Protein AF-A0AA95JTA1-F1 (afdb_monomer)

Nearest PDB structures (foldseek):
  6yy1-assembly1_B  TM=2.076E-01  e=3.450E+00  Arabidopsis thaliana

Secondary structure (DSSP, 8-state):
--HHHHHHHHHHTT----HHHHHHTS-TTPPPPS-GGGSPPHHHHHHHHHHHHHEE--HHHHHHHHT----SSS--SPPBTTS---SSSSPPB-GGG--HHHHHHHHHHHHHHHHHHH-PPPPPPPPPPPSS---EEEEE-HHHHHHHHHHHHHTT--SB-TT-EEEEE---HHHHHHHHHHHHHHHT----HHHHHHHHHHTT---GGG-HHHHHHHHHHHH-GGGEEEES-GGGHHHHTT----PPPPPPPBHHHHHHHHHHHHHHHHHS-TTHHHHIIIIIIHHHHTTS--PBB---GGGHHHHHHHHHHHHHHHHTSSSEEES-GGGGG--TTTT-PPPTT-PPPB---HHHHHHHHHHHHHHHSTT-EES--

Structure (mmCIF, N/CA/C/O backbone):
data_AF-A0AA95JTA1-F1
#
_entry.id   AF-A0AA95JTA1-F1
#
loop_
_atom_site.group_PDB
_atom_site.id
_atom_site.type_symbol
_atom_site.label_atom_id
_atom_site.label_alt_id
_atom_site.label_comp_id
_atom_site.label_asym_id
_atom_site.label_entity_id
_atom_site.label_seq_id
_atom_site.pdbx_PDB_ins_code
_atom_site.Cartn_x
_atom_site.Cartn_y
_atom_site.Cartn_z
_atom_site.occupancy
_atom_site.B_iso_or_equiv
_atom_site.auth_seq_id
_atom_site.auth_comp_id
_atom_site.auth_asym_id
_atom_site.auth_atom_id
_atom_site.pdbx_PDB_model_num
ATOM 1 N N . MET A 1 1 ? 25.929 2.087 -37.524 1.00 63.84 1 MET A N 1
ATOM 2 C CA . MET A 1 1 ? 24.967 2.180 -36.405 1.00 63.84 1 MET A CA 1
ATOM 3 C C . MET A 1 1 ? 25.630 1.547 -35.196 1.00 63.84 1 MET A C 1
ATOM 5 O O . MET A 1 1 ? 26.139 0.445 -35.366 1.00 63.84 1 MET A O 1
ATOM 9 N N . SER A 1 2 ? 25.713 2.235 -34.053 1.00 81.19 2 SER A N 1
ATOM 10 C CA . SER A 1 2 ? 26.319 1.667 -32.837 1.00 81.19 2 SER A CA 1
ATOM 11 C C . SER A 1 2 ? 25.498 0.480 -32.310 1.00 81.19 2 SER A C 1
ATOM 13 O O . SER A 1 2 ? 24.310 0.353 -32.630 1.00 81.19 2 SER A O 1
ATOM 15 N N . ARG A 1 3 ? 26.113 -0.398 -31.500 1.00 87.19 3 ARG A N 1
ATOM 16 C CA . ARG A 1 3 ? 25.426 -1.554 -30.889 1.00 87.19 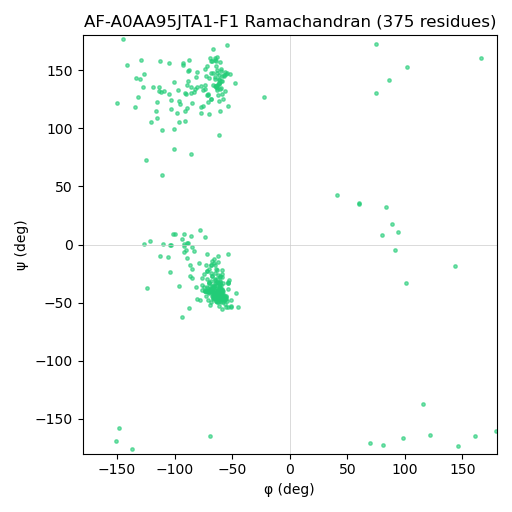3 ARG A CA 1
ATOM 17 C C . ARG A 1 3 ? 24.280 -1.107 -29.983 1.00 87.19 3 ARG A C 1
ATOM 19 O O . ARG A 1 3 ? 23.184 -1.654 -30.074 1.00 87.19 3 ARG A O 1
ATOM 26 N N . SER A 1 4 ? 24.518 -0.075 -29.181 1.00 87.88 4 SER A N 1
ATOM 27 C CA . SER A 1 4 ? 23.521 0.592 -28.340 1.00 87.88 4 SER A CA 1
ATOM 28 C C . SER A 1 4 ? 22.285 1.062 -29.120 1.00 87.88 4 SER A C 1
ATOM 30 O O . SER A 1 4 ? 21.171 0.651 -28.798 1.00 87.88 4 SER A O 1
ATOM 32 N N . VAL A 1 5 ? 22.456 1.840 -30.196 1.00 89.19 5 VAL A N 1
ATOM 33 C CA . VAL A 1 5 ? 21.336 2.333 -31.028 1.00 89.19 5 VAL A CA 1
ATOM 34 C C . VAL A 1 5 ? 20.577 1.178 -31.684 1.00 89.19 5 VAL A C 1
ATOM 36 O O . VAL A 1 5 ? 19.346 1.180 -31.741 1.00 89.19 5 VAL A O 1
ATOM 39 N N . ALA A 1 6 ? 21.299 0.157 -32.142 1.00 91.00 6 ALA A N 1
ATOM 40 C CA . ALA A 1 6 ? 20.690 -1.030 -32.721 1.00 91.00 6 ALA A CA 1
ATOM 41 C C . ALA A 1 6 ? 19.852 -1.823 -31.712 1.00 91.00 6 ALA A C 1
ATOM 43 O O . ALA A 1 6 ? 18.778 -2.315 -32.056 1.00 91.00 6 ALA A O 1
ATOM 44 N N . TRP A 1 7 ? 20.320 -1.933 -30.468 1.00 94.06 7 TRP A N 1
ATOM 45 C CA . TRP A 1 7 ? 19.574 -2.610 -29.417 1.00 94.06 7 TRP A CA 1
ATOM 46 C C . TRP A 1 7 ? 18.332 -1.816 -29.014 1.00 94.06 7 TRP A C 1
ATOM 48 O O . TRP A 1 7 ? 17.262 -2.401 -28.888 1.00 94.06 7 TRP A O 1
ATOM 58 N N . VAL A 1 8 ? 18.418 -0.484 -28.931 1.00 94.88 8 VAL A N 1
ATOM 59 C CA . VAL A 1 8 ? 17.238 0.378 -28.735 1.00 94.88 8 VAL A CA 1
ATOM 60 C C . VAL A 1 8 ? 16.198 0.128 -29.830 1.00 94.88 8 VAL A C 1
ATOM 62 O O . VAL A 1 8 ? 15.026 -0.079 -29.523 1.00 94.88 8 VAL A O 1
ATOM 65 N N . ALA A 1 9 ? 16.609 0.086 -31.102 1.00 94.44 9 ALA A N 1
ATOM 66 C CA . ALA A 1 9 ? 15.708 -0.222 -32.213 1.00 94.44 9 ALA A CA 1
ATOM 67 C C . ALA A 1 9 ? 15.110 -1.640 -32.110 1.00 94.44 9 ALA A C 1
ATOM 69 O O . ALA A 1 9 ? 13.916 -1.817 -32.354 1.00 94.44 9 ALA A O 1
ATOM 70 N N . HIS A 1 10 ? 15.907 -2.632 -31.697 1.00 95.56 10 HIS A N 1
ATOM 71 C CA . HIS A 1 10 ? 15.442 -3.997 -31.434 1.00 95.56 10 HIS A CA 1
ATOM 72 C C . HIS A 1 10 ? 14.391 -4.044 -30.318 1.00 95.56 10 HIS A C 1
ATOM 74 O O . HIS A 1 10 ? 13.363 -4.695 -30.470 1.00 95.56 10 HIS A O 1
ATOM 80 N N . LEU A 1 11 ? 14.604 -3.338 -29.208 1.00 97.44 11 LEU A N 1
ATOM 81 C CA . LEU A 1 11 ? 13.635 -3.289 -28.112 1.00 97.44 11 LEU A CA 1
ATOM 82 C C . LEU A 1 11 ? 12.361 -2.534 -28.516 1.00 97.44 11 LEU A C 1
ATOM 84 O O . LEU A 1 11 ? 11.262 -2.972 -28.181 1.00 97.44 11 LEU A O 1
ATOM 88 N N . ARG A 1 12 ? 12.485 -1.445 -29.288 1.00 97.06 12 ARG A N 1
ATOM 89 C CA . ARG A 1 12 ? 11.342 -0.695 -29.840 1.00 97.06 12 ARG A CA 1
ATOM 90 C C . ARG A 1 12 ? 10.461 -1.546 -30.755 1.00 97.06 12 ARG A C 1
ATOM 92 O O . ARG A 1 12 ? 9.258 -1.317 -30.805 1.00 97.06 12 ARG A O 1
ATOM 99 N N . SER A 1 13 ? 11.032 -2.527 -31.454 1.00 95.25 13 SER A N 1
ATOM 100 C CA . SER A 1 13 ? 10.279 -3.465 -32.296 1.00 95.25 13 SER A CA 1
ATOM 101 C C . SER A 1 13 ? 9.718 -4.678 -31.539 1.00 95.25 13 SER A C 1
ATOM 103 O O . SER A 1 13 ? 9.160 -5.577 -32.166 1.00 95.25 13 SER A O 1
ATOM 105 N N . GLY A 1 14 ? 9.825 -4.703 -30.204 1.00 96.62 14 GLY A N 1
ATOM 106 C CA . GLY A 1 14 ? 9.324 -5.792 -29.357 1.00 96.62 14 GLY A C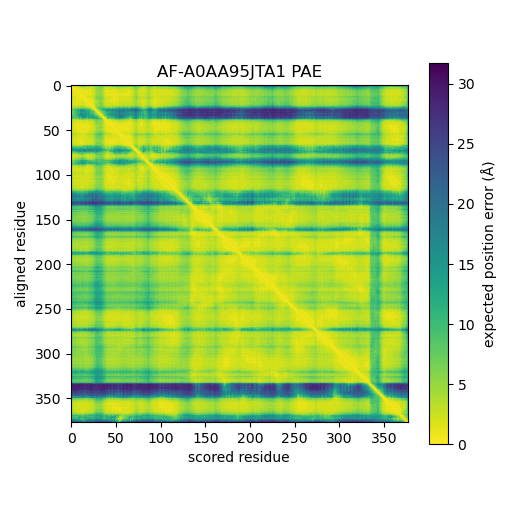A 1
ATOM 107 C C . GLY A 1 14 ? 10.364 -6.866 -29.030 1.00 96.62 14 GLY A C 1
ATOM 108 O O . GLY A 1 14 ? 10.020 -7.925 -28.514 1.00 96.62 14 GLY A O 1
ATOM 109 N N . GLY A 1 15 ? 11.640 -6.623 -29.327 1.00 97.00 15 GLY A N 1
ATOM 110 C CA . GLY A 1 15 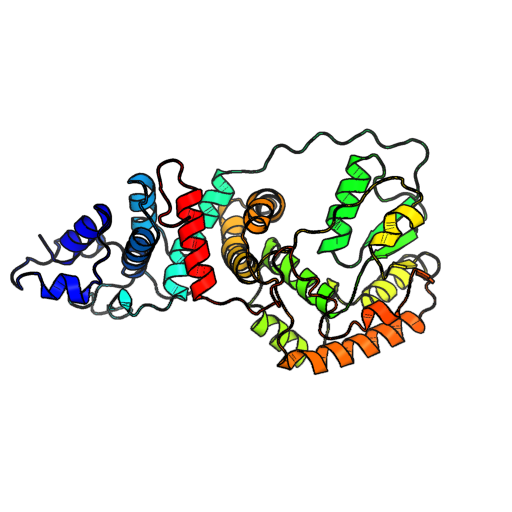? 12.730 -7.534 -29.004 1.00 97.00 15 GLY A CA 1
ATOM 111 C C . GLY A 1 15 ? 12.896 -7.774 -27.502 1.00 97.00 15 GLY A C 1
ATOM 112 O O . GLY A 1 15 ? 12.691 -6.879 -26.679 1.00 97.00 15 GLY A O 1
ATOM 113 N N . THR A 1 16 ? 13.304 -8.990 -27.138 1.00 97.31 16 THR A N 1
ATOM 114 C CA . THR A 1 16 ? 13.481 -9.428 -25.740 1.00 97.31 16 THR A CA 1
ATOM 115 C C . THR A 1 16 ? 14.906 -9.897 -25.434 1.00 97.31 16 THR A C 1
ATOM 117 O O . THR A 1 16 ? 15.179 -10.351 -24.317 1.00 97.31 16 THR A O 1
ATOM 120 N N . THR A 1 17 ? 15.816 -9.803 -26.410 1.00 97.19 17 THR A N 1
ATOM 121 C CA . THR A 1 17 ? 17.181 -10.339 -26.320 1.00 97.19 17 THR A CA 1
ATOM 122 C C . THR A 1 17 ? 18.002 -9.553 -25.290 1.00 97.19 17 THR A C 1
ATOM 124 O O . THR A 1 17 ? 18.101 -8.328 -25.416 1.00 97.19 17 THR A O 1
ATOM 127 N N . PRO A 1 18 ? 18.604 -10.215 -24.279 1.00 97.06 18 PRO A N 1
ATOM 128 C CA . PRO A 1 18 ? 19.504 -9.562 -23.328 1.00 97.06 18 PRO A CA 1
ATOM 129 C C . PRO A 1 18 ? 20.716 -8.922 -24.015 1.00 97.06 18 PRO A C 1
ATOM 131 O O . PRO A 1 18 ? 21.209 -9.447 -25.015 1.00 97.06 18 PRO A O 1
ATOM 134 N N . TRP A 1 19 ? 21.234 -7.832 -23.443 1.00 95.19 19 TRP A N 1
ATOM 135 C CA . TRP A 1 19 ? 22.307 -7.017 -24.027 1.00 95.19 19 TRP A CA 1
ATOM 136 C C . TRP A 1 19 ? 23.534 -7.829 -24.465 1.00 95.19 19 TRP A C 1
ATOM 138 O O . TRP A 1 19 ? 23.918 -7.772 -25.630 1.00 95.19 19 TRP A O 1
ATOM 148 N N . ARG A 1 20 ? 24.121 -8.652 -23.582 1.00 94.00 20 ARG A N 1
ATOM 149 C CA . ARG A 1 20 ? 25.300 -9.469 -23.938 1.00 94.00 20 ARG A CA 1
ATOM 150 C C . ARG A 1 20 ? 25.033 -10.426 -25.099 1.00 94.00 20 ARG A C 1
ATOM 152 O O . ARG A 1 20 ? 25.874 -10.564 -25.984 1.00 94.00 20 ARG A O 1
ATOM 159 N N . ALA A 1 21 ? 23.870 -11.078 -25.095 1.00 94.25 21 ALA A N 1
ATOM 160 C CA . ALA A 1 21 ? 23.484 -12.006 -26.153 1.00 94.25 21 ALA A CA 1
ATOM 161 C C . ALA A 1 21 ? 23.268 -11.275 -27.486 1.00 94.25 21 ALA A C 1
ATOM 163 O O . ALA A 1 21 ? 23.649 -11.793 -28.532 1.00 94.25 21 ALA A O 1
ATOM 164 N N . PHE A 1 22 ? 22.717 -10.061 -27.441 1.00 93.56 22 PHE A N 1
ATOM 165 C CA . PHE A 1 22 ? 22.559 -9.197 -28.607 1.00 93.56 22 PHE A CA 1
ATOM 166 C C . PHE A 1 22 ? 23.917 -8.747 -29.169 1.00 93.56 22 PHE A C 1
ATOM 168 O O . PHE A 1 22 ? 24.163 -8.862 -30.368 1.00 93.56 22 PHE A O 1
ATOM 175 N N . CYS A 1 23 ? 24.840 -8.310 -28.307 1.00 90.00 23 CYS A N 1
ATOM 176 C CA . CYS A 1 23 ? 26.188 -7.901 -28.709 1.00 90.00 23 CYS A CA 1
ATOM 177 C C . CYS A 1 23 ? 26.994 -9.035 -29.346 1.00 90.00 23 CYS A C 1
ATOM 179 O O . CYS A 1 23 ? 27.702 -8.794 -30.320 1.00 90.00 23 CYS A O 1
ATOM 181 N N . ALA A 1 24 ? 26.858 -10.267 -28.847 1.00 89.19 24 ALA A N 1
ATOM 182 C CA . ALA A 1 24 ? 27.536 -11.438 -29.406 1.00 89.19 24 ALA A CA 1
ATOM 183 C C . ALA A 1 24 ? 27.113 -11.758 -30.854 1.00 89.19 24 ALA A C 1
ATOM 185 O O . ALA A 1 24 ? 27.857 -12.412 -31.580 1.00 89.19 24 ALA A O 1
ATOM 186 N N . GLN A 1 25 ? 25.937 -11.292 -31.283 1.00 87.06 25 GLN A N 1
ATOM 187 C CA . GLN A 1 25 ? 25.410 -11.486 -32.638 1.00 87.06 25 GLN A CA 1
ATOM 188 C C . GLN A 1 25 ? 25.818 -10.358 -33.602 1.00 87.06 25 GLN A C 1
ATOM 190 O O . GLN A 1 25 ? 25.509 -10.423 -34.790 1.00 87.06 25 GLN A O 1
ATOM 195 N N . MET A 1 26 ? 26.500 -9.318 -33.107 1.00 80.12 26 MET A N 1
ATOM 196 C CA . MET A 1 26 ? 26.805 -8.097 -33.852 1.00 80.12 26 MET A CA 1
ATOM 197 C C . MET A 1 26 ? 28.312 -7.939 -34.110 1.00 80.12 26 MET A C 1
ATOM 199 O O . MET A 1 26 ? 29.105 -8.025 -33.165 1.00 80.12 26 MET A O 1
ATOM 203 N N . PRO A 1 27 ? 28.728 -7.635 -35.358 1.00 69.00 27 PRO A N 1
ATOM 204 C CA . PRO A 1 27 ? 30.133 -7.415 -35.686 1.00 69.00 27 PRO A CA 1
ATOM 205 C C . PRO A 1 27 ? 30.759 -6.300 -34.834 1.00 69.00 27 PRO A C 1
ATOM 207 O O . PRO A 1 27 ? 30.114 -5.297 -34.528 1.00 69.00 27 PRO A O 1
ATOM 210 N N . ASP A 1 28 ? 32.037 -6.457 -34.485 1.00 64.12 28 ASP A N 1
ATOM 211 C CA . ASP A 1 28 ? 32.806 -5.544 -33.615 1.00 64.12 28 ASP A CA 1
ATOM 212 C C . ASP A 1 28 ? 33.203 -4.212 -34.273 1.00 64.12 28 ASP A C 1
ATOM 214 O O . ASP A 1 28 ? 33.929 -3.409 -33.701 1.00 64.12 28 ASP A O 1
ATOM 218 N N . THR A 1 29 ? 32.713 -3.958 -35.485 1.00 59.12 29 THR A N 1
ATOM 219 C CA . THR A 1 29 ? 33.096 -2.822 -36.336 1.00 59.12 29 THR A CA 1
ATOM 220 C C . THR A 1 29 ? 32.082 -1.677 -36.330 1.00 59.12 29 THR A C 1
ATOM 222 O O . THR A 1 29 ? 32.186 -0.747 -37.132 1.00 59.12 29 THR A O 1
ATOM 225 N N . ALA A 1 30 ? 31.083 -1.720 -35.446 1.00 61.25 30 ALA A N 1
ATOM 226 C CA . ALA A 1 30 ? 30.093 -0.659 -35.334 1.00 61.25 30 ALA A CA 1
ATOM 227 C C . ALA A 1 30 ? 30.737 0.632 -34.782 1.00 61.25 30 ALA A C 1
ATOM 229 O O . ALA A 1 30 ? 31.326 0.595 -33.702 1.00 61.25 30 ALA A O 1
ATOM 230 N N . PRO A 1 31 ? 30.620 1.782 -35.476 1.00 62.47 31 PRO A N 1
ATOM 231 C CA . PRO A 1 31 ? 31.136 3.045 -34.961 1.00 62.47 31 PRO A CA 1
ATOM 232 C C . PRO A 1 31 ? 30.432 3.409 -33.649 1.00 62.47 31 PRO A C 1
ATOM 234 O O . PRO A 1 31 ? 29.225 3.182 -33.506 1.00 62.47 31 PRO A O 1
ATOM 237 N N . ALA A 1 32 ? 31.191 3.976 -32.710 1.00 61.91 32 ALA A N 1
ATOM 238 C CA . ALA A 1 32 ? 30.661 4.499 -31.456 1.00 61.91 32 ALA A CA 1
ATOM 239 C C . ALA A 1 32 ? 29.565 5.555 -31.722 1.00 61.91 32 ALA A C 1
ATOM 241 O O . ALA A 1 32 ? 29.623 6.249 -32.745 1.00 61.91 32 ALA A O 1
ATOM 242 N N . PRO A 1 33 ? 28.556 5.677 -30.841 1.00 58.66 33 PRO A N 1
ATOM 243 C CA . PRO A 1 33 ? 27.551 6.729 -30.957 1.00 58.66 33 PRO A CA 1
ATOM 244 C C . PRO A 1 33 ? 28.223 8.109 -30.889 1.00 58.66 33 PRO A C 1
ATOM 246 O O . PRO A 1 33 ? 29.171 8.300 -30.127 1.00 58.66 33 PRO A O 1
ATOM 249 N N . ALA A 1 34 ? 27.739 9.054 -31.702 1.00 57.09 34 ALA A N 1
ATOM 250 C CA . ALA A 1 34 ? 28.288 10.411 -31.765 1.00 57.09 34 ALA A CA 1
ATOM 251 C C . ALA A 1 34 ? 28.108 11.171 -30.439 1.00 57.09 34 ALA A C 1
ATOM 253 O O . ALA A 1 34 ? 29.004 11.913 -30.054 1.00 57.09 34 ALA A O 1
ATOM 254 N N . ASP A 1 35 ? 27.015 10.899 -29.716 1.00 59.69 35 ASP A N 1
ATOM 255 C CA . ASP A 1 35 ? 26.765 11.390 -28.363 1.00 59.69 35 ASP A CA 1
ATOM 256 C C . ASP A 1 35 ? 26.254 10.256 -27.467 1.00 59.69 35 ASP A C 1
ATOM 258 O O . ASP A 1 35 ? 25.190 9.679 -27.688 1.00 59.69 35 ASP A O 1
ATOM 262 N N . ALA A 1 36 ? 27.010 9.937 -26.414 1.00 59.66 36 ALA A N 1
ATOM 263 C CA . ALA A 1 36 ? 26.588 8.971 -25.396 1.00 59.66 36 ALA A CA 1
ATOM 264 C C . ALA A 1 36 ? 25.397 9.477 -24.554 1.00 59.66 36 ALA A C 1
ATOM 266 O O . ALA A 1 36 ? 24.768 8.688 -23.855 1.00 59.66 36 ALA A O 1
ATOM 267 N N . ALA A 1 37 ? 25.095 10.780 -24.624 1.00 61.06 37 ALA A N 1
ATOM 268 C CA . ALA A 1 37 ? 23.994 11.426 -23.912 1.00 61.06 37 ALA A CA 1
ATOM 269 C C . ALA A 1 37 ? 22.601 11.083 -24.479 1.00 61.06 37 ALA A C 1
ATOM 271 O O . ALA A 1 37 ? 21.615 11.237 -23.766 1.00 61.06 37 ALA A O 1
ATOM 272 N N . ASP A 1 38 ? 22.520 10.574 -25.714 1.00 74.19 38 ASP A N 1
ATOM 273 C CA . ASP A 1 38 ? 21.249 10.269 -26.391 1.00 74.19 38 ASP A CA 1
ATOM 274 C C . ASP A 1 38 ? 20.760 8.824 -26.175 1.00 74.19 38 ASP A C 1
ATOM 276 O O . ASP A 1 38 ? 19.703 8.432 -26.678 1.00 74.19 38 ASP A O 1
ATOM 280 N N . ILE A 1 39 ? 21.519 7.996 -25.447 1.00 84.00 39 ILE A N 1
ATOM 281 C CA . ILE A 1 39 ? 21.163 6.594 -25.200 1.00 84.00 39 ILE A CA 1
ATOM 282 C C . ILE A 1 39 ? 20.456 6.479 -23.844 1.00 84.00 39 ILE A C 1
ATOM 284 O O . ILE A 1 39 ? 21.051 6.837 -22.827 1.00 84.00 39 ILE A O 1
ATOM 288 N N . PRO A 1 40 ? 19.227 5.927 -23.796 1.00 90.50 40 PRO A N 1
ATOM 289 C CA . PRO A 1 40 ? 18.541 5.660 -22.536 1.00 90.50 40 PRO A CA 1
ATOM 290 C C . PRO A 1 40 ? 19.378 4.783 -21.599 1.00 90.50 40 PRO A C 1
ATOM 292 O O . PRO A 1 40 ? 20.096 3.885 -22.047 1.00 90.50 40 PRO A O 1
ATOM 295 N N . GLY A 1 41 ? 19.256 5.008 -20.292 1.00 91.81 41 GLY A N 1
ATOM 296 C CA . GLY A 1 41 ? 19.995 4.245 -19.290 1.00 91.81 41 GLY A CA 1
ATOM 297 C C . GLY A 1 41 ? 19.693 2.741 -19.321 1.00 91.81 41 GLY A C 1
ATOM 298 O O . GLY A 1 41 ? 18.635 2.280 -19.765 1.00 91.81 41 GLY A O 1
ATOM 299 N N . ALA A 1 42 ? 20.630 1.945 -18.797 1.00 94.62 42 ALA A N 1
ATOM 300 C CA . ALA A 1 42 ? 20.502 0.491 -18.697 1.00 94.62 42 ALA A CA 1
ATOM 301 C C . ALA A 1 42 ? 19.207 0.063 -17.982 1.00 94.62 42 ALA A C 1
ATOM 303 O O . ALA A 1 42 ? 18.616 -0.959 -18.332 1.00 94.62 42 ALA A O 1
ATOM 304 N N . GLN A 1 43 ? 18.745 0.854 -17.008 1.00 95.44 43 GLN A N 1
ATOM 305 C CA . GLN A 1 43 ? 17.500 0.608 -16.285 1.00 95.44 43 GLN A CA 1
ATOM 306 C C . GLN A 1 43 ? 16.271 0.688 -17.199 1.00 95.44 43 GLN A C 1
ATOM 308 O O . GLN A 1 43 ? 15.437 -0.216 -17.168 1.00 95.44 43 GLN A O 1
ATOM 313 N N . GLN A 1 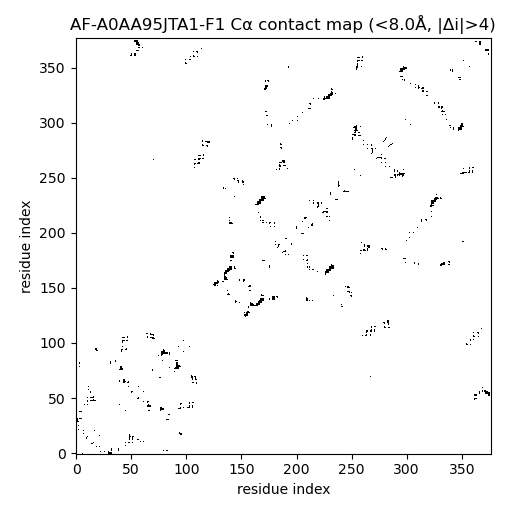44 ? 16.156 1.742 -18.011 1.00 96.25 44 GLN A N 1
ATOM 314 C CA . GLN A 1 44 ? 15.047 1.950 -18.944 1.00 96.25 44 GLN A CA 1
ATOM 315 C C . GLN A 1 44 ? 15.027 0.851 -20.012 1.00 96.25 44 GLN A C 1
ATOM 317 O O . GLN A 1 44 ? 13.970 0.301 -20.328 1.00 96.25 44 GLN A O 1
ATOM 322 N N . LEU A 1 45 ? 16.202 0.480 -20.528 1.00 97.00 45 LEU A N 1
ATOM 323 C CA . LEU A 1 45 ? 16.336 -0.548 -21.560 1.00 97.00 45 LEU A CA 1
ATOM 324 C C . LEU A 1 45 ? 15.970 -1.943 -21.040 1.00 97.00 45 LEU A C 1
ATOM 326 O O . LEU A 1 45 ? 15.204 -2.655 -21.688 1.00 97.00 45 LEU A O 1
ATOM 330 N N . GLU A 1 46 ? 16.437 -2.326 -19.849 1.00 97.88 46 GLU A N 1
ATOM 331 C CA . GLU A 1 46 ? 16.034 -3.598 -19.237 1.00 97.88 46 GLU A CA 1
ATOM 332 C C . GLU A 1 46 ? 14.551 -3.601 -18.841 1.00 97.88 46 GLU A C 1
ATOM 334 O O . GLU A 1 46 ? 13.869 -4.611 -19.027 1.00 97.88 46 GLU A O 1
ATOM 339 N N . ALA A 1 47 ? 14.020 -2.478 -18.343 1.00 97.38 47 ALA A N 1
ATOM 340 C CA . ALA A 1 47 ? 12.598 -2.344 -18.043 1.00 97.38 47 ALA A CA 1
ATOM 341 C C . ALA A 1 47 ? 11.741 -2.569 -19.299 1.00 97.38 47 ALA A C 1
ATOM 343 O O . ALA A 1 47 ? 10.788 -3.348 -19.250 1.00 97.38 47 ALA A O 1
ATOM 344 N N . LEU A 1 48 ? 12.115 -1.964 -20.433 1.00 98.06 48 LEU A N 1
ATOM 345 C CA . LEU A 1 48 ? 11.451 -2.180 -21.719 1.00 98.06 48 LEU A CA 1
ATOM 346 C C . LEU A 1 48 ? 11.589 -3.632 -22.197 1.00 98.06 48 LEU A C 1
ATOM 348 O O . LEU A 1 48 ? 10.607 -4.234 -22.626 1.00 98.06 48 LEU A O 1
ATOM 352 N N . ARG A 1 49 ? 12.780 -4.229 -22.079 1.00 98.25 49 ARG A N 1
ATOM 353 C CA . ARG A 1 49 ? 13.003 -5.632 -22.453 1.00 98.25 49 ARG A CA 1
ATOM 354 C C . ARG A 1 49 ? 12.092 -6.575 -21.662 1.00 98.25 49 ARG A C 1
ATOM 356 O O . ARG A 1 49 ? 11.493 -7.468 -22.255 1.00 98.25 49 ARG A O 1
ATOM 363 N N . ARG A 1 50 ? 11.951 -6.376 -20.345 1.00 98.00 50 ARG A N 1
ATOM 364 C CA . ARG A 1 50 ? 11.029 -7.166 -19.508 1.00 98.00 50 ARG A CA 1
ATOM 365 C C . ARG A 1 50 ? 9.564 -6.859 -19.803 1.00 98.00 50 ARG A C 1
ATOM 367 O O . ARG A 1 50 ? 8.742 -7.767 -19.759 1.00 98.00 50 ARG A O 1
ATOM 374 N N . LEU A 1 51 ? 9.229 -5.620 -20.156 1.00 97.44 51 LEU A N 1
ATOM 375 C CA . LEU A 1 51 ? 7.882 -5.257 -20.599 1.00 97.44 51 LEU A CA 1
ATOM 376 C C . LEU A 1 51 ? 7.486 -6.026 -21.869 1.00 97.44 51 LEU A C 1
ATOM 378 O O . LEU A 1 51 ? 6.410 -6.618 -21.897 1.00 97.44 51 LEU A O 1
ATOM 382 N N . ASN A 1 52 ? 8.394 -6.114 -22.847 1.00 97.81 52 ASN A N 1
ATOM 383 C CA . ASN A 1 52 ? 8.222 -6.904 -24.072 1.00 97.81 52 ASN A CA 1
ATOM 384 C C . ASN A 1 52 ? 8.071 -8.415 -23.804 1.00 97.81 52 ASN A C 1
ATOM 386 O O . ASN A 1 52 ? 7.469 -9.126 -24.600 1.00 97.81 52 ASN A O 1
ATOM 390 N N . GLN A 1 53 ? 8.614 -8.929 -22.693 1.00 96.75 53 GLN A N 1
ATOM 391 C CA . GLN A 1 53 ? 8.424 -10.331 -22.292 1.00 96.75 53 GLN A CA 1
ATOM 392 C C . GLN A 1 53 ? 7.040 -10.597 -21.691 1.00 96.75 53 GLN A C 1
ATOM 394 O O . GLN A 1 53 ? 6.558 -11.724 -21.748 1.00 96.75 53 GLN A O 1
ATOM 399 N N . VAL A 1 54 ? 6.425 -9.587 -21.069 1.00 96.00 54 VAL A N 1
ATOM 400 C CA . VAL A 1 54 ? 5.098 -9.700 -20.442 1.00 96.00 54 VAL A CA 1
ATOM 401 C C . VAL A 1 54 ? 3.979 -9.432 -21.455 1.00 96.00 54 VAL A C 1
ATOM 403 O O . VAL A 1 54 ? 2.863 -9.933 -21.302 1.00 96.00 54 VAL A O 1
ATOM 406 N N . GLY A 1 55 ? 4.248 -8.640 -22.490 1.00 94.75 55 GLY A N 1
ATOM 407 C CA . GLY A 1 55 ? 3.273 -8.343 -23.527 1.00 94.75 55 GLY A CA 1
ATOM 408 C C . GLY A 1 55 ? 3.803 -7.400 -24.598 1.00 94.75 55 GLY A C 1
ATOM 409 O O . GLY A 1 55 ? 5.005 -7.230 -24.768 1.00 94.75 55 GLY A O 1
ATOM 410 N N . ARG A 1 56 ? 2.885 -6.770 -25.332 1.00 94.19 56 ARG A N 1
ATOM 411 C CA . ARG A 1 56 ? 3.201 -5.863 -26.442 1.00 94.19 56 ARG A CA 1
ATOM 412 C C . ARG A 1 56 ? 2.846 -4.430 -26.051 1.00 94.19 56 ARG A C 1
ATOM 414 O O . ARG A 1 56 ? 1.661 -4.086 -26.129 1.00 94.19 56 ARG A O 1
ATOM 421 N N . PRO A 1 57 ? 3.822 -3.617 -25.608 1.00 96.12 57 PRO A N 1
ATOM 422 C CA . PRO A 1 57 ? 3.578 -2.213 -25.309 1.00 96.12 57 PRO A CA 1
ATOM 423 C C . PRO A 1 57 ? 3.287 -1.421 -26.590 1.00 96.12 57 PRO A C 1
ATOM 425 O O . PRO A 1 57 ? 3.836 -1.712 -27.655 1.00 96.12 57 PRO A O 1
ATOM 428 N N . SER A 1 58 ? 2.438 -0.398 -26.495 1.00 96.00 58 SER A N 1
ATOM 429 C CA . SER A 1 58 ? 2.235 0.546 -27.597 1.00 96.00 58 SER A CA 1
ATOM 430 C C . SER A 1 58 ? 3.484 1.405 -27.835 1.00 96.00 58 SER A C 1
ATOM 432 O O . SER A 1 58 ? 4.273 1.607 -26.908 1.00 96.00 58 SER A O 1
ATOM 434 N N . PRO A 1 59 ? 3.657 1.989 -29.037 1.00 95.81 59 PRO A N 1
ATOM 435 C CA . PRO A 1 59 ? 4.771 2.899 -29.309 1.00 95.81 59 PRO A CA 1
ATOM 436 C C . PRO A 1 59 ? 4.865 4.053 -28.301 1.00 95.81 59 PRO A C 1
ATOM 438 O O . PRO A 1 59 ? 5.953 4.391 -27.846 1.00 95.81 59 PRO A O 1
ATOM 441 N N . THR A 1 60 ? 3.721 4.598 -27.873 1.00 95.19 60 THR A N 1
ATOM 442 C CA . THR A 1 60 ? 3.667 5.661 -26.862 1.00 95.19 60 THR A CA 1
ATOM 443 C C . THR A 1 60 ? 4.185 5.189 -25.506 1.00 95.19 60 THR A C 1
ATOM 445 O O . THR A 1 60 ? 4.935 5.915 -24.857 1.00 95.19 60 THR A O 1
ATOM 448 N N . LEU A 1 61 ? 3.828 3.978 -25.064 1.00 96.00 61 LEU A N 1
ATOM 449 C CA . LEU A 1 61 ? 4.359 3.425 -23.817 1.00 96.00 61 LEU A CA 1
ATOM 450 C C . LEU A 1 61 ? 5.863 3.135 -23.924 1.00 96.00 61 LEU A C 1
ATOM 452 O O . LEU A 1 61 ? 6.597 3.417 -22.981 1.00 96.00 61 LEU A O 1
ATOM 456 N N . VAL A 1 62 ? 6.334 2.639 -25.072 1.00 97.12 62 VAL A N 1
ATOM 457 C CA . VAL A 1 62 ? 7.768 2.437 -25.338 1.00 97.12 62 VAL A CA 1
ATOM 458 C C . VAL A 1 62 ? 8.541 3.749 -25.194 1.00 97.12 62 VAL A C 1
ATOM 460 O O . VAL A 1 62 ? 9.529 3.794 -24.464 1.00 97.12 62 VAL A O 1
ATOM 463 N N . ASP A 1 63 ? 8.074 4.825 -25.832 1.00 95.19 63 ASP A N 1
ATOM 464 C CA . ASP A 1 63 ? 8.713 6.141 -25.739 1.00 95.19 63 ASP A CA 1
ATOM 465 C C . ASP A 1 63 ? 8.730 6.669 -24.305 1.00 95.19 63 ASP A C 1
ATOM 467 O O . ASP A 1 63 ? 9.757 7.163 -23.843 1.00 95.19 63 ASP A O 1
ATOM 471 N N . ARG A 1 64 ? 7.629 6.494 -23.564 1.00 95.25 64 ARG A N 1
ATOM 472 C CA . ARG A 1 64 ? 7.559 6.866 -22.146 1.00 95.25 64 ARG A CA 1
ATOM 473 C C . ARG A 1 64 ? 8.549 6.093 -21.281 1.00 95.25 64 ARG A C 1
ATOM 475 O O . ARG A 1 64 ? 9.139 6.681 -20.386 1.00 95.25 64 ARG A O 1
ATOM 482 N N . VAL A 1 65 ? 8.736 4.794 -21.523 1.00 96.12 65 VAL A N 1
ATOM 483 C CA . VAL A 1 65 ? 9.711 3.986 -20.770 1.00 96.12 65 VAL A CA 1
ATOM 484 C C . VAL A 1 65 ? 11.136 4.444 -21.060 1.00 96.12 65 VAL A C 1
ATOM 486 O O . VAL A 1 65 ? 11.924 4.589 -20.130 1.00 96.12 65 VAL A O 1
ATOM 489 N N . LEU A 1 66 ? 11.461 4.701 -22.328 1.00 94.69 66 LEU A N 1
ATOM 490 C CA . LEU A 1 66 ? 12.801 5.126 -22.736 1.00 94.69 66 LEU A CA 1
ATOM 491 C C . LEU A 1 66 ? 13.144 6.551 -22.284 1.00 94.69 66 LEU A C 1
ATOM 493 O O . LEU A 1 66 ? 14.299 6.810 -21.968 1.00 94.69 66 LEU A O 1
ATOM 497 N N . ALA A 1 67 ? 12.156 7.446 -22.231 1.00 91.75 67 ALA A N 1
ATOM 498 C CA . ALA A 1 67 ? 12.307 8.813 -21.729 1.00 91.75 67 ALA A CA 1
ATOM 499 C C . ALA A 1 67 ? 12.073 8.937 -20.210 1.00 91.75 67 ALA A C 1
ATOM 501 O O . ALA A 1 67 ? 12.085 10.043 -19.678 1.00 91.75 67 ALA A O 1
ATOM 502 N N . GLY A 1 68 ? 11.792 7.829 -19.519 1.00 87.56 68 GLY A N 1
ATOM 503 C CA . GLY A 1 68 ? 11.401 7.841 -18.115 1.00 87.56 68 GLY A CA 1
ATOM 504 C C . GLY A 1 68 ? 12.556 8.207 -17.185 1.00 87.56 68 GLY A C 1
ATOM 505 O O . GLY A 1 68 ? 13.615 7.573 -17.212 1.00 87.56 68 GLY A O 1
ATOM 506 N N . ASP A 1 69 ? 12.311 9.174 -16.302 1.00 83.50 69 ASP A N 1
ATOM 507 C CA . ASP A 1 69 ? 13.270 9.585 -15.280 1.00 83.50 69 ASP A CA 1
ATOM 508 C C . ASP A 1 69 ? 13.408 8.545 -14.158 1.00 83.50 69 ASP A C 1
ATOM 510 O O . ASP A 1 69 ? 12.443 7.923 -13.693 1.00 83.50 69 ASP A O 1
ATOM 514 N N . LEU A 1 70 ? 14.626 8.413 -13.632 1.00 82.19 70 LEU A N 1
ATOM 515 C CA . LEU A 1 70 ? 14.880 7.630 -12.429 1.00 82.19 70 LEU A CA 1
ATOM 516 C C . LEU A 1 70 ? 14.446 8.390 -11.177 1.00 82.19 70 LEU A C 1
ATOM 518 O O . LEU A 1 70 ? 15.075 9.352 -10.739 1.00 82.19 70 LEU A O 1
ATOM 522 N N . VAL A 1 71 ? 13.415 7.882 -10.514 1.00 80.69 71 VAL A N 1
ATOM 523 C CA . VAL A 1 71 ? 12.910 8.470 -9.270 1.00 80.69 71 VAL A CA 1
ATOM 524 C C . VAL A 1 71 ? 13.631 7.944 -8.019 1.00 80.69 71 VAL A C 1
ATOM 526 O O . VAL A 1 71 ? 14.082 6.795 -7.942 1.00 80.69 71 VAL A O 1
ATOM 529 N N . GLY A 1 72 ? 13.703 8.790 -6.986 1.00 72.25 72 GLY A N 1
ATOM 530 C CA . GLY A 1 72 ? 14.215 8.437 -5.656 1.00 72.25 72 GLY A CA 1
ATOM 531 C C . GLY A 1 72 ? 15.744 8.449 -5.512 1.00 72.25 72 GLY A C 1
ATOM 532 O O . GLY A 1 72 ? 16.474 8.895 -6.391 1.00 72.25 72 GLY A O 1
ATOM 533 N N . ARG A 1 73 ? 16.239 7.978 -4.356 1.00 60.81 73 ARG A N 1
ATOM 534 C CA . ARG A 1 73 ? 17.684 7.846 -4.084 1.00 60.81 73 ARG A CA 1
ATOM 535 C C . ARG A 1 73 ? 18.222 6.564 -4.719 1.00 60.81 73 ARG A C 1
ATOM 537 O O . ARG A 1 73 ? 17.622 5.509 -4.539 1.00 60.81 73 ARG A O 1
ATOM 544 N N . GLY A 1 74 ? 19.375 6.648 -5.372 1.00 66.06 74 GLY A N 1
ATOM 545 C CA . GLY A 1 74 ? 20.046 5.512 -5.999 1.00 66.06 74 GLY A CA 1
ATOM 546 C C . GLY A 1 74 ? 21.057 5.985 -7.035 1.00 66.06 74 GLY A C 1
ATOM 547 O O . GLY A 1 74 ? 21.421 7.162 -7.052 1.00 66.06 74 GLY A O 1
ATOM 548 N N . ARG A 1 75 ? 21.506 5.070 -7.893 1.00 74.94 75 ARG A N 1
ATOM 549 C CA . ARG A 1 75 ? 22.354 5.421 -9.039 1.00 74.94 75 ARG A CA 1
ATOM 550 C C . ARG A 1 75 ? 21.549 6.269 -10.035 1.00 74.94 75 ARG A C 1
ATOM 552 O O . ARG A 1 75 ? 20.330 6.097 -10.129 1.00 74.94 75 ARG A O 1
ATOM 559 N N . GLY A 1 76 ? 22.216 7.194 -10.725 1.00 80.31 76 GLY A N 1
ATOM 560 C CA . GLY A 1 76 ? 21.649 7.853 -11.906 1.00 80.31 76 GLY A CA 1
ATOM 561 C C . GLY A 1 76 ? 21.540 6.873 -13.076 1.00 80.31 76 GLY A C 1
ATOM 562 O O . GLY A 1 76 ? 21.655 5.659 -12.875 1.00 80.31 76 GLY A O 1
ATOM 563 N N . ASP A 1 77 ? 21.340 7.387 -14.286 1.00 83.50 77 ASP A N 1
ATOM 564 C CA . ASP A 1 77 ? 21.327 6.540 -15.478 1.00 83.50 77 ASP A CA 1
ATOM 565 C C . ASP A 1 77 ? 22.656 5.794 -15.612 1.00 83.50 77 ASP A C 1
ATOM 567 O O . ASP A 1 77 ? 23.742 6.367 -15.473 1.00 83.50 77 ASP A O 1
ATOM 571 N N . LEU A 1 78 ? 22.563 4.478 -15.802 1.00 87.81 78 LEU A N 1
ATOM 572 C CA . LEU A 1 78 ? 23.724 3.605 -15.904 1.00 87.81 78 LEU A CA 1
ATOM 573 C C . LEU A 1 78 ? 24.068 3.360 -17.367 1.00 87.81 78 LEU A C 1
ATOM 575 O O . LEU A 1 78 ? 23.201 3.016 -18.167 1.00 87.81 78 LEU A O 1
ATOM 579 N N . GLY A 1 79 ? 25.352 3.495 -17.698 1.00 88.44 79 GLY A N 1
ATOM 580 C CA . GLY A 1 79 ? 25.861 3.162 -19.026 1.00 88.44 79 GLY A CA 1
ATOM 581 C C . GLY A 1 79 ? 25.836 1.656 -19.301 1.00 88.44 79 GLY A C 1
ATOM 582 O O . GLY A 1 79 ? 25.803 0.836 -18.380 1.00 88.44 79 GLY A O 1
ATOM 583 N N . LEU A 1 80 ? 25.899 1.292 -20.581 1.00 90.06 80 LEU A N 1
ATOM 584 C CA . LEU A 1 80 ? 25.927 -0.099 -21.034 1.00 90.06 80 LEU A CA 1
ATOM 585 C C . LEU A 1 80 ? 27.349 -0.661 -21.041 1.00 90.06 80 LEU A C 1
ATOM 587 O O . LEU A 1 80 ? 28.287 -0.021 -21.518 1.00 90.06 80 LEU A O 1
ATOM 591 N N . LEU A 1 81 ? 27.512 -1.884 -20.533 1.00 89.69 81 LEU A N 1
ATOM 592 C CA . LEU A 1 81 ? 28.789 -2.595 -20.569 1.00 89.69 81 LEU A CA 1
ATOM 593 C C . LEU A 1 81 ? 29.284 -2.748 -22.016 1.00 89.69 81 LEU A C 1
ATOM 595 O O . LEU A 1 81 ? 28.582 -3.311 -22.853 1.00 89.69 81 LEU A O 1
ATOM 599 N N . GLY A 1 82 ? 30.509 -2.297 -22.291 1.00 83.44 82 GLY A N 1
ATOM 600 C CA . GLY A 1 82 ? 31.125 -2.362 -23.622 1.00 83.44 82 GLY A CA 1
ATOM 601 C C . GLY A 1 82 ? 30.901 -1.124 -24.497 1.00 83.44 82 GLY A C 1
ATOM 602 O O . GLY A 1 82 ? 31.500 -1.043 -25.565 1.00 83.44 82 GLY A O 1
ATOM 603 N N . GLU A 1 83 ? 30.105 -0.149 -24.050 1.00 82.88 83 GLU A N 1
ATOM 604 C CA . GLU A 1 83 ? 30.000 1.164 -24.696 1.00 82.88 83 GLU A CA 1
ATOM 605 C C . GLU A 1 83 ? 30.988 2.171 -24.065 1.00 82.88 83 GLU A C 1
ATOM 607 O O . GLU A 1 83 ? 31.394 2.004 -22.906 1.00 82.88 83 GLU A O 1
ATOM 612 N N . PRO A 1 84 ? 31.393 3.228 -24.797 1.00 74.56 84 PRO A N 1
ATOM 613 C CA . PRO A 1 84 ? 32.226 4.292 -24.244 1.00 74.56 84 PRO A CA 1
ATOM 614 C C . PRO A 1 84 ? 31.581 4.931 -23.005 1.00 74.56 84 PRO A C 1
ATOM 616 O O . PRO A 1 84 ? 30.410 5.303 -23.021 1.00 74.56 84 PRO A O 1
ATOM 619 N N . HIS A 1 85 ? 32.353 5.092 -21.929 1.00 71.62 85 HIS A N 1
ATOM 620 C CA . HIS A 1 85 ? 31.889 5.682 -20.673 1.00 71.62 85 HIS A CA 1
ATOM 621 C C . HIS A 1 85 ? 32.844 6.784 -20.207 1.00 71.62 85 HIS A C 1
ATOM 623 O O . HIS A 1 85 ? 34.066 6.674 -20.341 1.00 71.62 85 HIS A O 1
ATOM 629 N N . VAL A 1 86 ? 32.284 7.852 -19.639 1.00 69.38 86 VAL A N 1
ATOM 630 C CA . VAL A 1 86 ? 33.061 8.914 -18.991 1.00 69.38 86 VAL A CA 1
ATOM 631 C C . VAL A 1 86 ? 33.844 8.341 -17.808 1.00 69.38 86 VAL A C 1
ATOM 633 O O . VAL A 1 86 ? 33.332 7.536 -17.046 1.00 69.38 86 VAL A O 1
ATOM 636 N N . ARG A 1 87 ? 35.101 8.754 -17.607 1.00 66.75 87 ARG A N 1
ATOM 637 C CA . ARG A 1 87 ? 35.952 8.201 -16.526 1.00 66.75 87 ARG A CA 1
ATOM 638 C C . ARG A 1 87 ? 35.412 8.444 -15.107 1.00 66.75 87 ARG A C 1
ATOM 640 O O . ARG A 1 87 ? 35.899 7.825 -14.166 1.00 66.75 87 ARG A O 1
ATOM 647 N N . PHE A 1 88 ? 34.445 9.346 -14.950 1.00 69.75 88 PHE A N 1
ATOM 648 C CA . PHE A 1 88 ? 33.837 9.708 -13.674 1.00 69.75 88 PHE A CA 1
ATOM 649 C C . PHE A 1 88 ? 32.363 9.307 -13.661 1.00 69.75 88 PHE A C 1
ATOM 651 O O . PHE A 1 88 ? 31.595 9.769 -14.499 1.00 69.75 88 PHE A O 1
ATOM 658 N N . GLY A 1 89 ? 31.958 8.487 -12.690 1.00 76.62 89 GLY A N 1
ATOM 659 C CA . GLY A 1 89 ? 30.574 8.034 -12.561 1.00 76.62 89 GLY A CA 1
ATOM 660 C C . GLY A 1 89 ? 30.459 6.612 -12.027 1.00 76.62 89 GLY A C 1
ATOM 661 O O . GLY A 1 89 ? 31.443 6.002 -11.609 1.00 76.62 89 GLY A O 1
ATOM 662 N N . THR A 1 90 ? 29.231 6.091 -12.017 1.00 84.00 90 THR A N 1
ATOM 663 C CA . THR A 1 90 ? 29.001 4.668 -11.730 1.00 84.00 90 THR A CA 1
ATOM 664 C C . THR A 1 90 ? 29.402 3.861 -12.964 1.00 84.00 90 THR A C 1
ATOM 666 O O . THR A 1 90 ? 28.980 4.241 -14.056 1.00 84.00 90 THR A O 1
ATOM 669 N N . PRO A 1 91 ? 30.179 2.770 -12.819 1.00 85.81 91 PRO A N 1
ATOM 670 C CA . PRO A 1 91 ? 30.640 2.002 -13.966 1.00 85.81 91 PRO A CA 1
ATOM 671 C C . PRO A 1 91 ? 29.466 1.453 -14.788 1.00 85.81 91 PRO A C 1
ATOM 673 O O . PRO A 1 91 ? 28.404 1.167 -14.221 1.00 85.81 91 PRO A O 1
ATOM 676 N N . PRO A 1 92 ? 29.661 1.275 -16.105 1.00 89.62 92 PRO A N 1
ATOM 677 C CA . PRO A 1 92 ? 28.666 0.666 -16.967 1.00 89.62 92 PRO A CA 1
ATOM 678 C C . PRO A 1 92 ? 28.390 -0.782 -16.554 1.00 89.62 92 PRO A C 1
ATOM 680 O O . PRO A 1 92 ? 29.256 -1.476 -16.014 1.00 89.62 92 PRO A O 1
ATOM 683 N N . VAL A 1 93 ? 27.165 -1.230 -16.804 1.00 93.19 93 VAL A N 1
ATOM 684 C CA . VAL A 1 93 ? 26.625 -2.500 -16.302 1.00 93.19 93 VAL A CA 1
ATOM 685 C C . VAL A 1 93 ? 26.020 -3.322 -17.429 1.00 93.19 93 VAL A C 1
ATOM 687 O O . VAL A 1 93 ? 25.655 -2.787 -18.476 1.00 93.19 93 VAL A O 1
ATOM 690 N N . ASP A 1 94 ? 25.895 -4.629 -17.211 1.00 94.56 94 ASP A N 1
ATOM 691 C CA . ASP A 1 94 ? 24.981 -5.442 -18.006 1.00 94.56 94 ASP A CA 1
ATOM 692 C C . ASP A 1 94 ? 23.544 -5.206 -17.503 1.00 94.56 94 ASP A C 1
ATOM 694 O O . ASP A 1 94 ? 23.263 -5.499 -16.336 1.00 94.56 94 ASP A O 1
ATOM 698 N N . PRO A 1 95 ? 22.626 -4.690 -18.342 1.00 95.62 95 PRO A N 1
ATOM 699 C CA . PRO A 1 95 ? 21.235 -4.471 -17.958 1.00 95.62 95 PRO A CA 1
ATOM 700 C C . PRO A 1 95 ? 20.546 -5.719 -17.384 1.00 95.62 95 PRO A C 1
ATOM 702 O O . PRO A 1 95 ? 19.736 -5.598 -16.469 1.00 95.62 95 PRO A O 1
ATOM 705 N N . ALA A 1 96 ? 20.898 -6.921 -17.855 1.00 95.31 96 ALA A N 1
ATOM 706 C CA . ALA A 1 96 ? 20.278 -8.166 -17.390 1.00 95.31 96 ALA A CA 1
ATOM 707 C C . ALA A 1 96 ? 20.656 -8.538 -15.942 1.00 95.31 96 ALA A C 1
ATOM 709 O O . ALA A 1 96 ? 19.934 -9.287 -15.284 1.00 95.31 96 ALA A O 1
ATOM 710 N N . GLU A 1 97 ? 21.772 -8.005 -15.439 1.00 95.00 97 GLU A N 1
ATOM 711 C CA . GLU A 1 97 ? 22.269 -8.221 -14.075 1.00 95.00 97 GLU A CA 1
ATOM 712 C C . GLU A 1 97 ? 21.754 -7.156 -13.090 1.00 95.00 97 GLU A C 1
ATOM 714 O O . GLU A 1 97 ? 22.089 -7.181 -11.901 1.00 95.00 97 GLU A O 1
ATOM 719 N N . LEU A 1 98 ? 20.942 -6.200 -13.560 1.00 94.56 98 LEU A N 1
ATOM 720 C CA . LEU A 1 98 ? 20.401 -5.155 -12.704 1.00 94.56 98 LEU A CA 1
ATOM 721 C C . LEU A 1 98 ? 19.485 -5.741 -11.620 1.00 94.56 98 LEU A C 1
ATOM 723 O O . LEU A 1 98 ? 18.593 -6.542 -11.917 1.00 94.56 98 LEU A O 1
ATOM 727 N N . PRO A 1 99 ? 19.628 -5.288 -10.361 1.00 94.19 99 PRO A N 1
ATOM 728 C CA . PRO A 1 99 ? 18.666 -5.608 -9.322 1.00 94.19 99 PRO A CA 1
ATOM 729 C C . PRO A 1 99 ? 17.264 -5.131 -9.706 1.00 94.19 99 PRO A C 1
ATOM 731 O O . PRO A 1 99 ? 17.083 -4.011 -10.188 1.00 94.19 99 PRO A O 1
ATOM 734 N N . THR A 1 100 ? 16.251 -5.935 -9.385 1.00 95.25 100 THR A N 1
ATOM 735 C CA . THR A 1 100 ? 14.834 -5.611 -9.611 1.00 95.25 100 THR A CA 1
ATOM 736 C C . THR A 1 100 ? 14.427 -4.251 -9.023 1.00 95.25 100 THR A C 1
ATOM 738 O O . THR A 1 100 ? 13.576 -3.551 -9.576 1.00 95.25 100 THR A O 1
ATOM 741 N N . THR A 1 101 ? 15.071 -3.818 -7.937 1.00 92.88 101 THR A N 1
ATOM 742 C CA . THR A 1 101 ? 14.852 -2.499 -7.331 1.00 92.88 101 THR A CA 1
ATOM 743 C C . THR A 1 101 ? 15.167 -1.330 -8.258 1.00 92.88 101 THR A C 1
ATOM 745 O O . THR A 1 101 ? 14.473 -0.320 -8.170 1.00 92.88 101 THR A O 1
ATOM 748 N N . GLU A 1 102 ? 16.160 -1.450 -9.143 1.00 93.75 102 GLU A N 1
ATOM 749 C CA . GLU A 1 102 ? 16.515 -0.397 -10.101 1.00 93.75 102 GLU A CA 1
ATOM 750 C C . GLU A 1 102 ? 15.448 -0.270 -11.194 1.00 93.75 102 GLU A C 1
ATOM 752 O O . GLU A 1 102 ? 15.031 0.839 -11.521 1.00 93.75 102 GLU A O 1
ATOM 757 N N . LEU A 1 103 ? 14.908 -1.394 -11.675 1.00 95.44 103 LEU A N 1
ATOM 758 C CA . LEU A 1 103 ? 13.811 -1.389 -12.650 1.00 95.44 103 LEU A CA 1
ATOM 759 C C . LEU A 1 103 ? 12.531 -0.817 -12.038 1.00 95.44 103 LEU A C 1
ATOM 761 O O . LEU A 1 103 ? 11.849 0.007 -12.645 1.00 95.44 103 LEU A O 1
ATOM 765 N N . LEU A 1 104 ? 12.235 -1.187 -10.788 1.00 95.81 104 LEU A N 1
ATOM 766 C CA . LEU A 1 104 ? 11.086 -0.657 -10.059 1.00 95.81 104 LEU A CA 1
ATOM 767 C C . LEU A 1 104 ? 11.130 0.867 -9.901 1.00 95.81 104 LEU A C 1
ATOM 769 O O . LEU A 1 104 ? 10.066 1.466 -9.767 1.00 95.81 104 LEU A O 1
ATOM 773 N N . ARG A 1 105 ? 12.300 1.519 -9.933 1.00 94.06 105 ARG A N 1
ATOM 774 C CA . ARG A 1 105 ? 12.379 2.991 -9.905 1.00 94.06 105 ARG A CA 1
ATOM 775 C C . ARG A 1 105 ? 11.798 3.595 -11.182 1.00 94.06 105 ARG A C 1
ATOM 777 O O . ARG A 1 105 ? 10.952 4.475 -11.077 1.00 94.06 105 ARG A O 1
ATOM 784 N N . VAL A 1 106 ? 12.154 3.067 -12.352 1.00 95.25 106 VAL A N 1
ATOM 785 C CA . VAL A 1 106 ? 11.586 3.523 -13.634 1.00 95.25 106 VAL A CA 1
ATOM 786 C C . VAL A 1 106 ? 10.071 3.292 -13.642 1.00 95.25 106 VAL A C 1
ATOM 788 O O . VAL A 1 106 ? 9.285 4.219 -13.832 1.00 95.25 106 VAL A O 1
ATOM 791 N N . LEU A 1 107 ? 9.636 2.062 -13.345 1.00 96.94 107 LEU A N 1
ATOM 792 C CA . LEU A 1 107 ? 8.220 1.696 -13.464 1.00 96.94 107 LEU A CA 1
ATOM 793 C C . LEU A 1 107 ? 7.322 2.417 -12.451 1.00 96.94 107 LEU A C 1
ATOM 795 O O . LEU A 1 107 ? 6.184 2.757 -12.769 1.00 96.94 107 LEU A O 1
ATOM 799 N N . THR A 1 108 ? 7.800 2.654 -11.226 1.00 96.06 108 THR A N 1
ATOM 800 C CA . THR A 1 108 ? 6.985 3.339 -10.207 1.00 96.06 108 THR A CA 1
ATOM 801 C C . THR A 1 108 ? 6.817 4.825 -10.506 1.00 96.06 108 THR A C 1
ATOM 803 O O . THR A 1 108 ? 5.761 5.364 -10.179 1.00 96.06 108 THR A O 1
ATOM 806 N N . GLY A 1 109 ? 7.791 5.459 -11.175 1.00 95.56 109 GLY A N 1
ATOM 807 C CA . GLY A 1 109 ? 7.651 6.801 -11.747 1.00 95.56 109 GLY A CA 1
ATOM 808 C C . GLY A 1 109 ? 6.509 6.871 -12.758 1.00 95.56 109 GLY A C 1
ATOM 809 O O . GLY A 1 109 ? 5.548 7.611 -12.551 1.00 95.56 109 GLY A O 1
ATOM 810 N N . LEU A 1 110 ? 6.546 6.009 -13.776 1.00 96.06 110 LEU A N 1
ATOM 811 C CA . LEU A 1 110 ? 5.521 5.958 -14.826 1.00 96.06 110 LEU A CA 1
ATOM 812 C C . LEU A 1 110 ? 4.122 5.641 -14.279 1.00 96.06 110 LEU A C 1
ATOM 814 O O . LEU A 1 110 ? 3.137 6.269 -14.668 1.00 96.06 110 LEU A O 1
ATOM 818 N N . LEU A 1 111 ? 4.023 4.696 -13.338 1.00 96.38 111 LEU A N 1
ATOM 819 C CA . LEU A 1 111 ? 2.754 4.363 -12.685 1.00 96.38 111 LEU A CA 1
ATOM 820 C C . LEU A 1 111 ? 2.224 5.515 -11.828 1.00 96.38 111 LEU A C 1
ATOM 822 O O . LEU A 1 111 ? 1.013 5.719 -11.759 1.00 96.38 111 LEU A O 1
ATOM 826 N N . ALA A 1 112 ? 3.100 6.272 -11.168 1.00 95.19 112 ALA A N 1
ATOM 827 C CA . ALA A 1 112 ? 2.686 7.443 -10.407 1.00 95.19 112 ALA A CA 1
ATOM 828 C C . ALA A 1 112 ? 2.129 8.538 -11.323 1.00 95.19 112 ALA A C 1
ATOM 830 O O . ALA A 1 112 ? 1.085 9.107 -11.006 1.00 95.19 112 ALA A O 1
ATOM 831 N N . GLU A 1 113 ? 2.756 8.788 -12.474 1.00 94.31 113 GLU A N 1
ATOM 832 C CA . GLU A 1 113 ? 2.199 9.682 -13.495 1.00 94.31 113 GLU A CA 1
ATOM 833 C C . GLU A 1 113 ? 0.827 9.209 -13.977 1.00 94.31 113 GLU A C 1
ATOM 835 O O . GLU A 1 113 ? -0.087 10.021 -14.093 1.00 94.31 113 GLU A O 1
ATOM 840 N N . ASP A 1 114 ? 0.656 7.907 -14.229 1.00 94.56 114 ASP A N 1
ATOM 841 C CA . ASP A 1 114 ? -0.625 7.346 -14.670 1.00 94.56 114 ASP A CA 1
ATOM 842 C C . ASP A 1 114 ? -1.722 7.545 -13.617 1.00 94.56 114 ASP A C 1
ATOM 844 O O . ASP A 1 114 ? -2.852 7.903 -13.957 1.00 94.56 114 ASP A O 1
ATOM 848 N N . VAL A 1 115 ? -1.397 7.363 -12.332 1.00 94.31 115 VAL A N 1
ATOM 849 C CA . VAL A 1 115 ? -2.326 7.628 -11.221 1.00 94.31 115 VAL A CA 1
ATOM 850 C C . VAL A 1 115 ? -2.749 9.097 -11.207 1.00 94.31 115 VAL A C 1
ATOM 852 O O . VAL A 1 115 ? -3.936 9.386 -11.062 1.00 94.31 115 VAL A O 1
ATOM 855 N N . VAL A 1 116 ? -1.808 10.026 -11.392 1.00 93.81 116 VAL A N 1
ATOM 856 C CA . VAL A 1 116 ? -2.106 11.467 -11.441 1.00 93.81 116 VAL A CA 1
ATOM 857 C C . VAL A 1 116 ? -2.935 11.821 -12.673 1.00 93.81 116 VAL A C 1
ATOM 859 O O . VAL A 1 116 ? -3.929 12.533 -12.552 1.00 93.81 116 VAL A O 1
ATOM 862 N N . ARG A 1 117 ? -2.573 11.283 -13.842 1.00 92.25 117 ARG A N 1
ATOM 863 C CA . ARG A 1 117 ? -3.248 11.532 -15.122 1.00 92.25 117 ARG A CA 1
ATOM 864 C C . ARG A 1 117 ? -4.681 11.010 -15.135 1.00 92.25 117 ARG A C 1
ATOM 866 O O . ARG A 1 117 ? -5.555 11.661 -15.694 1.00 92.25 117 ARG A O 1
ATOM 873 N N . THR A 1 118 ? -4.922 9.859 -14.509 1.00 89.94 118 THR A N 1
ATOM 874 C CA . THR A 1 118 ? -6.270 9.284 -14.371 1.00 89.94 118 THR A CA 1
ATOM 875 C C . THR A 1 118 ? -7.181 10.195 -13.542 1.00 89.94 118 THR A C 1
ATOM 877 O O . THR A 1 118 ? -8.382 10.270 -13.796 1.00 89.94 118 THR A O 1
ATOM 880 N N . GLY A 1 119 ? -6.613 10.914 -12.569 1.00 86.12 119 GLY A N 1
ATOM 881 C CA . GLY A 1 119 ? -7.358 11.807 -11.692 1.00 86.12 119 GLY A CA 1
ATOM 882 C C . GLY A 1 119 ? -8.283 11.070 -10.719 1.00 86.12 119 GLY A C 1
ATOM 883 O O . GLY A 1 119 ? -8.224 9.851 -10.541 1.00 86.12 119 GLY A O 1
ATOM 884 N N . LEU A 1 120 ? -9.131 11.838 -10.035 1.00 84.19 120 LEU A N 1
ATOM 885 C CA . LEU A 1 120 ? -10.090 11.300 -9.073 1.00 84.19 120 LEU A CA 1
ATOM 886 C C . LEU A 1 120 ? -11.408 10.927 -9.755 1.00 84.19 120 LEU A C 1
ATOM 888 O O . LEU A 1 120 ? -11.912 11.706 -10.568 1.00 84.19 120 LEU A O 1
ATOM 892 N N . PRO A 1 121 ? -12.039 9.802 -9.370 1.00 77.88 121 PRO A N 1
ATOM 893 C CA . PRO A 1 121 ? -13.417 9.557 -9.761 1.00 77.88 121 PRO A CA 1
ATOM 894 C C . PRO A 1 121 ? -14.331 10.633 -9.158 1.00 77.88 121 PRO A C 1
ATOM 896 O O . PRO A 1 121 ? -14.103 11.118 -8.044 1.00 77.88 121 PRO A O 1
ATOM 899 N N . GLN A 1 122 ? -15.404 10.982 -9.872 1.00 74.00 122 GLN A N 1
ATOM 900 C CA . GLN A 1 122 ? -16.409 11.903 -9.347 1.00 74.00 122 GLN A CA 1
ATOM 901 C C . GLN A 1 122 ? -17.047 11.315 -8.084 1.00 74.00 122 GLN A C 1
ATOM 903 O O . GLN A 1 122 ? -17.581 10.203 -8.091 1.00 74.00 122 GLN A O 1
ATOM 908 N N . ARG A 1 123 ? -16.989 12.064 -6.977 1.00 70.00 123 ARG A N 1
ATOM 909 C CA . ARG A 1 123 ? -17.623 11.649 -5.723 1.00 70.00 123 ARG A CA 1
ATOM 910 C C . ARG A 1 123 ? -19.144 11.774 -5.862 1.00 70.00 123 ARG A C 1
ATOM 912 O O . ARG A 1 123 ? -19.621 12.853 -6.213 1.00 70.00 123 ARG A O 1
ATOM 919 N N . PRO A 1 124 ? -19.921 10.724 -5.546 1.00 69.31 124 PRO A N 1
ATOM 920 C CA . PRO A 1 124 ? -21.369 10.848 -5.503 1.00 69.31 124 PRO A CA 1
ATOM 921 C C . PRO A 1 124 ? -21.776 11.871 -4.437 1.00 69.31 124 PRO A C 1
ATOM 923 O O . PRO A 1 124 ? -21.181 11.933 -3.357 1.00 69.31 124 PRO A O 1
ATOM 926 N N . ALA A 1 125 ? -22.804 12.668 -4.733 1.00 73.25 125 ALA A N 1
ATOM 927 C CA . ALA A 1 125 ? -23.324 13.654 -3.794 1.00 73.25 125 ALA A CA 1
ATOM 928 C C . ALA A 1 125 ? -23.810 12.978 -2.498 1.00 73.25 125 ALA A C 1
ATOM 930 O O . ALA A 1 125 ? -24.510 11.962 -2.524 1.00 73.25 125 ALA A O 1
ATOM 931 N N . GLY A 1 126 ? -23.436 13.549 -1.352 1.00 73.25 126 GLY A N 1
ATOM 932 C CA . GLY A 1 126 ? -23.902 13.086 -0.046 1.00 73.25 126 GLY A CA 1
ATOM 933 C C . GLY A 1 126 ? -25.375 13.423 0.193 1.00 73.25 126 GLY A C 1
ATOM 934 O O . GLY A 1 126 ? -25.904 14.400 -0.340 1.00 73.25 126 GLY A O 1
ATOM 935 N N . ARG A 1 127 ? -26.052 12.632 1.032 1.00 80.00 127 ARG A N 1
ATOM 936 C CA . ARG A 1 127 ? -27.415 12.951 1.479 1.00 80.00 127 ARG A CA 1
ATOM 937 C C . ARG A 1 127 ? -27.401 14.092 2.497 1.00 80.00 127 ARG A C 1
ATOM 939 O O . ARG A 1 127 ? -26.459 14.242 3.275 1.00 80.00 127 ARG A O 1
ATOM 946 N N . ARG A 1 128 ? -28.489 14.872 2.543 1.00 78.75 128 ARG A N 1
ATOM 947 C CA . ARG A 1 128 ? -28.683 15.876 3.599 1.00 78.75 128 ARG A CA 1
ATOM 948 C C . ARG A 1 128 ? -28.746 15.187 4.969 1.00 78.75 128 ARG A C 1
ATOM 950 O O . ARG A 1 128 ? -29.374 14.132 5.093 1.00 78.75 128 ARG A O 1
ATOM 957 N N . PRO A 1 129 ? -28.120 15.764 6.003 1.00 75.62 129 PRO A N 1
ATOM 958 C CA . PRO A 1 129 ? -28.037 15.100 7.293 1.00 75.62 129 PRO A CA 1
ATOM 959 C C . PRO A 1 129 ? -29.386 15.108 8.031 1.00 75.62 129 PRO A C 1
ATOM 961 O O . PRO A 1 129 ? -30.093 16.117 8.050 1.00 75.62 129 PRO A O 1
ATOM 964 N N . ARG A 1 130 ? -29.745 13.974 8.648 1.00 73.56 130 ARG A N 1
ATOM 965 C CA . ARG A 1 130 ? -31.073 13.732 9.255 1.00 73.56 130 ARG A CA 1
ATOM 966 C C . ARG A 1 130 ? -31.328 14.613 10.489 1.00 73.56 130 ARG A C 1
ATOM 968 O O . ARG A 1 130 ? -30.383 15.076 11.115 1.00 73.56 130 ARG A O 1
ATOM 975 N N . ILE A 1 131 ? -32.590 14.849 10.862 1.00 66.50 131 ILE A N 1
ATOM 976 C CA . ILE A 1 131 ? -32.954 15.752 11.981 1.00 66.50 131 ILE A CA 1
ATOM 977 C C . ILE A 1 131 ? -32.700 15.101 13.355 1.00 66.50 131 ILE A C 1
ATOM 979 O O . ILE A 1 131 ? -32.189 15.750 14.264 1.00 66.50 131 ILE A O 1
ATOM 983 N N . ARG A 1 132 ? -32.990 13.802 13.507 1.00 66.56 132 ARG A N 1
ATOM 984 C CA . ARG A 1 132 ? -32.685 13.022 14.720 1.00 66.56 132 ARG A CA 1
ATOM 985 C C . ARG A 1 132 ? -31.365 12.279 14.513 1.00 66.56 132 ARG A C 1
ATOM 987 O O . ARG A 1 132 ? -31.319 11.334 13.731 1.00 66.56 132 ARG A O 1
ATOM 994 N N . ARG A 1 133 ? -30.287 12.748 15.152 1.00 68.88 133 ARG A N 1
ATOM 995 C CA . ARG A 1 133 ? -28.925 12.216 14.965 1.00 68.88 133 ARG A CA 1
ATOM 996 C C . ARG A 1 133 ? -28.409 11.550 16.231 1.00 68.88 133 ARG A C 1
ATOM 998 O O . ARG A 1 133 ? -28.486 12.136 17.310 1.00 68.88 133 ARG A O 1
ATOM 1005 N N . VAL A 1 134 ? -27.805 10.379 16.066 1.00 73.38 134 VAL A N 1
ATOM 1006 C CA . VAL A 1 134 ? -26.950 9.771 17.087 1.00 73.38 134 VAL A CA 1
ATOM 1007 C C . VAL A 1 134 ? -25.663 10.587 17.167 1.00 73.38 134 VAL A C 1
ATOM 1009 O O . VAL A 1 134 ? -25.050 10.889 16.144 1.00 73.38 134 VAL A O 1
ATOM 1012 N N . ARG A 1 135 ? -25.288 11.007 18.376 1.00 87.31 135 ARG A N 1
ATOM 1013 C CA . ARG A 1 135 ? -24.101 11.837 18.611 1.00 87.31 135 ARG A CA 1
ATOM 1014 C C . ARG A 1 135 ? -22.914 10.930 18.884 1.00 87.31 135 ARG A C 1
ATOM 1016 O O . ARG A 1 135 ? -22.819 10.346 19.961 1.00 87.31 135 ARG A O 1
ATOM 1023 N N . TYR A 1 136 ? -22.020 10.810 17.914 1.00 93.06 136 TYR A N 1
ATOM 1024 C CA . TYR A 1 136 ? -20.886 9.898 18.007 1.00 93.06 136 TYR A CA 1
ATOM 1025 C C . TYR A 1 136 ? -19.622 10.510 17.406 1.00 93.06 136 TYR A C 1
ATOM 1027 O O . TYR A 1 136 ? -19.677 11.369 16.528 1.00 93.06 136 TYR A O 1
ATOM 1035 N N . GLN A 1 137 ? -18.476 10.040 17.874 1.00 94.44 137 GLN A N 1
ATOM 1036 C CA . GLN A 1 137 ? -17.182 10.172 17.221 1.00 94.44 137 GLN A CA 1
ATOM 1037 C C . GLN A 1 137 ? -16.675 8.765 16.924 1.00 94.44 137 GLN A C 1
ATOM 1039 O O . GLN A 1 137 ? -16.776 7.887 17.777 1.00 94.44 137 GLN A O 1
ATOM 1044 N N . LEU A 1 138 ? -16.150 8.545 15.719 1.00 94.31 138 LEU A N 1
ATOM 1045 C CA . LEU A 1 138 ? -15.590 7.256 15.309 1.00 94.31 138 LEU A CA 1
ATOM 1046 C C . LEU A 1 138 ? -14.093 7.416 15.038 1.00 94.31 138 LEU A C 1
ATOM 1048 O O . LEU A 1 138 ? -13.688 8.148 14.126 1.00 94.31 138 LEU A O 1
ATOM 1052 N N . SER A 1 139 ? -13.293 6.746 15.859 1.00 94.19 139 SER A N 1
ATOM 1053 C CA . SER A 1 139 ? -11.829 6.747 15.852 1.00 94.19 139 SER A CA 1
ATOM 1054 C C . SER A 1 139 ? -11.326 5.306 16.041 1.00 94.19 139 SER A C 1
ATOM 1056 O O . SER A 1 139 ? -12.126 4.374 16.062 1.00 94.19 139 SER A O 1
ATOM 1058 N N . GLY A 1 140 ? -10.013 5.105 16.154 1.00 93.12 140 GLY A N 1
ATOM 1059 C CA . GLY A 1 140 ? -9.394 3.786 16.293 1.00 93.12 140 GLY A CA 1
ATOM 1060 C C . GLY A 1 140 ? -8.520 3.474 15.087 1.00 93.12 140 GLY A C 1
ATOM 1061 O O . GLY A 1 140 ? -7.792 4.350 14.608 1.00 93.12 140 GLY A O 1
ATOM 1062 N N . ASP A 1 141 ? -8.607 2.246 14.587 1.00 93.50 141 ASP A N 1
ATOM 1063 C CA . ASP A 1 141 ? -7.924 1.844 13.366 1.00 93.50 141 ASP A CA 1
ATOM 1064 C C . ASP A 1 141 ? -8.415 2.697 12.179 1.00 93.50 141 ASP A C 1
ATOM 1066 O O . ASP A 1 141 ? -9.591 2.629 11.805 1.00 93.50 141 ASP A O 1
ATOM 1070 N N . PRO A 1 142 ? -7.552 3.521 11.560 1.00 89.44 142 PRO A N 1
ATOM 1071 C CA . PRO A 1 142 ? -7.970 4.402 10.480 1.00 89.44 142 PRO A CA 1
ATOM 1072 C C . PRO A 1 142 ? -8.360 3.654 9.204 1.00 89.44 142 PRO A C 1
ATOM 1074 O O . PRO A 1 142 ? -9.121 4.214 8.416 1.00 89.44 142 PRO A O 1
ATOM 1077 N N . TRP A 1 143 ? -7.862 2.434 8.976 1.00 91.69 143 TRP A N 1
ATOM 1078 C CA . TRP A 1 143 ? -8.253 1.641 7.811 1.00 91.69 143 TRP A CA 1
ATOM 1079 C C . TRP A 1 143 ? -9.713 1.194 7.917 1.00 91.69 143 TRP A C 1
ATOM 1081 O O . TRP A 1 143 ? -10.407 1.168 6.907 1.00 91.69 143 TRP A O 1
ATOM 1091 N N . LEU A 1 144 ? -10.208 0.963 9.139 1.00 91.50 144 LEU A N 1
ATOM 1092 C CA . LEU A 1 144 ? -11.605 0.622 9.426 1.00 91.50 144 LEU A CA 1
ATOM 1093 C C . LEU A 1 144 ? -12.480 1.874 9.612 1.00 91.50 144 LEU A C 1
ATOM 1095 O O . LEU A 1 144 ? -13.489 2.057 8.932 1.00 91.50 144 LEU A O 1
ATOM 1099 N N . ALA A 1 145 ? -12.089 2.771 10.518 1.00 93.62 145 ALA A N 1
ATOM 1100 C CA . ALA A 1 145 ? -12.936 3.870 10.974 1.00 93.62 145 ALA A CA 1
ATOM 1101 C C . ALA A 1 145 ? -13.165 4.956 9.907 1.00 93.62 145 ALA A C 1
ATOM 1103 O O . ALA A 1 145 ? -14.229 5.578 9.889 1.00 93.62 145 ALA A O 1
ATOM 1104 N N . VAL A 1 146 ? -12.194 5.218 9.018 1.00 91.88 146 VAL A N 1
ATOM 1105 C CA . VAL A 1 146 ? -12.329 6.277 8.000 1.00 91.88 146 VAL A CA 1
ATOM 1106 C C . VAL A 1 146 ? -13.383 5.917 6.942 1.00 91.88 146 VAL A C 1
ATOM 1108 O O . VAL A 1 146 ? -14.296 6.729 6.762 1.00 91.88 146 VAL A O 1
ATOM 1111 N N . PRO A 1 147 ? -13.343 4.734 6.287 1.00 91.81 147 PRO A N 1
ATOM 1112 C CA . PRO A 1 147 ? -14.400 4.322 5.360 1.00 91.81 147 PRO A CA 1
ATOM 1113 C C . PRO A 1 147 ? -15.778 4.236 6.020 1.00 91.81 147 PRO A C 1
ATOM 1115 O O . PRO A 1 147 ? -16.755 4.718 5.451 1.00 91.81 147 PRO A O 1
ATOM 1118 N N . MET A 1 148 ? -15.858 3.704 7.246 1.00 94.00 148 MET A N 1
ATOM 1119 C CA . MET A 1 148 ? -17.113 3.638 8.004 1.00 94.00 148 MET A CA 1
ATOM 1120 C C . MET A 1 148 ? -17.715 5.027 8.229 1.00 94.00 148 MET A C 1
ATOM 1122 O O . MET A 1 148 ? -18.897 5.248 7.974 1.00 94.00 148 MET A O 1
ATOM 1126 N N . ARG A 1 149 ? -16.896 5.993 8.655 1.00 93.56 149 ARG A N 1
ATOM 1127 C CA . ARG A 1 149 ? -17.328 7.377 8.881 1.00 93.56 149 ARG A CA 1
ATOM 1128 C C . ARG A 1 149 ? -17.756 8.069 7.588 1.00 93.56 149 ARG A C 1
ATOM 1130 O O . ARG A 1 149 ? -18.736 8.811 7.603 1.00 93.56 149 ARG A O 1
ATOM 1137 N N . ALA A 1 150 ? -17.038 7.837 6.488 1.00 90.69 150 ALA A N 1
ATOM 1138 C CA . ALA A 1 150 ? -17.404 8.369 5.179 1.00 90.69 150 ALA A CA 1
ATOM 1139 C C . ALA A 1 150 ? -18.760 7.816 4.711 1.00 90.69 150 ALA A C 1
ATOM 1141 O O . ALA A 1 150 ? -19.608 8.584 4.258 1.00 90.69 150 ALA A O 1
ATOM 1142 N N . GLU A 1 151 ? -18.999 6.517 4.896 1.00 92.19 151 GLU A N 1
ATOM 1143 C CA . GLU A 1 151 ? -20.263 5.876 4.538 1.00 92.19 151 GLU A CA 1
ATOM 1144 C C . GLU A 1 151 ? -21.426 6.370 5.412 1.00 92.19 151 GLU A C 1
ATOM 1146 O O . GLU A 1 151 ? -22.462 6.786 4.892 1.00 92.19 151 GLU A O 1
ATOM 1151 N N . LEU A 1 152 ? -21.241 6.428 6.734 1.00 92.00 152 LEU A N 1
ATOM 1152 C CA . LEU A 1 152 ? -22.234 6.988 7.656 1.00 92.00 152 LEU A CA 1
ATOM 1153 C C . LEU A 1 152 ? -22.605 8.425 7.268 1.00 92.00 152 LEU A C 1
ATOM 1155 O O . LEU 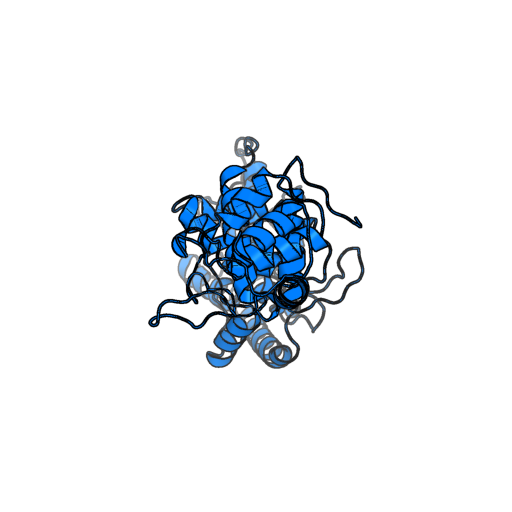A 1 152 ? -23.788 8.758 7.154 1.00 92.00 152 LEU A O 1
ATOM 1159 N N . ALA A 1 153 ? -21.607 9.271 6.996 1.00 90.88 153 ALA A N 1
ATOM 1160 C CA . ALA A 1 153 ? -21.827 10.647 6.563 1.00 90.88 153 ALA A CA 1
ATOM 1161 C C . ALA A 1 153 ? -22.584 10.719 5.227 1.00 90.88 153 ALA A C 1
ATOM 1163 O O . ALA A 1 153 ? -23.539 11.491 5.112 1.00 90.88 153 ALA A O 1
ATOM 1164 N N . ARG A 1 154 ? -22.225 9.875 4.249 1.00 89.50 154 ARG A N 1
ATOM 1165 C CA . ARG A 1 154 ? -22.895 9.786 2.940 1.00 89.50 154 ARG A CA 1
ATOM 1166 C C . ARG A 1 154 ? -24.385 9.466 3.068 1.00 89.50 154 ARG A C 1
ATOM 1168 O O . ARG A 1 154 ? -25.185 9.984 2.287 1.00 89.50 154 ARG A O 1
ATOM 1175 N N . HIS A 1 155 ? -24.768 8.682 4.077 1.00 89.88 155 HIS A N 1
ATOM 1176 C CA . HIS A 1 155 ? -26.162 8.324 4.377 1.00 89.88 155 HIS A CA 1
ATOM 1177 C C . HIS A 1 155 ? -26.873 9.259 5.365 1.00 89.88 155 HIS A C 1
ATOM 1179 O O . HIS A 1 155 ? -28.014 8.999 5.753 1.00 89.88 155 HIS A O 1
ATOM 1185 N N . GLY A 1 156 ? -26.254 10.387 5.720 1.00 89.19 156 GLY A N 1
ATOM 1186 C CA . GLY A 1 156 ? -26.867 11.421 6.554 1.00 89.19 156 GLY A CA 1
ATOM 1187 C C . GLY A 1 156 ? -26.667 11.234 8.060 1.00 89.19 156 GLY A C 1
ATOM 1188 O O . GLY A 1 156 ? -27.373 11.884 8.838 1.00 89.19 156 GLY A O 1
ATOM 1189 N N . TYR A 1 157 ? -25.694 10.409 8.461 1.00 89.56 157 TYR A N 1
ATOM 1190 C CA . TYR A 1 157 ? -25.238 10.200 9.840 1.00 89.56 157 TYR A CA 1
ATOM 1191 C C . TYR A 1 157 ? -23.817 10.761 10.058 1.00 89.56 157 TYR A C 1
ATOM 1193 O O . TYR A 1 157 ? -22.902 10.001 10.380 1.00 89.56 157 TYR A O 1
ATOM 1201 N N . PRO A 1 158 ? -23.564 12.070 9.860 1.00 89.06 158 PRO A N 1
ATOM 1202 C CA . PRO A 1 158 ? -22.230 12.622 10.071 1.00 89.06 158 PRO A CA 1
ATOM 1203 C C . PRO A 1 158 ? -21.819 12.528 11.555 1.00 89.06 158 PRO A C 1
ATOM 1205 O O . PRO A 1 158 ? -22.673 12.707 12.429 1.00 89.06 158 PRO A O 1
ATOM 1208 N N . PRO A 1 159 ? -20.531 12.283 11.855 1.00 89.38 159 PRO A N 1
ATOM 1209 C CA . PRO A 1 159 ? -20.012 12.286 13.223 1.00 89.38 159 PRO A CA 1
ATOM 1210 C C . PRO A 1 159 ? -20.121 13.684 13.855 1.00 89.38 159 PRO A C 1
ATOM 1212 O O . PRO A 1 159 ? -20.076 14.702 13.161 1.00 89.38 159 PRO A O 1
ATOM 1215 N N . GLY A 1 160 ? -20.207 13.742 15.183 1.00 85.81 160 GLY A N 1
ATOM 1216 C CA . GLY A 1 160 ? -20.199 14.975 15.968 1.00 85.81 160 GLY A CA 1
ATOM 1217 C C . GLY A 1 160 ? -21.430 15.196 16.845 1.00 85.81 160 GLY A C 1
ATOM 1218 O O . GLY A 1 160 ? -22.204 14.285 17.138 1.00 85.81 160 GLY A O 1
ATOM 1219 N N . GLY A 1 161 ? -21.577 16.445 17.292 1.00 78.75 161 GLY A N 1
ATOM 1220 C CA . GLY A 1 161 ? -22.577 16.877 18.270 1.00 78.75 161 GLY A CA 1
ATOM 1221 C C . GLY A 1 161 ? -21.995 17.069 19.675 1.00 78.75 161 GLY A C 1
ATOM 1222 O O . GLY A 1 161 ? -20.995 16.457 20.046 1.00 78.75 161 GLY A O 1
ATOM 1223 N N . GLY A 1 162 ? -22.619 17.945 20.469 1.00 76.88 162 GLY A N 1
ATOM 1224 C CA . GLY A 1 162 ? -22.219 18.167 21.861 1.00 76.88 162 GLY A CA 1
ATOM 1225 C C . GLY A 1 162 ? -22.401 16.901 22.704 1.00 76.88 162 GLY A C 1
ATOM 1226 O O . GLY A 1 162 ? -23.462 16.270 22.631 1.00 76.88 162 GLY A O 1
ATOM 1227 N N . ARG A 1 163 ? -21.380 16.555 23.505 1.00 80.75 163 ARG A N 1
ATOM 1228 C CA . ARG A 1 163 ? -21.302 15.323 24.322 1.00 80.75 163 ARG A CA 1
ATOM 1229 C C . ARG A 1 163 ? -21.369 14.023 23.502 1.00 80.75 163 ARG A C 1
ATOM 1231 O O . ARG A 1 163 ? -21.990 13.053 23.920 1.00 80.75 163 ARG A O 1
ATOM 1238 N N . ALA A 1 164 ? -20.785 14.017 22.305 1.00 90.44 164 ALA A N 1
ATOM 1239 C CA . ALA A 1 164 ? -20.684 12.805 21.501 1.00 90.44 164 ALA A CA 1
ATOM 1240 C C . ALA A 1 164 ? -19.804 11.749 22.189 1.00 90.44 164 ALA A C 1
ATOM 1242 O O . ALA A 1 164 ? -18.706 12.051 22.656 1.00 90.44 164 ALA A O 1
ATOM 1243 N N . VAL A 1 165 ? -20.275 10.504 22.184 1.00 94.50 165 VAL A N 1
ATOM 1244 C CA . VAL A 1 165 ? -19.504 9.348 22.648 1.00 94.50 165 VAL A CA 1
ATOM 1245 C C . VAL A 1 165 ? -18.426 9.015 21.624 1.00 94.50 165 VAL A C 1
ATOM 1247 O O . VAL A 1 165 ? -18.715 8.933 20.430 1.00 94.50 165 VAL A O 1
ATOM 1250 N N . THR A 1 166 ? -17.199 8.779 22.083 1.00 96.50 166 THR A N 1
ATOM 1251 C CA . THR A 1 166 ? -16.094 8.328 21.235 1.00 96.50 166 THR A CA 1
ATOM 1252 C C . THR A 1 166 ? -16.033 6.809 21.195 1.00 96.50 166 THR A C 1
ATOM 1254 O O . THR A 1 166 ? -15.730 6.167 22.197 1.00 96.50 166 THR A O 1
ATOM 1257 N N . TYR A 1 167 ? -16.275 6.250 20.014 1.00 96.75 167 TYR A N 1
ATOM 1258 C CA . TYR A 1 167 ? -16.115 4.835 19.715 1.00 96.75 167 TYR A CA 1
ATOM 1259 C C . TYR A 1 167 ? -14.738 4.593 19.091 1.00 96.75 167 TYR A C 1
ATOM 1261 O O . TYR A 1 167 ? -14.408 5.176 18.053 1.00 96.75 167 TYR A O 1
ATOM 1269 N N . LEU A 1 168 ? -13.934 3.749 19.737 1.00 97.00 168 LEU A N 1
ATOM 1270 C CA . LEU A 1 168 ? -12.624 3.308 19.267 1.00 97.00 168 LEU A CA 1
ATOM 1271 C C . LEU A 1 168 ? -12.748 1.924 18.646 1.00 97.00 168 LEU A C 1
ATOM 1273 O O . LEU A 1 168 ? -12.795 0.929 19.361 1.00 97.00 168 LEU A O 1
ATOM 1277 N N . VAL A 1 169 ? -12.817 1.882 17.320 1.00 95.56 169 VAL A N 1
ATOM 1278 C CA . VAL A 1 169 ? -12.952 0.642 16.555 1.00 95.56 169 VAL A CA 1
ATOM 1279 C C . VAL A 1 169 ? -11.578 0.042 16.308 1.00 95.56 169 VAL A C 1
ATOM 1281 O O . VAL A 1 169 ? -10.672 0.726 15.831 1.00 95.56 169 VAL A O 1
ATOM 1284 N N . GLY A 1 170 ? -11.429 -1.242 16.592 1.00 93.06 170 GLY A N 1
ATOM 1285 C CA . GLY A 1 170 ? -10.247 -2.004 16.219 1.00 93.06 170 GLY A CA 1
ATOM 1286 C C . GLY A 1 170 ? -10.574 -3.472 16.007 1.00 93.06 170 GLY A C 1
ATOM 1287 O O . GLY A 1 170 ? -11.740 -3.844 15.912 1.00 93.06 170 GLY A O 1
ATOM 1288 N N . ARG A 1 171 ? -9.524 -4.280 15.893 1.00 91.44 171 ARG A N 1
ATOM 1289 C CA . ARG A 1 171 ? -9.583 -5.734 15.718 1.00 91.44 171 ARG A CA 1
ATOM 1290 C C . ARG A 1 171 ? -8.369 -6.381 16.388 1.00 91.44 171 ARG A C 1
ATOM 1292 O O . ARG A 1 171 ? -7.760 -5.764 17.262 1.00 91.44 171 ARG A O 1
ATOM 1299 N N . ASP A 1 172 ? -7.997 -7.591 15.985 1.00 92.25 172 ASP A N 1
ATOM 1300 C CA . ASP A 1 172 ? -6.771 -8.236 16.446 1.00 92.25 172 ASP A CA 1
ATOM 1301 C C . ASP A 1 172 ? -5.528 -7.357 16.204 1.00 92.25 172 ASP A C 1
ATOM 1303 O O . ASP A 1 172 ? -5.451 -6.586 15.239 1.00 92.25 172 ASP A O 1
ATOM 1307 N N . LEU A 1 173 ? -4.530 -7.455 17.089 1.00 93.31 173 LEU A N 1
ATOM 1308 C CA . LEU A 1 173 ? -3.345 -6.597 17.001 1.00 93.31 173 LEU A CA 1
ATOM 1309 C C . LEU A 1 173 ? -2.545 -6.811 15.703 1.00 93.31 173 LEU A C 1
ATOM 1311 O O . LEU A 1 173 ? -1.964 -5.857 15.182 1.00 93.31 173 LEU A O 1
ATOM 1315 N N . GLY A 1 174 ? -2.509 -8.037 15.173 1.00 92.50 174 GLY A N 1
ATOM 1316 C CA . GLY A 1 174 ? -1.842 -8.343 13.907 1.00 92.50 174 GLY A CA 1
ATOM 1317 C C . GLY A 1 174 ? -2.489 -7.602 12.736 1.00 92.50 174 GLY A C 1
ATOM 1318 O O . GLY A 1 174 ? -1.802 -6.898 11.992 1.00 92.50 174 GLY A O 1
ATOM 1319 N N . GLY A 1 175 ? -3.814 -7.686 12.638 1.00 91.31 175 GLY A N 1
ATOM 1320 C CA . GLY A 1 175 ? -4.643 -6.957 11.689 1.00 91.31 175 GLY A CA 1
ATOM 1321 C C . GLY A 1 175 ? -4.457 -5.446 11.797 1.00 91.31 175 GLY A C 1
ATOM 1322 O O . GLY A 1 175 ? -4.167 -4.799 10.794 1.00 91.31 175 GLY A O 1
ATOM 1323 N N . MET A 1 176 ? -4.497 -4.885 13.009 1.00 94.00 176 MET A N 1
ATOM 1324 C CA . MET A 1 176 ? -4.285 -3.443 13.205 1.00 94.00 176 MET A CA 1
ATOM 1325 C C . MET A 1 176 ? -2.866 -2.979 12.828 1.00 94.00 176 MET A C 1
ATOM 1327 O O . MET A 1 176 ? -2.668 -1.838 12.406 1.00 94.00 176 MET A O 1
ATOM 1331 N N . LEU A 1 177 ? -1.841 -3.833 12.960 1.00 95.19 177 LEU A N 1
ATOM 1332 C CA . LEU A 1 177 ? -0.486 -3.522 12.483 1.00 95.19 177 LEU A CA 1
ATOM 1333 C C . LEU A 1 177 ? -0.411 -3.503 10.952 1.00 95.19 177 LEU A C 1
ATOM 1335 O O . LEU A 1 177 ? 0.229 -2.608 10.391 1.00 95.19 177 LEU A O 1
ATOM 1339 N N . ILE A 1 178 ? -1.065 -4.464 10.294 1.00 94.38 178 ILE A N 1
ATOM 1340 C CA . ILE A 1 178 ? -1.196 -4.508 8.832 1.00 94.38 178 ILE A CA 1
ATOM 1341 C C . ILE A 1 178 ? -1.937 -3.264 8.342 1.00 94.38 178 ILE A C 1
ATOM 1343 O O . ILE A 1 178 ? -1.455 -2.584 7.438 1.00 94.38 178 ILE A O 1
ATOM 1347 N N . ASP A 1 179 ? -3.047 -2.902 8.976 1.00 94.00 179 ASP A N 1
ATOM 1348 C CA . ASP A 1 179 ? -3.857 -1.732 8.633 1.00 94.00 179 ASP A CA 1
ATOM 1349 C C . ASP A 1 179 ? -3.087 -0.422 8.839 1.00 94.00 179 ASP A C 1
ATOM 1351 O O . ASP A 1 179 ? -3.065 0.459 7.970 1.00 94.00 179 ASP A O 1
ATOM 1355 N N . ALA A 1 180 ? -2.354 -0.311 9.950 1.00 94.50 180 ALA A N 1
ATOM 1356 C CA . ALA A 1 180 ? -1.499 0.836 10.224 1.00 94.50 180 ALA A CA 1
ATOM 1357 C C . ALA A 1 180 ? -0.389 0.998 9.173 1.00 94.50 180 ALA A C 1
ATOM 1359 O O . ALA A 1 180 ? -0.105 2.130 8.760 1.00 94.50 180 ALA A O 1
ATOM 1360 N N . TRP A 1 181 ? 0.236 -0.098 8.728 1.00 95.62 181 TRP A N 1
ATOM 1361 C CA . TRP A 1 181 ? 1.227 -0.047 7.652 1.00 95.62 181 TRP A CA 1
ATOM 1362 C C . TRP A 1 181 ? 0.587 0.215 6.295 1.00 95.62 181 TRP A C 1
ATOM 1364 O O . TRP A 1 181 ? 1.102 1.053 5.565 1.00 95.62 181 TRP A O 1
ATOM 1374 N N . THR A 1 182 ? -0.567 -0.382 5.997 1.00 94.75 182 THR A N 1
ATOM 1375 C CA . THR A 1 182 ? -1.349 -0.140 4.774 1.00 94.75 182 THR A CA 1
ATOM 1376 C C . THR A 1 182 ? -1.659 1.342 4.618 1.00 94.75 182 THR A C 1
ATOM 1378 O O . THR A 1 182 ? -1.284 1.974 3.629 1.00 94.75 182 THR A O 1
ATOM 1381 N N . ARG A 1 183 ? -2.243 1.951 5.655 1.00 92.38 183 ARG A N 1
ATOM 1382 C CA . ARG A 1 183 ? -2.527 3.387 5.687 1.00 92.38 183 ARG A CA 1
ATOM 1383 C C . ARG A 1 183 ? -1.257 4.213 5.487 1.00 92.38 183 ARG A C 1
ATOM 1385 O O . ARG A 1 183 ? -1.263 5.175 4.723 1.00 92.38 183 ARG A O 1
ATOM 1392 N N . ARG A 1 184 ? -0.162 3.844 6.157 1.00 93.19 184 ARG A N 1
ATOM 1393 C CA . ARG A 1 184 ? 1.117 4.555 6.047 1.00 93.19 184 ARG A CA 1
ATOM 1394 C C . ARG A 1 184 ? 1.711 4.449 4.638 1.00 93.19 184 ARG A C 1
ATOM 1396 O O . ARG A 1 184 ? 2.188 5.456 4.120 1.00 93.19 184 ARG A O 1
ATOM 1403 N N . SER A 1 185 ? 1.658 3.270 4.025 1.00 94.62 185 SER A N 1
ATOM 1404 C CA . SER A 1 185 ? 2.111 3.000 2.658 1.00 94.62 185 SER A CA 1
ATOM 1405 C C . SER A 1 185 ? 1.362 3.844 1.635 1.00 94.62 185 SER A C 1
ATOM 1407 O O . SER A 1 185 ? 1.967 4.299 0.674 1.00 94.62 185 SER A O 1
ATOM 1409 N N . LEU A 1 186 ? 0.078 4.112 1.866 1.00 92.00 186 LEU A N 1
ATOM 1410 C CA . LEU A 1 186 ? -0.746 4.892 0.946 1.00 92.00 186 LEU A CA 1
ATOM 1411 C C . LEU A 1 186 ? -0.626 6.406 1.163 1.00 92.00 186 LEU A C 1
ATOM 1413 O O . LEU A 1 186 ? -0.796 7.166 0.212 1.00 92.00 186 LEU A O 1
ATOM 1417 N N . VAL A 1 187 ? -0.338 6.859 2.389 1.00 86.31 187 VAL A N 1
ATOM 1418 C CA . VAL A 1 187 ? -0.579 8.264 2.777 1.00 86.31 187 VAL A CA 1
ATOM 1419 C C . VAL A 1 187 ? 0.647 8.982 3.292 1.00 86.31 187 VAL A C 1
ATOM 1421 O O . VAL A 1 187 ? 0.782 10.162 3.013 1.00 86.31 187 VAL A O 1
ATOM 1424 N N . ASP A 1 188 ? 1.520 8.322 4.048 1.00 81.31 188 ASP A N 1
ATOM 1425 C CA . ASP A 1 188 ? 2.612 8.982 4.780 1.00 81.31 188 ASP A CA 1
ATOM 1426 C C . ASP A 1 188 ? 3.998 8.599 4.231 1.00 81.31 188 ASP A C 1
ATOM 1428 O O . ASP A 1 188 ? 5.012 9.165 4.640 1.00 81.31 188 ASP A O 1
ATOM 1432 N N . GLY A 1 189 ? 4.055 7.601 3.346 1.00 81.12 189 GLY A N 1
ATOM 1433 C CA . GLY A 1 189 ? 5.280 6.912 2.965 1.00 81.12 189 GLY A CA 1
ATOM 1434 C C . GLY A 1 189 ? 5.756 5.947 4.059 1.00 81.12 189 GLY A C 1
ATOM 1435 O O . GLY A 1 189 ? 5.894 6.285 5.246 1.00 81.12 189 GLY A O 1
ATOM 1436 N N . ALA A 1 190 ? 6.048 4.709 3.668 1.00 86.75 190 ALA A N 1
ATOM 1437 C CA . ALA A 1 190 ? 6.518 3.674 4.582 1.00 86.75 190 ALA A CA 1
ATOM 1438 C C . ALA A 1 190 ? 7.827 3.037 4.105 1.00 86.75 190 ALA A C 1
ATOM 1440 O O . ALA A 1 190 ? 8.071 2.860 2.910 1.00 86.75 190 ALA A O 1
ATOM 1441 N N . ALA A 1 191 ? 8.658 2.652 5.077 1.00 92.62 191 ALA A N 1
ATOM 1442 C CA . ALA A 1 191 ? 9.692 1.653 4.840 1.00 92.62 191 ALA A CA 1
ATOM 1443 C C . ALA A 1 191 ? 9.029 0.314 4.474 1.00 92.62 191 ALA A C 1
ATOM 1445 O O . ALA A 1 191 ? 7.855 0.097 4.794 1.00 92.62 191 ALA A O 1
ATOM 1446 N N . GLY A 1 192 ? 9.792 -0.592 3.856 1.00 93.75 192 GLY A N 1
ATOM 1447 C CA . GLY A 1 192 ? 9.326 -1.957 3.602 1.00 93.75 192 GLY A CA 1
ATOM 1448 C C . GLY A 1 192 ? 8.799 -2.622 4.879 1.00 93.75 192 GLY A C 1
ATOM 1449 O O . GLY A 1 192 ? 9.296 -2.344 5.978 1.00 93.75 192 GLY A O 1
ATOM 1450 N N . TRP A 1 193 ? 7.787 -3.478 4.726 1.00 94.88 193 TRP A N 1
ATOM 1451 C CA . TRP A 1 193 ? 7.010 -4.087 5.814 1.00 94.88 193 TRP A CA 1
ATOM 1452 C C . TRP A 1 193 ? 7.883 -4.617 6.957 1.00 94.88 193 TRP A C 1
ATOM 1454 O O . TRP A 1 193 ? 7.784 -4.196 8.111 1.00 94.88 193 TRP A O 1
ATOM 1464 N N . GLU A 1 194 ? 8.844 -5.465 6.609 1.00 94.44 194 GLU A N 1
ATOM 1465 C CA . GLU A 1 194 ? 9.744 -6.090 7.567 1.00 94.44 194 GLU A CA 1
ATOM 1466 C C . GLU A 1 194 ? 10.679 -5.104 8.279 1.00 94.44 194 GLU A C 1
ATOM 1468 O O . GLU A 1 194 ? 10.988 -5.272 9.462 1.00 94.44 194 GLU A O 1
ATOM 1473 N N . ALA A 1 195 ? 11.154 -4.080 7.567 1.00 95.69 195 ALA A N 1
ATOM 1474 C CA . ALA A 1 195 ? 12.012 -3.047 8.137 1.00 95.69 195 ALA A CA 1
ATOM 1475 C C . ALA A 1 195 ? 11.231 -2.167 9.122 1.00 95.69 195 ALA A C 1
ATOM 1477 O O . ALA A 1 195 ? 11.752 -1.809 10.182 1.00 95.69 195 ALA A O 1
ATOM 1478 N N . TRP A 1 196 ? 9.969 -1.872 8.803 1.00 96.38 196 TRP A N 1
ATOM 1479 C CA . TRP A 1 196 ? 9.058 -1.155 9.686 1.00 96.38 196 TRP A CA 1
ATOM 1480 C C . TRP A 1 196 ? 8.773 -1.948 10.969 1.00 96.38 196 TRP A C 1
ATOM 1482 O O . TRP A 1 196 ? 8.982 -1.419 12.063 1.00 96.38 196 TRP A O 1
ATOM 1492 N N . LEU A 1 197 ? 8.432 -3.237 10.861 1.00 96.00 197 LEU A N 1
ATOM 1493 C CA . LEU A 1 197 ? 8.254 -4.119 12.023 1.00 96.00 197 LEU A CA 1
ATOM 1494 C C . LEU A 1 197 ? 9.530 -4.251 12.861 1.00 96.00 197 LEU A C 1
ATOM 1496 O O . LEU A 1 197 ? 9.482 -4.186 14.088 1.00 96.00 197 LEU A O 1
ATOM 1500 N N . ARG A 1 198 ? 10.701 -4.375 12.222 1.00 97.00 198 ARG A N 1
ATOM 1501 C CA . ARG A 1 198 ? 11.994 -4.429 12.923 1.00 97.00 198 ARG A CA 1
ATOM 1502 C C . ARG A 1 198 ? 12.234 -3.170 13.753 1.00 97.00 198 ARG A C 1
ATOM 1504 O O . ARG A 1 198 ? 12.733 -3.279 14.872 1.00 97.00 198 ARG A O 1
ATOM 1511 N N . LYS A 1 199 ? 11.868 -1.994 13.233 1.00 97.12 199 LYS A N 1
ATOM 1512 C CA . LYS A 1 199 ? 11.953 -0.723 13.966 1.00 97.12 199 LYS A CA 1
ATOM 1513 C C . LYS A 1 199 ? 11.018 -0.711 15.179 1.00 97.12 199 LYS A C 1
ATOM 1515 O O . LYS A 1 199 ? 11.466 -0.344 16.260 1.00 97.12 199 LYS A O 1
ATOM 1520 N N . LEU A 1 200 ? 9.764 -1.139 15.016 1.00 97.00 200 LEU A N 1
ATOM 1521 C CA . LEU A 1 200 ? 8.792 -1.207 16.115 1.00 97.00 200 LEU A CA 1
ATOM 1522 C C . LEU A 1 200 ? 9.221 -2.190 17.209 1.00 97.00 200 LEU A C 1
ATOM 1524 O O . LEU A 1 200 ? 9.222 -1.828 18.382 1.00 97.00 200 LEU A O 1
ATOM 1528 N N . ARG A 1 201 ? 9.673 -3.390 16.821 1.00 97.25 201 ARG A N 1
ATOM 1529 C CA . ARG A 1 201 ? 10.190 -4.406 17.746 1.00 97.25 201 ARG A CA 1
ATOM 1530 C C . ARG A 1 201 ? 11.405 -3.906 18.522 1.00 97.25 201 ARG A C 1
ATOM 1532 O O . ARG A 1 201 ? 11.467 -4.100 19.727 1.00 97.25 201 ARG A O 1
ATOM 1539 N N . ARG A 1 202 ? 12.363 -3.252 17.851 1.00 97.50 202 ARG A N 1
ATOM 1540 C CA . ARG A 1 202 ? 13.552 -2.670 18.507 1.00 97.50 202 ARG A CA 1
ATOM 1541 C C . ARG A 1 202 ? 13.185 -1.591 19.525 1.00 97.50 202 ARG A C 1
ATOM 1543 O O . ARG A 1 202 ? 13.843 -1.490 20.548 1.00 97.50 202 ARG A O 1
ATOM 1550 N N . ALA A 1 203 ? 12.153 -0.800 19.240 1.00 97.06 203 ALA A N 1
ATOM 1551 C CA . ALA A 1 203 ? 11.647 0.215 20.160 1.00 97.06 203 ALA A CA 1
ATOM 1552 C C . ALA A 1 203 ? 10.678 -0.346 21.222 1.00 97.06 203 ALA A C 1
ATOM 1554 O O . ALA A 1 203 ? 10.229 0.420 22.070 1.00 97.06 203 ALA A O 1
ATOM 1555 N N . ASP A 1 204 ? 10.314 -1.629 21.121 1.00 96.69 204 ASP A N 1
ATOM 1556 C CA . ASP A 1 204 ? 9.253 -2.326 21.861 1.00 96.69 204 ASP A CA 1
ATOM 1557 C C . ASP A 1 204 ? 7.955 -1.515 22.034 1.00 96.69 204 ASP A C 1
ATOM 1559 O O . ASP A 1 204 ? 7.347 -1.458 23.103 1.00 96.69 204 ASP A O 1
ATOM 1563 N N . ARG A 1 205 ? 7.526 -0.842 20.961 1.00 95.62 205 ARG A N 1
ATOM 1564 C CA . ARG A 1 205 ? 6.363 0.056 20.971 1.00 95.62 205 ARG A CA 1
ATOM 1565 C C . ARG A 1 205 ? 5.455 -0.197 19.782 1.00 95.62 205 ARG A C 1
ATOM 1567 O O . ARG A 1 205 ? 5.920 -0.439 18.669 1.00 95.62 205 ARG A O 1
ATOM 1574 N N . LEU A 1 206 ? 4.153 -0.071 20.021 1.00 96.19 206 LEU A N 1
ATOM 1575 C CA . LEU A 1 206 ? 3.143 -0.084 18.971 1.00 96.19 206 LEU A CA 1
ATOM 1576 C C . LEU A 1 206 ? 3.045 1.293 18.297 1.00 96.19 206 LEU A C 1
ATOM 1578 O O . LEU A 1 206 ? 3.259 2.327 18.945 1.00 96.19 206 LEU A O 1
ATOM 1582 N N . PRO A 1 207 ? 2.718 1.347 16.995 1.00 95.00 207 PRO A N 1
ATOM 1583 C CA . PRO A 1 207 ? 2.346 2.602 16.365 1.00 95.00 207 PRO A CA 1
ATOM 1584 C C . PRO A 1 207 ? 1.037 3.099 16.988 1.00 95.00 207 PRO A C 1
ATOM 1586 O O . PRO A 1 207 ? 0.132 2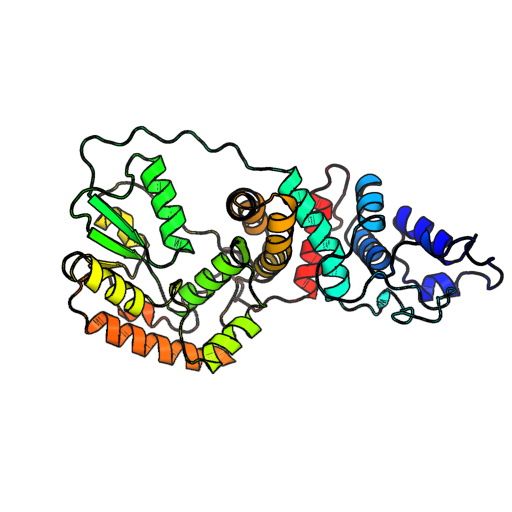.313 17.248 1.00 95.00 207 PRO A O 1
ATOM 1589 N N . ALA A 1 208 ? 0.905 4.415 17.178 1.00 91.81 208 ALA A N 1
ATOM 1590 C CA . ALA A 1 208 ? -0.244 5.002 17.877 1.00 91.81 208 ALA A CA 1
ATOM 1591 C C . ALA A 1 208 ? -1.609 4.579 17.298 1.00 91.81 208 ALA A C 1
ATOM 1593 O O . ALA A 1 208 ? -2.568 4.435 18.044 1.00 91.81 208 ALA A O 1
ATOM 1594 N N . ARG A 1 209 ? -1.678 4.346 15.980 1.00 89.75 209 ARG A N 1
ATOM 1595 C CA . ARG A 1 209 ? -2.891 3.926 15.259 1.00 89.75 209 ARG A CA 1
ATOM 1596 C C . ARG A 1 209 ? -3.315 2.472 15.533 1.00 89.75 209 ARG A C 1
ATOM 1598 O O . ARG A 1 209 ? -4.490 2.186 15.380 1.00 89.75 209 ARG A O 1
ATOM 1605 N N . ALA A 1 210 ? -2.399 1.597 15.961 1.00 93.81 210 ALA A N 1
ATOM 1606 C CA . ALA A 1 210 ? -2.691 0.200 16.321 1.00 93.81 210 ALA A CA 1
ATOM 1607 C C . ALA A 1 210 ? -2.734 -0.032 17.846 1.00 93.81 210 ALA A C 1
ATOM 1609 O O . ALA A 1 210 ? -2.936 -1.149 18.309 1.00 93.81 210 ALA A O 1
ATOM 1610 N N . ASP A 1 211 ? -2.496 1.013 18.641 1.00 95.12 211 ASP A N 1
ATOM 1611 C CA . ASP A 1 211 ? -2.458 0.950 20.101 1.00 95.12 211 ASP A CA 1
ATOM 1612 C C . ASP A 1 211 ? -3.789 1.465 20.673 1.00 95.12 211 ASP A C 1
ATOM 1614 O O . ASP A 1 211 ? -3.924 2.645 21.012 1.00 95.12 211 ASP A O 1
ATOM 1618 N N . LEU A 1 212 ? -4.807 0.596 20.703 1.00 93.69 212 LEU A N 1
ATOM 1619 C CA . LEU A 1 212 ? -6.151 0.953 21.183 1.00 93.69 212 LEU A CA 1
ATOM 1620 C C . LEU A 1 212 ? -6.134 1.437 22.632 1.00 93.69 212 LEU A C 1
ATOM 1622 O O . LEU A 1 212 ? -6.808 2.413 22.949 1.00 93.69 212 LEU A O 1
ATOM 1626 N N . ALA A 1 213 ? -5.333 0.811 23.493 1.00 94.50 213 ALA A N 1
ATOM 1627 C CA . ALA A 1 213 ? -5.252 1.177 24.901 1.00 94.50 213 ALA A CA 1
ATOM 1628 C C . ALA A 1 213 ? -4.663 2.587 25.081 1.00 94.50 213 ALA A C 1
ATOM 1630 O O . ALA A 1 213 ? -5.209 3.421 25.813 1.00 94.50 213 ALA A O 1
ATOM 1631 N N . ARG A 1 214 ? -3.604 2.927 24.331 1.00 95.19 214 ARG A N 1
ATOM 1632 C CA . ARG A 1 214 ? -3.074 4.298 24.300 1.00 95.19 214 ARG A CA 1
ATOM 1633 C C . ARG A 1 214 ? -4.096 5.301 23.769 1.00 95.19 214 ARG A C 1
ATOM 1635 O O . ARG A 1 214 ? -4.175 6.410 24.305 1.00 95.19 214 ARG A O 1
ATOM 1642 N N . GLN A 1 215 ? -4.852 4.946 22.729 1.00 95.94 215 GLN A N 1
ATOM 1643 C CA . GLN A 1 215 ? -5.913 5.801 22.187 1.00 95.94 215 GLN A CA 1
ATOM 1644 C C . GLN A 1 215 ? -7.040 6.014 23.205 1.00 95.94 215 GLN A C 1
ATOM 1646 O O . GLN A 1 215 ? -7.464 7.153 23.401 1.00 95.94 215 GLN A O 1
ATOM 1651 N N . ALA A 1 216 ? -7.464 4.960 23.903 1.00 96.00 216 ALA A N 1
ATOM 1652 C CA . ALA A 1 216 ? -8.484 5.015 24.944 1.00 96.00 216 ALA A CA 1
ATOM 1653 C C . ALA A 1 216 ? -8.055 5.930 26.091 1.00 96.00 216 ALA A C 1
ATOM 1655 O O . ALA A 1 216 ? -8.789 6.851 26.435 1.00 96.00 216 ALA A O 1
ATOM 1656 N N . ARG A 1 217 ? -6.816 5.798 26.587 1.00 95.31 217 ARG A N 1
ATOM 1657 C CA . ARG A 1 217 ? -6.257 6.724 27.589 1.00 95.31 217 ARG A CA 1
ATOM 1658 C C . ARG A 1 217 ? -6.222 8.171 27.108 1.00 95.31 217 ARG A C 1
ATOM 1660 O O . ARG A 1 217 ? -6.460 9.090 27.889 1.00 95.31 217 ARG A O 1
ATOM 1667 N N . TRP A 1 218 ? -5.867 8.397 25.844 1.00 95.44 218 TRP A N 1
ATOM 1668 C CA . TRP A 1 218 ? -5.824 9.746 25.283 1.00 95.44 218 TRP A CA 1
ATOM 1669 C C . TRP A 1 218 ? -7.214 10.383 25.235 1.00 95.44 218 TRP A C 1
ATOM 1671 O O . TRP A 1 218 ? -7.368 11.524 25.669 1.00 95.44 218 TRP A O 1
ATOM 1681 N N . TRP A 1 219 ? -8.220 9.639 24.773 1.00 95.31 219 TRP A N 1
ATOM 1682 C CA . TRP A 1 219 ? -9.598 10.118 24.721 1.00 95.31 219 TRP A CA 1
ATOM 1683 C C . TRP A 1 219 ? -10.228 10.245 26.106 1.00 95.31 219 TRP A C 1
ATOM 1685 O O . TRP A 1 219 ? -10.847 11.269 26.371 1.00 95.31 219 TRP A O 1
ATOM 1695 N N . ALA A 1 220 ? -10.001 9.299 27.018 1.00 95.56 220 ALA A N 1
ATOM 1696 C CA . ALA A 1 220 ? -10.528 9.354 28.381 1.00 95.56 220 ALA A CA 1
ATOM 1697 C C . ALA A 1 220 ? -10.068 10.624 29.114 1.00 95.56 220 ALA A C 1
ATOM 1699 O O . ALA A 1 220 ? -10.875 11.298 29.744 1.00 95.56 220 ALA A O 1
ATOM 1700 N N . ARG A 1 221 ? -8.804 11.041 28.935 1.00 95.50 221 ARG A N 1
ATOM 1701 C CA . ARG A 1 221 ? -8.309 12.327 29.465 1.00 95.50 221 ARG A CA 1
ATOM 1702 C C . ARG A 1 221 ? -8.975 13.560 28.848 1.00 95.50 221 ARG A C 1
ATOM 1704 O O . ARG A 1 221 ? -8.934 14.627 29.447 1.00 95.50 221 ARG A O 1
ATOM 1711 N N . ARG A 1 222 ? -9.514 13.450 27.633 1.00 94.12 222 ARG A N 1
ATOM 1712 C CA . ARG A 1 222 ? -10.067 14.579 26.871 1.00 94.12 222 ARG A CA 1
ATOM 1713 C C . ARG A 1 222 ? -11.579 14.717 27.027 1.00 94.12 222 ARG A C 1
ATOM 1715 O O . ARG A 1 222 ? -12.074 15.839 27.003 1.00 94.12 222 ARG A O 1
ATOM 1722 N N . VAL A 1 223 ? -12.300 13.601 27.121 1.00 93.81 223 VAL A N 1
ATOM 1723 C CA . VAL A 1 223 ? -13.772 13.573 27.129 1.00 93.81 223 VAL A CA 1
ATOM 1724 C C . VAL A 1 223 ? -14.375 12.829 28.323 1.00 93.81 223 VAL A C 1
ATOM 1726 O O . VAL A 1 223 ? -15.594 12.769 28.411 1.00 93.81 223 VAL A O 1
ATOM 1729 N N . GLY A 1 224 ? -13.556 12.295 29.232 1.00 94.94 224 GLY A N 1
ATOM 1730 C CA . GLY A 1 224 ? -13.995 11.434 30.334 1.00 94.94 224 GLY A CA 1
ATOM 1731 C C . GLY A 1 224 ? -14.095 9.958 29.913 1.00 94.94 224 GLY A C 1
ATOM 1732 O O . GLY A 1 224 ? -14.476 9.678 28.769 1.00 94.94 224 GLY A O 1
ATOM 1733 N N . PRO A 1 225 ? -13.718 8.997 30.779 1.00 95.50 225 PRO A N 1
ATOM 1734 C CA . PRO A 1 225 ? -13.784 7.563 30.472 1.00 95.50 225 PRO A CA 1
ATOM 1735 C C . PRO A 1 225 ? -15.209 7.074 30.161 1.00 95.50 225 PRO A C 1
ATOM 1737 O O . PRO A 1 225 ? -15.387 6.234 29.283 1.00 95.50 225 PRO A O 1
ATOM 1740 N N . GLU A 1 226 ? -16.234 7.670 30.771 1.00 94.88 226 GLU A N 1
ATOM 1741 C CA . GLU A 1 226 ? -17.652 7.368 30.543 1.00 94.88 226 GLU A CA 1
ATOM 1742 C C . GLU A 1 226 ? -18.130 7.695 29.114 1.00 94.88 226 GLU A C 1
ATOM 1744 O O . GLU A 1 226 ? -19.125 7.149 28.623 1.00 94.88 226 GLU A O 1
ATOM 1749 N N . ASN A 1 227 ? -17.397 8.570 28.419 1.00 95.12 227 ASN A N 1
ATOM 1750 C CA . ASN A 1 227 ? -17.656 8.949 27.032 1.00 95.12 227 ASN A CA 1
ATOM 1751 C C . ASN A 1 227 ? -16.750 8.213 26.035 1.00 95.12 227 ASN A C 1
ATOM 1753 O O . ASN A 1 227 ? -16.773 8.538 24.845 1.00 95.12 227 ASN A O 1
ATOM 1757 N N . VAL A 1 228 ? -15.982 7.215 26.482 1.00 97.00 228 VAL A N 1
ATOM 1758 C CA . VAL A 1 228 ? -15.150 6.357 25.631 1.00 97.00 228 VAL A CA 1
ATOM 1759 C C . VAL A 1 228 ? -15.707 4.940 25.628 1.00 97.00 228 VAL A C 1
ATOM 1761 O O . VAL A 1 228 ? -16.006 4.361 26.669 1.00 97.00 228 VAL A O 1
ATOM 1764 N N . ARG A 1 229 ? -15.850 4.370 24.432 1.00 96.94 229 ARG A N 1
ATOM 1765 C CA . ARG A 1 229 ? -16.260 2.981 24.230 1.00 96.94 229 ARG A CA 1
ATOM 1766 C C . ARG A 1 229 ? -15.313 2.323 23.235 1.00 96.94 229 ARG A C 1
ATOM 1768 O O . ARG A 1 229 ? -15.104 2.857 22.148 1.00 96.94 229 ARG A O 1
ATOM 1775 N N . ILE A 1 230 ? -14.729 1.187 23.585 1.00 96.56 230 ILE A N 1
ATOM 1776 C CA . ILE A 1 230 ? -13.923 0.385 22.653 1.00 96.56 230 ILE A CA 1
ATOM 1777 C C . ILE A 1 230 ? -14.843 -0.592 21.940 1.00 96.56 230 ILE A C 1
ATOM 1779 O O . ILE A 1 230 ? -15.708 -1.185 22.569 1.00 96.56 230 ILE A O 1
ATOM 1783 N N . VAL A 1 231 ? -14.657 -0.759 20.637 1.00 95.38 231 VAL A N 1
ATOM 1784 C CA . 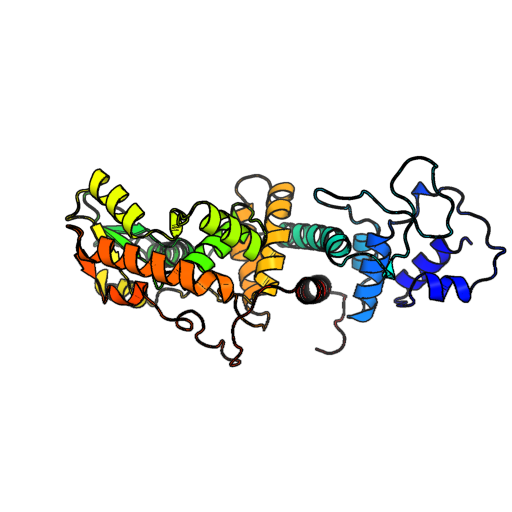VAL A 1 231 ? -15.399 -1.707 19.806 1.00 95.38 231 VAL A CA 1
ATOM 1785 C C . VAL A 1 231 ? -14.380 -2.662 19.194 1.00 95.38 231 VAL A C 1
ATOM 1787 O O . VAL A 1 231 ? -13.619 -2.261 18.312 1.00 95.38 231 VAL A O 1
ATOM 1790 N N . THR A 1 232 ? -14.319 -3.895 19.700 1.00 89.81 232 THR A N 1
ATOM 1791 C CA . THR A 1 232 ? -13.327 -4.898 19.261 1.00 89.81 232 THR A CA 1
ATOM 1792 C C . THR A 1 232 ? -13.768 -5.704 18.045 1.00 89.81 232 THR A C 1
ATOM 1794 O O . THR A 1 232 ? -12.923 -6.283 17.364 1.00 89.81 232 THR A O 1
ATOM 1797 N N . ASP A 1 233 ? -15.069 -5.701 17.746 1.00 88.81 233 ASP A N 1
ATOM 1798 C CA . ASP A 1 233 ? -15.634 -6.224 16.505 1.00 88.81 233 ASP A CA 1
ATOM 1799 C C . ASP A 1 233 ? -16.276 -5.081 15.691 1.00 88.81 233 ASP A C 1
ATOM 1801 O O . ASP A 1 233 ? -17.340 -4.568 16.062 1.00 88.81 233 ASP A O 1
ATOM 1805 N N . PRO A 1 234 ? -15.671 -4.678 14.557 1.00 89.88 234 PRO A N 1
ATOM 1806 C CA . PRO A 1 234 ? -16.203 -3.620 13.705 1.00 89.88 234 PRO A CA 1
ATOM 1807 C C . PRO A 1 234 ? -17.618 -3.899 13.166 1.00 89.88 234 PRO A C 1
ATOM 1809 O O . PRO A 1 234 ? -18.328 -2.953 12.817 1.00 89.88 234 PRO A O 1
ATOM 1812 N N . ALA A 1 235 ? -18.057 -5.163 13.107 1.00 89.50 235 ALA A N 1
ATOM 1813 C CA . ALA A 1 235 ? -19.404 -5.528 12.668 1.00 89.50 235 ALA A CA 1
ATOM 1814 C C . ALA A 1 235 ? -20.502 -5.088 13.653 1.00 89.50 235 ALA A C 1
ATOM 1816 O O . ALA A 1 235 ? -21.662 -4.978 13.258 1.00 89.50 235 ALA A O 1
ATOM 1817 N N . LEU A 1 236 ? -20.149 -4.772 14.903 1.00 91.19 236 LEU A N 1
ATOM 1818 C CA . LEU A 1 236 ? -21.086 -4.266 15.908 1.00 91.19 236 LEU A CA 1
ATOM 1819 C C . LEU A 1 236 ? -21.406 -2.774 15.736 1.00 91.19 236 LEU A C 1
ATOM 1821 O O . LEU A 1 236 ? -22.376 -2.280 16.305 1.00 91.19 236 LEU A O 1
ATOM 1825 N N . VAL A 1 237 ? -20.615 -2.024 14.961 1.00 93.31 237 VAL A N 1
ATOM 1826 C CA . VAL A 1 237 ? -20.773 -0.563 14.844 1.00 93.31 237 VAL A CA 1
ATOM 1827 C C . VAL A 1 237 ? -22.185 -0.144 14.394 1.00 93.31 237 VAL A C 1
ATOM 1829 O O . VAL A 1 237 ? -22.733 0.767 15.019 1.00 93.31 237 VAL A O 1
ATOM 1832 N N . PRO A 1 238 ? -22.821 -0.770 13.379 1.00 93.06 238 PRO A N 1
ATOM 1833 C CA . PRO A 1 238 ? -24.173 -0.395 12.969 1.00 93.06 238 PRO A CA 1
ATOM 1834 C C . PRO A 1 238 ? -25.223 -0.563 14.075 1.00 93.06 238 PRO A C 1
ATOM 1836 O O . PRO A 1 238 ? -26.022 0.346 14.298 1.00 93.06 238 PRO A O 1
ATOM 1839 N N . SER A 1 239 ? -25.197 -1.682 14.809 1.00 92.38 239 SER A N 1
ATOM 1840 C CA . SER A 1 239 ? -26.157 -1.956 15.886 1.00 92.38 239 SER A CA 1
ATOM 1841 C C . SER A 1 239 ? -25.938 -1.033 17.085 1.00 92.38 239 SER A C 1
ATOM 1843 O O . SER A 1 239 ? -26.903 -0.476 17.604 1.00 92.38 239 SER A O 1
ATOM 1845 N N . ILE A 1 240 ? -24.680 -0.773 17.459 1.00 92.19 240 ILE A N 1
ATOM 1846 C CA . ILE A 1 240 ? -24.309 0.178 18.521 1.00 92.19 240 ILE A CA 1
ATOM 1847 C C . ILE A 1 240 ? -24.815 1.591 18.202 1.00 92.19 240 ILE A C 1
ATOM 1849 O O . ILE A 1 240 ? -25.295 2.303 19.085 1.00 92.19 240 ILE A O 1
ATOM 1853 N N . LEU A 1 241 ? -24.708 2.008 16.938 1.00 91.50 241 LEU A N 1
ATOM 1854 C CA . LEU A 1 241 ? -25.169 3.319 16.486 1.00 91.50 241 LEU A CA 1
ATOM 1855 C C . LEU A 1 241 ? -26.662 3.343 16.124 1.00 91.50 241 LEU A C 1
ATOM 1857 O O . LEU A 1 241 ? -27.163 4.409 15.770 1.00 91.50 241 LEU A O 1
ATOM 1861 N N . GLY A 1 242 ? -27.373 2.214 16.199 1.00 90.69 242 GLY A N 1
ATOM 1862 C CA . GLY A 1 242 ? -28.788 2.117 15.835 1.00 90.69 242 GLY A CA 1
ATOM 1863 C C . GLY A 1 242 ? -29.064 2.481 14.373 1.00 90.69 242 GLY A C 1
ATOM 1864 O O . GLY A 1 242 ? -30.082 3.111 14.080 1.00 90.69 242 GLY A O 1
ATOM 1865 N N . VAL A 1 243 ? -28.145 2.150 13.461 1.00 89.94 243 VAL A N 1
ATOM 1866 C CA . VAL A 1 243 ? -28.293 2.410 12.025 1.00 89.94 243 VAL A CA 1
ATOM 1867 C C . VAL A 1 243 ? -28.510 1.112 11.257 1.00 89.94 243 VAL A C 1
ATOM 1869 O O . VAL A 1 243 ? -27.761 0.150 11.399 1.00 89.94 243 VAL A O 1
ATOM 1872 N N . ASP A 1 244 ? -29.518 1.117 10.390 1.00 90.06 244 ASP A N 1
ATOM 1873 C CA . ASP A 1 244 ? -29.734 0.066 9.396 1.00 90.06 244 ASP A CA 1
ATOM 1874 C C . ASP A 1 244 ? -28.904 0.384 8.144 1.00 90.06 244 ASP A C 1
ATOM 1876 O O . ASP A 1 244 ? -29.367 1.014 7.189 1.00 90.06 244 ASP A O 1
ATOM 1880 N N . LEU A 1 245 ? -27.603 0.101 8.237 1.00 89.69 245 LEU A N 1
ATOM 1881 C CA . LEU A 1 245 ? -26.631 0.378 7.187 1.00 89.69 245 LEU A CA 1
ATOM 1882 C C . LEU A 1 245 ? -25.491 -0.640 7.233 1.00 89.69 245 LEU A C 1
ATOM 1884 O O . LEU A 1 245 ? -24.755 -0.720 8.217 1.00 89.69 245 LEU A O 1
ATOM 1888 N N . ALA A 1 246 ? -25.294 -1.356 6.128 1.00 90.50 246 ALA A N 1
ATOM 1889 C CA . ALA A 1 246 ? -24.101 -2.164 5.929 1.00 90.50 246 ALA A CA 1
ATOM 1890 C C . ALA A 1 246 ? -22.891 -1.243 5.729 1.00 90.50 246 ALA A C 1
ATOM 1892 O O . ALA A 1 246 ? -22.795 -0.524 4.733 1.00 90.50 246 ALA A O 1
ATOM 1893 N N . LEU A 1 247 ? -21.970 -1.249 6.691 1.00 91.25 247 LEU A N 1
ATOM 1894 C CA . LEU A 1 247 ? -20.743 -0.468 6.596 1.00 91.25 247 LEU A CA 1
ATOM 1895 C C . LEU A 1 247 ? -19.696 -1.196 5.743 1.00 91.25 247 LEU A C 1
ATOM 1897 O O . LEU A 1 247 ? -19.599 -2.425 5.806 1.00 91.25 247 LEU A O 1
ATOM 1901 N N . PRO A 1 248 ? -18.895 -0.458 4.952 1.00 89.25 248 PRO A N 1
ATOM 1902 C CA . PRO A 1 248 ? -17.904 -1.059 4.079 1.00 89.25 248 PRO A CA 1
ATOM 1903 C C . PRO A 1 248 ? -16.837 -1.782 4.897 1.00 89.25 248 PRO A C 1
ATOM 1905 O O . PRO A 1 248 ? -16.309 -1.247 5.875 1.00 89.25 248 PRO A O 1
ATOM 1908 N N . ARG A 1 249 ? -16.472 -2.980 4.440 1.00 84.69 249 ARG A N 1
ATOM 1909 C CA . ARG A 1 249 ? -15.223 -3.623 4.847 1.00 84.69 249 ARG A CA 1
ATOM 1910 C C . ARG A 1 249 ? -14.094 -3.042 3.996 1.00 84.69 249 ARG A C 1
ATOM 1912 O O . ARG A 1 249 ? -14.274 -2.932 2.780 1.00 84.69 249 ARG A O 1
ATOM 1919 N N . PRO A 1 250 ? -12.955 -2.654 4.588 1.00 84.12 250 PRO A N 1
ATOM 1920 C CA . PRO A 1 250 ? -11.826 -2.188 3.798 1.00 84.12 250 PRO A CA 1
ATOM 1921 C C . PRO A 1 250 ? -11.366 -3.270 2.815 1.00 84.12 250 PRO A C 1
ATOM 1923 O O . PRO A 1 250 ? -11.427 -4.457 3.150 1.00 84.12 250 PRO A O 1
ATOM 1926 N N . PRO A 1 251 ? -10.908 -2.891 1.611 1.00 87.19 251 PRO A N 1
ATOM 1927 C CA . PRO A 1 251 ? -10.405 -3.861 0.656 1.00 87.19 251 PRO A CA 1
ATOM 1928 C C . PRO A 1 251 ? -9.161 -4.551 1.219 1.00 87.19 251 PRO A C 1
ATOM 1930 O O . PRO A 1 251 ? -8.275 -3.905 1.788 1.00 87.19 251 PRO A O 1
ATOM 1933 N N . VAL A 1 252 ? -9.092 -5.866 1.030 1.00 87.38 252 VAL A N 1
ATOM 1934 C CA . VAL A 1 252 ? -7.883 -6.646 1.288 1.00 87.38 252 VAL A CA 1
ATOM 1935 C C . VAL A 1 252 ? -7.015 -6.561 0.040 1.00 87.38 252 VAL A C 1
ATOM 1937 O O . VAL A 1 252 ? -7.463 -6.897 -1.052 1.00 87.38 252 VAL A O 1
ATOM 1940 N N . LEU A 1 253 ? -5.790 -6.067 0.198 1.00 91.56 253 LEU A N 1
ATOM 1941 C CA . LEU A 1 253 ? -4.825 -5.954 -0.892 1.00 91.56 253 LEU A CA 1
ATOM 1942 C C . LEU A 1 253 ? -3.822 -7.102 -0.806 1.00 91.56 253 LEU A C 1
ATOM 1944 O O . LEU A 1 253 ? -3.351 -7.435 0.286 1.00 91.56 253 LEU A O 1
ATOM 1948 N N . ALA A 1 254 ? -3.455 -7.658 -1.960 1.00 93.62 254 ALA A N 1
ATOM 1949 C CA . ALA A 1 254 ? -2.324 -8.570 -2.052 1.00 93.62 254 ALA A CA 1
ATOM 1950 C C . ALA A 1 254 ? -1.043 -7.891 -1.528 1.00 93.62 254 ALA A C 1
ATOM 1952 O O . ALA A 1 254 ? -0.849 -6.685 -1.714 1.00 93.62 254 ALA A O 1
ATOM 1953 N N . ALA A 1 255 ? -0.156 -8.660 -0.891 1.00 93.81 255 ALA A N 1
ATOM 1954 C CA . ALA A 1 255 ? 1.074 -8.149 -0.285 1.00 93.81 255 ALA A CA 1
ATOM 1955 C C . ALA A 1 255 ? 1.934 -7.369 -1.296 1.00 93.81 255 ALA A C 1
ATOM 1957 O O . ALA A 1 255 ? 2.388 -6.259 -1.006 1.00 93.81 255 ALA A O 1
ATOM 1958 N N . ASP A 1 256 ? 2.086 -7.912 -2.505 1.00 95.44 256 ASP A N 1
ATOM 1959 C CA . ASP A 1 256 ? 2.857 -7.294 -3.588 1.00 95.44 256 ASP A CA 1
ATOM 1960 C C . ASP A 1 256 ? 2.179 -6.028 -4.127 1.00 95.44 256 ASP A C 1
ATOM 1962 O O . ASP A 1 256 ? 2.834 -5.010 -4.347 1.00 95.44 256 ASP A O 1
ATOM 1966 N N . ALA A 1 257 ? 0.849 -6.040 -4.260 1.00 96.25 257 ALA A N 1
ATOM 1967 C CA . ALA A 1 257 ? 0.083 -4.864 -4.670 1.00 96.25 257 ALA A CA 1
ATOM 1968 C C . ALA A 1 257 ? 0.232 -3.717 -3.661 1.00 96.25 257 ALA A C 1
ATOM 1970 O O . ALA A 1 257 ? 0.396 -2.554 -4.037 1.00 96.25 257 ALA A O 1
ATOM 1971 N N . LEU A 1 258 ? 0.239 -4.038 -2.369 1.00 95.69 258 LEU A N 1
ATOM 1972 C CA . LEU A 1 258 ? 0.440 -3.047 -1.326 1.00 95.69 258 LEU A CA 1
ATOM 1973 C C . LEU A 1 258 ? 1.885 -2.518 -1.280 1.00 95.69 258 LEU A C 1
ATOM 1975 O O . LEU A 1 258 ? 2.081 -1.318 -1.062 1.00 95.69 258 LEU A O 1
ATOM 1979 N N . ASP A 1 259 ? 2.902 -3.354 -1.520 1.00 96.69 259 ASP A N 1
ATOM 1980 C CA . ASP A 1 259 ? 4.287 -2.867 -1.635 1.00 96.69 259 ASP A CA 1
ATOM 1981 C C . ASP A 1 259 ? 4.495 -2.006 -2.888 1.00 96.69 259 ASP A C 1
ATOM 1983 O O . ASP A 1 259 ? 5.189 -0.989 -2.817 1.00 96.69 259 ASP A O 1
ATOM 1987 N N . LEU A 1 260 ? 3.831 -2.330 -4.002 1.00 97.12 260 LEU A N 1
ATOM 1988 C CA . LEU A 1 260 ? 3.803 -1.474 -5.187 1.00 97.12 260 LEU A CA 1
ATOM 1989 C C . LEU A 1 260 ? 3.192 -0.103 -4.857 1.00 97.12 260 LEU A C 1
ATOM 1991 O O . LEU A 1 260 ? 3.813 0.934 -5.106 1.00 97.12 260 LEU A O 1
ATOM 1995 N N . ALA A 1 261 ? 2.025 -0.081 -4.205 1.00 96.50 261 ALA A N 1
ATOM 1996 C CA . ALA A 1 261 ? 1.369 1.156 -3.778 1.00 96.50 261 ALA A CA 1
ATOM 1997 C C . ALA A 1 261 ? 2.253 1.996 -2.840 1.00 96.50 261 ALA A C 1
ATOM 1999 O O . ALA A 1 261 ? 2.307 3.222 -2.964 1.00 96.50 261 ALA A O 1
ATOM 2000 N N . ARG A 1 262 ? 2.995 1.344 -1.934 1.00 96.75 262 ARG A N 1
ATOM 2001 C CA . ARG A 1 262 ? 3.967 1.998 -1.044 1.00 96.75 262 ARG A CA 1
ATOM 2002 C C . ARG A 1 262 ? 5.066 2.726 -1.814 1.00 96.75 262 ARG A C 1
ATOM 2004 O O . ARG A 1 262 ? 5.512 3.781 -1.365 1.00 96.75 262 ARG A O 1
ATOM 2011 N N . ARG A 1 263 ? 5.536 2.153 -2.925 1.00 95.88 263 ARG A N 1
ATOM 2012 C CA . ARG A 1 263 ? 6.587 2.743 -3.771 1.00 95.88 263 ARG A CA 1
ATOM 2013 C C . ARG A 1 263 ? 6.044 3.890 -4.631 1.00 95.88 263 ARG A C 1
ATOM 2015 O O . ARG A 1 263 ? 6.736 4.887 -4.794 1.00 95.88 263 ARG A O 1
ATOM 2022 N N . ILE A 1 264 ? 4.795 3.787 -5.089 1.00 95.31 264 ILE A N 1
ATOM 2023 C CA . ILE A 1 264 ? 4.107 4.811 -5.894 1.00 95.31 264 ILE A CA 1
ATOM 2024 C C . ILE A 1 264 ? 3.700 6.036 -5.054 1.00 95.31 264 ILE A C 1
ATOM 2026 O O . ILE A 1 264 ? 3.843 7.172 -5.503 1.00 95.31 264 ILE A O 1
ATOM 2030 N N . SER A 1 265 ? 3.220 5.834 -3.821 1.00 94.94 265 SER A N 1
ATOM 2031 C CA . SER A 1 265 ? 2.627 6.896 -2.985 1.00 94.94 265 SER A CA 1
ATOM 2032 C C . SER A 1 265 ? 3.492 8.166 -2.840 1.00 94.94 265 SER A C 1
ATOM 2034 O O . SER A 1 265 ? 2.967 9.266 -3.051 1.00 94.94 265 SER A O 1
ATOM 2036 N N . PRO A 1 266 ? 4.805 8.089 -2.527 1.00 92.75 266 PRO A N 1
ATOM 2037 C CA . PRO A 1 266 ? 5.645 9.282 -2.426 1.00 92.75 266 PRO A CA 1
ATOM 2038 C C . PRO A 1 266 ? 5.722 10.084 -3.730 1.00 92.75 266 PRO A C 1
ATOM 2040 O O . PRO A 1 266 ? 5.723 11.311 -3.675 1.00 92.75 266 PRO A O 1
ATOM 2043 N N . LEU A 1 267 ? 5.739 9.401 -4.877 1.00 93.56 267 LEU A N 1
ATOM 2044 C CA . LEU A 1 267 ? 5.849 10.005 -6.206 1.00 93.56 267 LEU A CA 1
ATOM 2045 C C . LEU A 1 267 ? 4.546 10.682 -6.620 1.00 93.56 267 LEU A C 1
ATOM 2047 O O . LEU A 1 267 ? 4.565 11.811 -7.090 1.00 93.56 267 LEU A O 1
ATOM 2051 N N . VAL A 1 268 ? 3.399 10.066 -6.324 1.00 93.62 268 VAL A N 1
ATOM 2052 C CA . VAL A 1 268 ? 2.093 10.721 -6.508 1.00 93.62 268 VAL A CA 1
ATOM 2053 C C . VAL A 1 268 ? 2.012 12.008 -5.685 1.00 93.62 268 VAL A C 1
ATOM 2055 O O . VAL A 1 268 ? 1.506 13.017 -6.165 1.00 93.62 268 VAL A O 1
ATOM 2058 N N . GLY A 1 269 ? 2.552 12.012 -4.461 1.00 91.06 269 GLY A N 1
ATOM 2059 C CA . GLY A 1 269 ? 2.638 13.233 -3.652 1.00 91.06 269 GLY A CA 1
ATOM 2060 C C . GLY A 1 269 ? 3.550 14.312 -4.235 1.00 91.06 269 GLY A C 1
ATOM 2061 O O . GLY A 1 269 ? 3.284 15.492 -4.020 1.00 91.06 269 GLY A O 1
ATOM 2062 N N . LEU A 1 270 ? 4.594 13.918 -4.966 1.00 91.44 270 LEU A N 1
ATOM 2063 C CA . LEU A 1 270 ? 5.476 14.838 -5.681 1.00 91.44 270 LEU A CA 1
ATOM 2064 C C . LEU A 1 270 ? 4.778 15.425 -6.917 1.00 91.44 270 LEU A C 1
ATOM 2066 O O . LEU A 1 270 ? 4.841 16.630 -7.130 1.00 91.44 270 LEU A O 1
ATOM 2070 N N . PHE A 1 271 ? 4.086 14.591 -7.692 1.00 91.81 271 PHE A N 1
ATOM 2071 C CA . PHE A 1 271 ? 3.488 14.970 -8.974 1.00 91.81 271 PHE A CA 1
ATOM 2072 C C . PHE A 1 271 ? 2.138 15.699 -8.849 1.00 91.81 271 PHE A C 1
ATOM 2074 O O . PHE A 1 271 ? 1.876 16.621 -9.611 1.00 91.81 271 PHE A O 1
ATOM 2081 N N . ALA A 1 272 ? 1.279 15.329 -7.891 1.00 89.25 272 ALA A N 1
ATOM 2082 C CA . ALA A 1 272 ? -0.046 15.945 -7.707 1.00 89.25 272 ALA A CA 1
ATOM 2083 C C . ALA A 1 272 ? -0.064 17.131 -6.723 1.00 89.25 272 ALA A C 1
ATOM 2085 O O . ALA A 1 272 ? -1.101 17.772 -6.526 1.00 89.25 272 ALA A O 1
ATOM 2086 N N . GLY A 1 273 ? 1.059 17.390 -6.051 1.00 79.88 273 GLY A N 1
ATOM 2087 C CA . GLY A 1 273 ? 1.154 18.374 -4.980 1.00 79.88 273 GLY A CA 1
ATOM 2088 C C . GLY A 1 273 ? 0.525 17.932 -3.645 1.00 79.88 273 GLY A C 1
ATOM 2089 O O . GLY A 1 273 ? -0.105 16.870 -3.526 1.00 79.88 273 GLY A O 1
ATOM 2090 N N . PRO A 1 274 ? 0.714 18.740 -2.586 1.00 69.31 274 PRO A N 1
ATOM 2091 C CA . PRO A 1 274 ? 0.232 18.425 -1.246 1.00 69.31 274 PRO A CA 1
ATOM 2092 C C . PRO A 1 274 ? -1.305 18.388 -1.198 1.00 69.31 274 PRO A C 1
ATOM 2094 O O . PRO A 1 274 ? -1.978 19.255 -1.741 1.00 69.31 274 PRO A O 1
ATOM 2097 N N . GLY A 1 275 ? -1.868 17.381 -0.524 1.00 75.62 275 GLY A N 1
ATOM 2098 C CA . GLY A 1 275 ? -3.316 17.241 -0.296 1.00 75.62 275 GLY A CA 1
ATOM 2099 C C . GLY A 1 275 ? -4.031 16.248 -1.220 1.00 75.62 275 GLY A C 1
ATOM 2100 O O . GLY A 1 275 ? -4.911 15.534 -0.750 1.00 75.62 275 GLY A O 1
ATOM 2101 N N . HIS A 1 276 ? -3.601 16.098 -2.477 1.00 87.19 276 HIS A N 1
ATOM 2102 C CA . HIS A 1 276 ? -4.266 15.197 -3.437 1.00 87.19 276 HIS A CA 1
ATOM 2103 C C . HIS A 1 276 ? -3.797 13.741 -3.356 1.00 87.19 276 HIS A C 1
ATOM 2105 O O . HIS A 1 276 ? -4.526 12.834 -3.757 1.00 87.19 276 HIS A O 1
ATOM 2111 N N . ARG A 1 277 ? -2.599 13.492 -2.803 1.00 91.00 277 ARG A N 1
ATOM 2112 C CA . ARG A 1 277 ? -2.003 12.145 -2.712 1.00 91.00 277 ARG A CA 1
ATOM 2113 C C . ARG A 1 277 ? -2.950 11.123 -2.105 1.00 91.00 277 ARG A C 1
ATOM 2115 O O . ARG A 1 277 ? -3.153 10.060 -2.676 1.00 91.00 277 ARG A O 1
ATOM 2122 N N . GLU A 1 278 ? -3.483 11.420 -0.925 1.00 90.75 278 GLU A N 1
ATOM 2123 C CA . GLU A 1 278 ? -4.336 10.473 -0.212 1.00 90.75 278 GLU A CA 1
ATOM 2124 C C . GLU A 1 278 ? -5.568 10.110 -1.041 1.00 90.75 278 GLU A C 1
ATOM 2126 O O . GLU A 1 278 ? -5.908 8.934 -1.149 1.00 90.75 278 GLU A O 1
ATOM 2131 N N . GLU A 1 279 ? -6.205 11.104 -1.653 1.00 90.38 279 GLU A N 1
ATOM 2132 C CA . GLU A 1 279 ? -7.400 10.887 -2.456 1.00 90.38 279 GLU A CA 1
ATOM 2133 C C . GLU A 1 279 ? -7.080 10.060 -3.706 1.00 90.38 279 GLU A C 1
ATOM 2135 O O . GLU A 1 279 ? -7.784 9.090 -3.981 1.00 90.38 279 GLU A O 1
ATOM 2140 N N . LEU A 1 280 ? -5.996 10.381 -4.422 1.00 93.50 280 LEU A N 1
ATOM 2141 C CA . LEU A 1 280 ? -5.581 9.662 -5.633 1.00 93.50 280 LEU A CA 1
ATOM 2142 C C . LEU A 1 280 ? -5.209 8.210 -5.323 1.00 93.50 280 LEU A C 1
ATOM 2144 O O . LEU A 1 280 ? -5.598 7.290 -6.041 1.00 93.50 280 LEU A O 1
ATOM 2148 N N . MET A 1 281 ? -4.512 7.983 -4.211 1.00 93.81 281 MET A N 1
ATOM 2149 C CA . MET A 1 281 ? -4.145 6.637 -3.784 1.00 93.81 281 MET A CA 1
ATOM 2150 C C . MET A 1 281 ? -5.378 5.834 -3.350 1.00 93.81 281 MET A C 1
ATOM 2152 O O . MET A 1 281 ? -5.566 4.716 -3.824 1.00 93.81 281 MET A O 1
ATOM 2156 N N . LEU A 1 282 ? -6.237 6.384 -2.483 1.00 90.88 282 LEU A N 1
ATOM 2157 C CA . LEU A 1 282 ? -7.388 5.660 -1.928 1.00 90.88 282 LEU A CA 1
ATOM 2158 C C . LEU A 1 282 ? -8.548 5.477 -2.908 1.00 90.88 282 LEU A C 1
ATOM 2160 O O . LEU A 1 282 ? -9.223 4.452 -2.855 1.00 90.88 282 LEU A O 1
ATOM 2164 N N . HIS A 1 283 ? -8.818 6.467 -3.756 1.00 89.31 283 HIS A N 1
ATOM 2165 C CA . HIS A 1 283 ? -9.970 6.450 -4.660 1.00 89.31 283 HIS A CA 1
ATOM 2166 C C . HIS A 1 283 ? -9.591 6.133 -6.108 1.00 89.31 283 HIS A C 1
ATOM 2168 O O . HIS A 1 283 ? -10.444 5.648 -6.845 1.00 89.31 283 HIS A O 1
ATOM 2174 N N . GLY A 1 284 ? -8.339 6.369 -6.511 1.00 89.31 284 GLY A N 1
ATOM 2175 C CA . GLY A 1 284 ? -7.829 6.013 -7.837 1.00 89.31 284 GLY A CA 1
ATOM 2176 C C . GLY A 1 284 ? -7.150 4.642 -7.855 1.00 89.31 284 GLY A C 1
ATOM 2177 O O . GLY A 1 284 ? -7.612 3.725 -8.533 1.00 89.31 284 GLY A O 1
ATOM 2178 N N . LEU A 1 285 ? -6.062 4.476 -7.094 1.00 92.25 285 LEU A N 1
ATOM 2179 C CA . LEU A 1 285 ? -5.211 3.281 -7.192 1.00 92.25 285 LEU A CA 1
ATOM 2180 C C . LEU A 1 285 ? -5.758 2.060 -6.431 1.00 92.25 285 LEU A C 1
ATOM 2182 O O . LEU A 1 285 ? -5.798 0.960 -6.981 1.00 92.25 285 LEU A O 1
ATOM 2186 N N . VAL A 1 286 ? -6.191 2.226 -5.177 1.00 92.88 286 VAL A N 1
ATOM 2187 C CA . VAL A 1 286 ? -6.631 1.109 -4.315 1.00 92.88 286 VAL A CA 1
ATOM 2188 C C . VAL A 1 286 ? -7.747 0.256 -4.939 1.00 92.88 286 VAL A C 1
ATOM 2190 O O . VAL A 1 286 ? -7.604 -0.966 -4.915 1.00 92.88 286 VAL A O 1
ATOM 2193 N N . PRO A 1 287 ? -8.817 0.814 -5.546 1.00 91.25 287 PRO A N 1
ATOM 2194 C CA . PRO A 1 287 ? -9.869 0.001 -6.166 1.00 91.25 287 PRO A CA 1
ATOM 2195 C C . PRO A 1 287 ? -9.369 -0.897 -7.299 1.00 91.25 287 PRO A C 1
ATOM 2197 O O . PRO A 1 287 ? -9.948 -1.950 -7.555 1.00 91.25 287 PRO A O 1
ATOM 2200 N N . ARG A 1 288 ? -8.298 -0.483 -7.983 1.00 90.94 288 ARG A N 1
ATOM 2201 C CA . ARG A 1 288 ? -7.672 -1.251 -9.059 1.00 90.94 288 ARG A CA 1
ATOM 2202 C C . ARG A 1 288 ? -6.805 -2.365 -8.489 1.00 90.94 288 ARG A C 1
ATOM 2204 O O . ARG A 1 288 ? -6.970 -3.518 -8.867 1.00 90.94 288 ARG A O 1
ATOM 2211 N N . LEU A 1 289 ? -5.963 -2.036 -7.511 1.00 92.88 289 LEU A N 1
ATOM 2212 C CA . LEU A 1 289 ? -5.116 -3.009 -6.817 1.00 92.88 289 LEU A CA 1
ATOM 2213 C C . LEU A 1 289 ? -5.918 -4.064 -6.049 1.00 92.88 289 LEU A C 1
ATOM 2215 O O . LEU A 1 289 ? -5.470 -5.196 -5.932 1.00 92.88 289 LEU A O 1
ATOM 2219 N N . ALA A 1 290 ? -7.116 -3.729 -5.569 1.00 92.19 290 ALA A N 1
ATOM 2220 C CA . ALA A 1 290 ? -8.011 -4.679 -4.910 1.00 92.19 290 ALA A CA 1
ATOM 2221 C C . ALA A 1 290 ? -8.542 -5.782 -5.846 1.00 92.19 290 ALA A C 1
ATOM 2223 O O . ALA A 1 290 ? -9.060 -6.785 -5.366 1.00 92.19 290 ALA A O 1
ATOM 2224 N N . ARG A 1 291 ? -8.432 -5.608 -7.172 1.00 91.31 291 ARG A N 1
ATOM 2225 C CA . ARG A 1 291 ? -8.788 -6.635 -8.167 1.00 91.31 291 ARG A CA 1
ATOM 2226 C C . ARG A 1 291 ? -7.621 -7.561 -8.500 1.00 91.31 291 ARG A C 1
ATOM 2228 O O . ARG A 1 291 ? -7.832 -8.574 -9.158 1.00 91.31 291 ARG A O 1
ATOM 2235 N N . VAL A 1 292 ? -6.406 -7.213 -8.075 1.00 90.94 292 VAL A N 1
ATOM 2236 C CA . VAL A 1 292 ? -5.208 -8.014 -8.325 1.00 90.94 292 VAL A CA 1
ATOM 2237 C C . VAL A 1 292 ? -5.237 -9.230 -7.396 1.00 90.94 292 VAL A C 1
ATOM 2239 O O . VAL A 1 292 ? -5.222 -9.052 -6.175 1.00 90.94 292 VAL A O 1
ATOM 2242 N N . PRO A 1 293 ? -5.260 -10.463 -7.932 1.00 89.31 293 PRO A N 1
ATOM 2243 C CA . PRO A 1 293 ? -5.239 -11.658 -7.102 1.00 89.31 293 PRO A CA 1
ATOM 2244 C C . PRO A 1 293 ? -3.865 -11.831 -6.449 1.00 89.31 293 PRO A C 1
ATOM 2246 O O . PRO A 1 293 ? -2.832 -11.603 -7.078 1.00 89.31 293 PRO A O 1
ATOM 2249 N N . GLY A 1 294 ? -3.828 -12.309 -5.208 1.00 88.56 294 GLY A N 1
ATOM 2250 C CA . GLY A 1 294 ? -2.568 -12.551 -4.512 1.00 88.56 294 GLY A CA 1
ATOM 2251 C C . GLY A 1 294 ? -2.755 -12.767 -3.020 1.00 88.56 294 GLY A C 1
ATOM 2252 O O . GLY A 1 294 ? -3.770 -12.386 -2.447 1.00 88.56 294 GLY A O 1
ATOM 2253 N N . ALA A 1 295 ? -1.753 -13.379 -2.391 1.00 89.50 295 ALA A N 1
ATOM 2254 C CA . ALA A 1 295 ? -1.767 -13.593 -0.952 1.00 89.50 295 ALA A CA 1
ATOM 2255 C C . ALA A 1 295 ? -1.838 -12.242 -0.212 1.00 89.50 295 ALA A C 1
ATOM 2257 O O . ALA A 1 295 ? -1.076 -11.327 -0.552 1.00 89.50 295 ALA A O 1
ATOM 2258 N N . PRO A 1 296 ? -2.712 -12.092 0.798 1.00 90.38 296 PRO A N 1
ATOM 2259 C CA . PRO A 1 296 ? -2.751 -10.880 1.604 1.00 90.38 296 PRO A CA 1
ATOM 2260 C C . PRO A 1 296 ? -1.449 -10.710 2.392 1.00 90.38 296 PRO A C 1
ATOM 2262 O O . PRO A 1 296 ? -0.701 -11.664 2.617 1.00 90.38 296 PRO A O 1
ATOM 2265 N N . LEU A 1 297 ? -1.177 -9.486 2.842 1.00 91.00 297 LEU A N 1
ATOM 2266 C CA . LEU A 1 297 ? -0.036 -9.233 3.718 1.00 91.00 297 LEU A CA 1
ATOM 2267 C C . LEU A 1 297 ? -0.193 -10.004 5.036 1.00 91.00 297 LEU A C 1
ATOM 2269 O O . LEU A 1 297 ? -1.207 -9.861 5.715 1.00 91.00 297 LEU A O 1
ATOM 2273 N N . ALA A 1 298 ? 0.830 -10.762 5.424 1.00 89.62 298 ALA A N 1
ATOM 2274 C CA . ALA A 1 298 ? 0.870 -11.461 6.706 1.00 89.62 298 ALA A CA 1
ATOM 2275 C C . ALA A 1 298 ? 1.943 -10.907 7.646 1.00 89.62 298 ALA A C 1
ATOM 2277 O O . ALA A 1 298 ? 2.939 -10.300 7.235 1.00 89.62 298 ALA A O 1
ATOM 2278 N N . LEU A 1 299 ? 1.752 -11.161 8.941 1.00 89.25 299 LEU A N 1
ATOM 2279 C CA . LEU A 1 299 ? 2.791 -10.960 9.939 1.00 89.25 299 LEU A CA 1
ATOM 2280 C C . LEU A 1 299 ? 3.882 -12.031 9.751 1.00 89.25 299 LEU A C 1
ATOM 2282 O O . LEU A 1 299 ? 3.572 -13.216 9.834 1.00 89.25 299 LEU A O 1
ATOM 2286 N N . PRO A 1 300 ? 5.159 -11.666 9.538 1.00 89.81 300 PRO A N 1
ATOM 2287 C CA . PRO A 1 300 ? 6.212 -12.664 9.409 1.00 89.81 300 PRO A CA 1
ATOM 2288 C C . PRO A 1 300 ? 6.424 -13.395 10.739 1.00 89.81 300 PRO A C 1
ATOM 2290 O O . PRO A 1 300 ? 6.540 -12.745 11.782 1.00 89.81 300 PRO A O 1
ATOM 2293 N N . GLN A 1 301 ? 6.586 -14.720 10.683 1.00 89.06 301 GLN A N 1
ATOM 2294 C CA . GLN A 1 301 ? 6.644 -15.619 11.847 1.00 89.06 301 GLN A CA 1
ATOM 2295 C C . GLN A 1 301 ? 7.572 -15.132 12.974 1.00 89.06 301 GLN A C 1
ATOM 2297 O O . GLN A 1 301 ? 7.229 -15.117 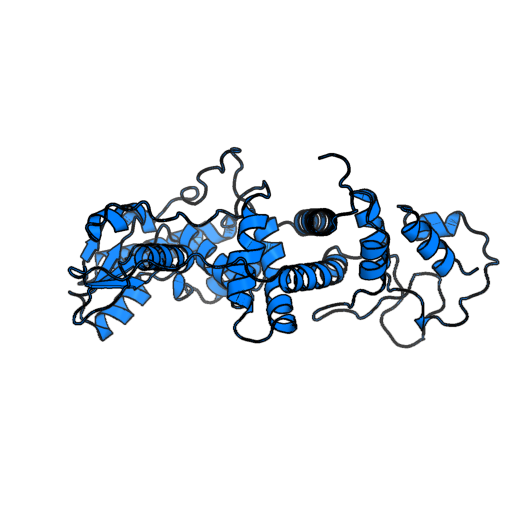14.153 1.00 89.06 301 GLN A O 1
ATOM 2302 N N . ARG A 1 302 ? 8.749 -14.606 12.619 1.00 90.94 302 ARG A N 1
ATOM 2303 C CA . ARG A 1 302 ? 9.740 -14.062 13.569 1.00 90.94 302 ARG A CA 1
ATOM 2304 C C . ARG A 1 302 ? 9.269 -12.857 14.407 1.00 90.94 302 ARG A C 1
ATOM 2306 O O . ARG A 1 302 ? 10.007 -12.395 15.282 1.00 90.94 302 ARG A O 1
ATOM 2313 N N . PHE A 1 303 ? 8.117 -12.271 14.087 1.00 93.38 303 PHE A N 1
ATOM 2314 C CA . PHE A 1 303 ? 7.491 -11.187 14.844 1.00 93.38 303 PHE A CA 1
ATOM 2315 C C . PHE A 1 303 ? 6.279 -11.653 15.657 1.00 93.38 303 PHE A C 1
ATOM 2317 O O . PHE A 1 303 ? 5.845 -10.897 16.523 1.00 93.38 303 PHE A O 1
ATOM 2324 N N . GLU A 1 304 ? 5.776 -12.875 15.456 1.00 91.12 304 GLU A N 1
ATOM 2325 C CA . GLU A 1 304 ? 4.584 -13.394 16.142 1.00 91.12 304 GLU A CA 1
ATOM 2326 C C . GLU A 1 304 ? 4.737 -13.365 17.660 1.00 91.12 304 GLU A C 1
ATOM 2328 O O . GLU A 1 304 ? 3.889 -12.806 18.345 1.00 91.12 304 GLU A O 1
ATOM 2333 N N . GLY A 1 305 ? 5.860 -13.850 18.201 1.00 93.62 305 GLY A N 1
ATOM 2334 C CA . GLY A 1 305 ? 6.092 -13.830 19.651 1.00 93.62 305 GLY A CA 1
ATOM 2335 C C . GLY A 1 305 ? 6.129 -12.416 20.249 1.00 93.62 305 GLY A C 1
ATOM 2336 O O . GLY A 1 305 ? 5.687 -12.195 21.378 1.00 93.62 305 GLY A O 1
ATOM 2337 N N . TRP A 1 306 ? 6.615 -11.431 19.485 1.00 95.81 306 TRP A N 1
ATOM 2338 C CA . TRP A 1 306 ? 6.580 -10.025 19.894 1.00 95.81 306 TRP A CA 1
ATOM 2339 C C . TRP A 1 306 ? 5.150 -9.474 19.868 1.00 95.81 306 TRP A C 1
ATOM 2341 O O . TRP A 1 306 ? 4.719 -8.871 20.851 1.00 95.81 306 TRP A O 1
ATOM 2351 N N . VAL A 1 307 ? 4.407 -9.717 18.785 1.00 95.62 307 VAL A N 1
ATOM 2352 C CA . VAL A 1 307 ? 3.016 -9.265 18.646 1.00 95.62 307 VAL A CA 1
ATOM 2353 C C . VAL A 1 307 ? 2.123 -9.921 19.692 1.00 95.62 307 VAL A C 1
ATOM 2355 O O . VAL A 1 307 ? 1.401 -9.203 20.368 1.00 95.62 307 VAL A O 1
ATOM 2358 N N . ALA A 1 308 ? 2.234 -11.229 19.922 1.00 94.44 308 ALA A N 1
ATOM 2359 C CA . ALA A 1 308 ? 1.469 -11.941 20.943 1.00 94.44 308 ALA A CA 1
ATOM 2360 C C . ALA A 1 308 ? 1.714 -11.368 22.348 1.00 94.44 308 ALA A C 1
ATOM 2362 O O . ALA A 1 308 ? 0.772 -11.145 23.107 1.00 94.44 308 ALA A O 1
ATOM 2363 N N . ARG A 1 309 ? 2.972 -11.049 22.693 1.00 96.38 309 ARG A N 1
ATOM 2364 C CA . ARG A 1 309 ? 3.284 -10.371 23.961 1.00 96.38 309 ARG A CA 1
ATOM 2365 C C . ARG A 1 309 ? 2.629 -8.991 24.037 1.00 96.38 309 ARG A C 1
ATOM 2367 O O . ARG A 1 309 ? 2.032 -8.664 25.056 1.00 96.38 309 ARG A O 1
ATOM 2374 N N . ARG A 1 310 ? 2.733 -8.180 22.979 1.00 96.81 310 ARG A N 1
ATOM 2375 C CA . ARG A 1 310 ? 2.108 -6.848 22.935 1.00 96.81 310 ARG A CA 1
ATOM 2376 C C . ARG A 1 310 ? 0.580 -6.930 22.972 1.00 96.81 310 ARG A C 1
ATOM 2378 O O . ARG A 1 310 ? -0.028 -6.076 23.602 1.00 96.81 310 ARG A O 1
ATOM 2385 N N . ALA A 1 311 ? -0.020 -7.942 22.353 1.00 95.56 311 ALA A N 1
ATOM 2386 C CA . ALA A 1 311 ? -1.460 -8.165 22.352 1.00 95.56 311 ALA A CA 1
ATOM 2387 C C . ALA A 1 311 ? -1.968 -8.480 23.760 1.00 95.56 311 ALA A C 1
ATOM 2389 O O . ALA A 1 311 ? -2.954 -7.884 24.176 1.00 95.56 311 ALA A O 1
ATOM 2390 N N . ARG A 1 312 ? -1.251 -9.320 24.524 1.00 96.69 312 ARG A N 1
ATOM 2391 C CA . ARG A 1 312 ? -1.557 -9.574 25.945 1.00 96.69 312 ARG A CA 1
ATOM 2392 C C . ARG A 1 312 ? -1.531 -8.301 26.786 1.00 96.69 312 ARG A C 1
ATOM 2394 O O . ARG A 1 312 ? -2.492 -8.039 27.493 1.00 96.69 312 ARG A O 1
ATOM 2401 N N . LEU A 1 313 ? -0.497 -7.473 26.627 1.00 96.19 313 LEU A N 1
ATOM 2402 C CA . LEU A 1 313 ? -0.413 -6.188 27.331 1.00 96.19 313 LEU A CA 1
ATOM 2403 C C . LEU A 1 313 ? -1.568 -5.250 26.958 1.00 96.19 313 LEU A C 1
ATOM 2405 O O . LEU A 1 313 ? -2.159 -4.620 27.827 1.00 96.19 313 LEU A O 1
ATOM 2409 N N . VAL A 1 314 ? -1.919 -5.162 25.669 1.00 95.50 314 VAL A N 1
ATOM 2410 C CA . VAL A 1 314 ? -3.072 -4.359 25.238 1.00 95.50 314 VAL A CA 1
ATOM 2411 C C . VAL A 1 314 ? -4.360 -4.923 25.831 1.00 95.50 314 VAL A C 1
ATOM 2413 O O . VAL A 1 314 ? -5.147 -4.153 26.357 1.00 95.50 314 VAL A O 1
ATOM 2416 N N . HIS A 1 315 ? -4.572 -6.236 25.791 1.00 95.81 315 HIS A N 1
ATOM 2417 C CA . HIS A 1 315 ? -5.742 -6.878 26.385 1.00 95.81 315 HIS A CA 1
ATOM 2418 C C . HIS A 1 315 ? -5.874 -6.555 27.878 1.00 95.81 315 HIS A C 1
ATOM 2420 O O . HIS A 1 315 ? -6.920 -6.060 28.286 1.00 95.81 315 HIS A O 1
ATOM 2426 N N . GLU A 1 316 ? -4.810 -6.748 28.664 1.00 96.38 316 GLU A N 1
ATOM 2427 C CA . GLU A 1 316 ? -4.767 -6.398 30.091 1.00 96.38 316 GLU A CA 1
ATOM 2428 C C . GLU A 1 316 ? -5.149 -4.924 30.316 1.00 96.38 316 GLU A C 1
ATOM 2430 O O . GLU A 1 316 ? -6.042 -4.628 31.112 1.00 96.38 316 GLU A O 1
ATOM 2435 N N . GLU A 1 317 ? -4.557 -4.001 29.547 1.00 94.69 317 GLU A N 1
ATOM 2436 C CA . GLU A 1 317 ? -4.868 -2.566 29.620 1.00 94.69 317 GLU A CA 1
ATOM 2437 C C . GLU A 1 317 ? -6.311 -2.228 29.193 1.00 94.69 317 GLU A C 1
ATOM 2439 O O . GLU A 1 317 ? -6.900 -1.278 29.713 1.00 94.69 317 GLU A O 1
ATOM 2444 N N . LEU A 1 318 ? -6.901 -2.957 28.240 1.00 93.50 318 LEU A N 1
ATOM 2445 C CA . LEU A 1 318 ? -8.293 -2.745 27.830 1.00 93.50 318 LEU A CA 1
ATOM 2446 C C . LEU A 1 318 ? -9.266 -3.268 28.893 1.00 93.50 318 LEU A C 1
ATOM 2448 O O . LEU A 1 318 ? -10.258 -2.602 29.168 1.00 93.50 318 LEU A O 1
ATOM 2452 N N . THR A 1 319 ? -8.974 -4.415 29.509 1.00 94.69 319 THR A N 1
ATOM 2453 C CA . THR A 1 319 ? -9.823 -5.012 30.553 1.00 94.69 319 THR A CA 1
ATOM 2454 C C . THR A 1 319 ? -9.732 -4.302 31.902 1.00 94.69 319 THR A C 1
ATOM 2456 O O . THR A 1 319 ? -10.675 -4.368 32.682 1.00 94.69 319 THR A O 1
ATOM 2459 N N . GLY A 1 320 ? -8.617 -3.623 32.183 1.00 93.81 320 GLY A N 1
ATOM 2460 C CA . GLY A 1 320 ? -8.398 -2.896 33.437 1.00 93.81 320 GLY A CA 1
ATOM 2461 C C . GLY A 1 320 ? -8.764 -1.408 33.403 1.00 93.81 320 GLY A C 1
ATOM 2462 O O . GLY A 1 320 ? -8.450 -0.702 34.356 1.00 93.81 320 GLY A O 1
ATOM 2463 N N . GLY A 1 321 ? -9.338 -0.897 32.307 1.00 92.25 321 GLY A N 1
ATOM 2464 C CA . GLY A 1 321 ? -9.681 0.522 32.162 1.00 92.25 321 GLY A CA 1
ATOM 2465 C C . GLY A 1 321 ? -11.112 0.866 32.593 1.00 92.25 321 GLY A C 1
ATOM 2466 O O . GLY A 1 321 ? -12.013 0.046 32.475 1.00 92.25 321 GLY A O 1
ATOM 2467 N N . ASP A 1 322 ? -11.343 2.123 32.988 1.00 93.69 322 ASP A N 1
ATOM 2468 C CA . ASP A 1 322 ? -12.661 2.634 33.429 1.00 93.69 322 ASP A CA 1
ATOM 2469 C C . ASP A 1 322 ? -13.646 2.944 32.277 1.00 93.69 322 ASP A C 1
ATOM 2471 O O . ASP A 1 322 ? -14.653 3.631 32.460 1.00 93.69 322 ASP A O 1
ATOM 2475 N N . TYR A 1 323 ? -13.346 2.496 31.059 1.00 94.38 323 TYR A N 1
ATOM 2476 C CA . TYR A 1 323 ? -14.171 2.689 29.864 1.00 94.38 323 TYR A CA 1
ATOM 2477 C C . TYR A 1 323 ? -14.896 1.396 29.485 1.00 94.38 323 TYR A C 1
ATOM 2479 O O . TYR A 1 323 ? -14.447 0.293 29.785 1.00 94.38 323 TYR A O 1
ATOM 2487 N N . ALA A 1 324 ? -16.014 1.510 28.767 1.00 94.69 324 ALA A N 1
ATOM 2488 C CA . ALA A 1 324 ? -16.746 0.325 28.330 1.00 94.69 324 ALA A CA 1
ATOM 2489 C C . ALA A 1 324 ? -16.059 -0.343 27.126 1.00 94.69 324 ALA A C 1
ATOM 2491 O O . ALA A 1 324 ? -15.691 0.327 26.156 1.00 94.69 324 ALA A O 1
ATOM 2492 N N . VAL A 1 325 ? -15.961 -1.672 27.152 1.00 95.06 325 VAL A N 1
ATOM 2493 C CA . VAL A 1 325 ? -15.589 -2.493 25.994 1.00 95.06 325 VAL A CA 1
ATOM 2494 C C . VAL A 1 325 ? -16.851 -3.149 25.443 1.00 95.06 325 VAL A C 1
ATOM 2496 O O . VAL A 1 325 ? -17.593 -3.804 26.169 1.00 95.06 325 VAL A O 1
ATOM 2499 N N . LEU A 1 326 ? -17.118 -2.926 24.161 1.00 93.69 326 LEU A N 1
ATOM 2500 C CA . LEU A 1 326 ? -18.245 -3.481 23.425 1.00 93.69 326 LEU A CA 1
ATOM 2501 C C . LEU A 1 326 ? -17.741 -4.628 22.543 1.00 93.69 326 LEU A C 1
ATOM 2503 O O . LEU A 1 326 ? -16.942 -4.405 21.629 1.00 93.69 326 LEU A O 1
ATOM 2507 N N . GLY A 1 327 ? -18.230 -5.836 22.819 1.00 88.75 327 GLY A N 1
ATOM 2508 C CA . GLY A 1 327 ? -17.723 -7.081 22.241 1.00 88.75 327 GLY A CA 1
ATOM 2509 C C . GLY A 1 327 ? -16.754 -7.799 23.182 1.00 88.75 327 GLY A C 1
ATOM 2510 O O . GLY A 1 327 ? -16.669 -7.475 24.366 1.00 88.75 327 GLY A O 1
ATOM 2511 N N . ASP A 1 328 ? -16.036 -8.786 22.654 1.00 90.19 328 ASP A N 1
ATOM 2512 C CA . ASP A 1 328 ? -15.058 -9.559 23.418 1.00 90.19 328 ASP A CA 1
ATOM 2513 C C . ASP A 1 328 ? -13.663 -8.893 23.343 1.00 90.19 328 ASP A C 1
ATOM 2515 O O . ASP A 1 328 ? -13.110 -8.761 22.241 1.00 90.19 328 ASP A O 1
ATOM 2519 N N . PRO A 1 329 ? -13.070 -8.440 24.470 1.00 90.00 329 PRO A N 1
ATOM 2520 C CA . PRO A 1 329 ? -11.707 -7.908 24.492 1.00 90.00 329 PRO A CA 1
ATOM 2521 C C . PRO A 1 329 ? -10.657 -8.934 24.051 1.00 90.00 329 PRO A C 1
ATOM 2523 O O . PRO A 1 329 ? -9.622 -8.538 23.502 1.00 90.00 329 PRO A O 1
ATOM 2526 N N . ALA A 1 330 ? -10.912 -10.236 24.226 1.00 91.81 330 ALA A N 1
ATOM 2527 C CA . ALA A 1 330 ? -9.992 -11.299 23.834 1.00 91.81 330 ALA A CA 1
ATOM 2528 C C . ALA A 1 330 ? -9.775 -11.365 22.313 1.00 91.81 330 ALA A C 1
ATOM 2530 O O . ALA A 1 330 ? -8.750 -11.879 21.873 1.00 91.81 330 ALA A O 1
ATOM 2531 N N . LEU A 1 331 ? -10.643 -10.753 21.496 1.00 89.81 331 LEU A N 1
ATOM 2532 C CA . LEU A 1 331 ? -10.420 -10.621 20.050 1.00 89.81 331 LEU A CA 1
ATOM 2533 C C . LEU A 1 331 ? -9.121 -9.871 19.715 1.00 89.81 331 LEU A C 1
ATOM 2535 O O . LEU A 1 331 ? -8.497 -10.143 18.690 1.00 89.81 331 LEU A O 1
ATOM 2539 N N . VAL A 1 332 ? -8.654 -8.977 20.594 1.00 90.19 332 VAL A N 1
ATOM 2540 C CA . VAL A 1 332 ? -7.371 -8.275 20.412 1.00 90.19 332 VAL A CA 1
ATOM 2541 C C . VAL A 1 332 ? -6.177 -9.232 20.513 1.00 90.19 332 VAL A C 1
ATOM 2543 O O . VAL A 1 332 ? -5.140 -8.988 19.891 1.00 90.19 332 VAL A O 1
ATOM 2546 N N . LEU A 1 333 ? -6.331 -10.337 21.253 1.00 90.44 333 LEU A N 1
ATOM 2547 C CA . LEU A 1 333 ? -5.309 -11.370 21.432 1.00 90.44 333 LEU A CA 1
ATOM 2548 C C . LEU A 1 333 ? -5.079 -12.233 20.192 1.00 90.44 333 LEU A C 1
ATOM 2550 O O . LEU A 1 333 ? -4.155 -13.040 20.244 1.00 90.44 333 LEU A O 1
ATOM 2554 N N . GLY A 1 334 ? -5.912 -12.094 19.148 1.00 72.19 334 GLY A N 1
ATOM 2555 C CA . GLY A 1 334 ? -6.010 -12.978 17.982 1.00 72.19 334 GLY A CA 1
ATOM 2556 C C . GLY A 1 334 ? -4.769 -13.833 17.680 1.00 72.19 334 GLY A C 1
ATOM 2557 O O . GLY A 1 334 ? -3.653 -13.325 17.564 1.00 72.19 334 GLY A O 1
ATOM 2558 N N . GLY A 1 335 ? -4.974 -15.149 17.546 1.00 50.59 335 GLY A N 1
ATOM 2559 C CA . GLY A 1 335 ? -3.915 -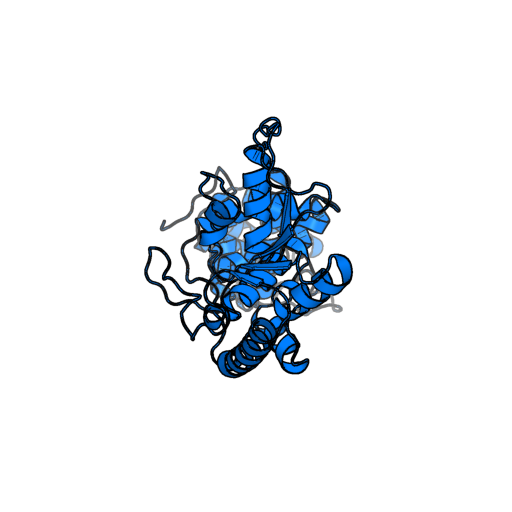16.112 17.228 1.00 50.59 335 GLY A CA 1
ATOM 2560 C C . GLY A 1 335 ? -3.327 -15.933 15.819 1.00 50.59 335 GLY A C 1
ATOM 2561 O O . GLY A 1 335 ? -3.904 -15.210 14.998 1.00 50.59 335 GLY A O 1
ATOM 2562 N N . PRO A 1 336 ? -2.194 -16.596 15.510 1.00 36.56 336 PRO A N 1
ATOM 2563 C CA . PRO A 1 336 ? -1.584 -16.564 14.180 1.00 36.56 336 PRO A CA 1
ATOM 2564 C C . PRO A 1 336 ? -2.571 -17.152 13.156 1.00 36.56 336 PRO A C 1
ATOM 2566 O O . PRO A 1 336 ? -2.676 -18.364 13.016 1.00 36.56 336 PRO A O 1
ATOM 2569 N N . GLY A 1 337 ? -3.371 -16.300 12.502 1.00 39.97 337 GLY A N 1
ATOM 2570 C CA . GLY A 1 337 ? -4.387 -16.731 11.531 1.00 39.97 337 GLY A CA 1
ATOM 2571 C C . GLY A 1 337 ? -5.701 -15.941 11.499 1.00 39.97 337 GLY A C 1
ATOM 2572 O O . GLY A 1 337 ? -6.369 -15.969 10.474 1.00 39.97 337 GLY A O 1
ATOM 2573 N N . ALA A 1 338 ? -6.069 -15.162 12.525 1.00 43.47 338 ALA A N 1
ATOM 2574 C CA . ALA A 1 338 ? -7.319 -14.373 12.472 1.00 43.47 338 ALA A CA 1
ATOM 2575 C C . ALA A 1 338 ? -7.275 -13.213 11.444 1.00 43.47 338 ALA A C 1
ATOM 2577 O O . ALA A 1 338 ? -8.311 -12.727 10.995 1.00 43.47 338 ALA A O 1
ATOM 2578 N N . ALA A 1 339 ? -6.070 -12.819 11.011 1.00 43.94 339 ALA A N 1
ATOM 2579 C CA . ALA A 1 339 ? -5.830 -11.840 9.948 1.00 43.94 339 ALA A CA 1
ATOM 2580 C C . ALA A 1 339 ? -5.739 -12.453 8.533 1.00 43.94 339 ALA A C 1
ATOM 2582 O O . ALA A 1 339 ? -5.540 -11.719 7.566 1.00 43.94 339 ALA A O 1
ATOM 2583 N N . ALA A 1 340 ? -5.911 -13.768 8.393 1.00 44.12 340 ALA A N 1
ATOM 2584 C CA . ALA A 1 340 ? -6.081 -14.429 7.109 1.00 44.12 340 ALA A CA 1
ATOM 2585 C C . ALA A 1 340 ? -7.386 -15.228 7.149 1.00 44.12 340 ALA A C 1
ATOM 2587 O O . ALA A 1 340 ? -7.381 -16.455 7.157 1.00 44.12 340 ALA A O 1
ATOM 2588 N N . ALA A 1 341 ? -8.526 -14.528 7.107 1.00 41.16 341 ALA A N 1
ATOM 2589 C CA . ALA A 1 341 ? -9.583 -15.095 6.283 1.00 41.16 341 ALA A CA 1
ATOM 2590 C C . ALA A 1 341 ? -8.918 -15.311 4.914 1.00 41.16 341 ALA A C 1
ATOM 2592 O O . ALA A 1 341 ? -8.377 -14.329 4.384 1.00 41.16 341 ALA A O 1
ATOM 2593 N N . PRO A 1 342 ? -8.837 -16.551 4.397 1.00 43.81 342 PRO A N 1
ATOM 2594 C CA . PRO A 1 342 ? -8.395 -16.737 3.030 1.00 43.81 342 PRO A CA 1
ATOM 2595 C C . PRO A 1 342 ? -9.173 -15.736 2.178 1.00 43.81 342 PRO A C 1
ATOM 2597 O O . PRO A 1 342 ? -10.367 -15.504 2.408 1.00 43.81 342 PRO A O 1
ATOM 2600 N N . ASP A 1 343 ? -8.503 -15.102 1.222 1.00 48.47 343 ASP A N 1
ATOM 2601 C CA . ASP A 1 343 ? -9.265 -14.457 0.164 1.00 48.47 343 ASP A CA 1
ATOM 2602 C C . ASP A 1 343 ? -10.198 -15.510 -0.473 1.00 48.47 343 ASP A C 1
ATOM 2604 O O . ASP A 1 343 ? -10.098 -16.712 -0.201 1.00 48.47 343 ASP A O 1
ATOM 2608 N N . ALA A 1 344 ? -11.110 -15.100 -1.351 1.00 44.06 344 ALA A N 1
ATOM 2609 C CA . ALA A 1 344 ? -11.973 -16.056 -2.053 1.00 44.06 344 ALA A CA 1
ATOM 2610 C C . ALA A 1 344 ? -11.189 -17.176 -2.796 1.00 44.06 344 ALA A C 1
ATOM 2612 O O . ALA A 1 344 ? -11.807 -18.120 -3.280 1.00 44.06 344 ALA A O 1
ATOM 2613 N N . SER A 1 345 ? -9.849 -17.085 -2.874 1.00 47.03 345 SER A N 1
ATOM 2614 C CA . SER A 1 345 ? -8.931 -18.034 -3.502 1.00 47.03 345 SER A CA 1
ATOM 2615 C C . SER A 1 345 ? -8.140 -18.946 -2.543 1.00 47.03 345 SER A C 1
ATOM 2617 O O . SER A 1 345 ? -7.380 -19.788 -3.020 1.00 47.03 345 SER A O 1
ATOM 2619 N N . GLY A 1 346 ? -8.306 -18.849 -1.216 1.00 49.84 346 GLY A N 1
ATOM 2620 C CA . GLY A 1 346 ? -7.729 -19.830 -0.280 1.00 49.84 346 GLY A CA 1
ATOM 2621 C C . GLY A 1 346 ? -6.242 -19.653 0.064 1.00 49.84 346 GLY A C 1
ATOM 2622 O O . GLY A 1 346 ? -5.664 -20.543 0.688 1.00 49.84 346 GLY A O 1
ATOM 2623 N N . ARG A 1 347 ? -5.582 -18.558 -0.341 1.00 55.84 347 ARG A N 1
ATOM 2624 C CA . ARG A 1 347 ? -4.117 -18.420 -0.201 1.00 55.84 347 ARG A CA 1
ATOM 2625 C C . ARG A 1 347 ? -3.692 -17.934 1.189 1.00 55.84 347 ARG A C 1
ATOM 2627 O O . ARG A 1 347 ? -4.186 -16.920 1.679 1.00 55.84 347 ARG A O 1
ATOM 2634 N N . ALA A 1 348 ? -2.719 -18.620 1.795 1.00 63.03 348 ALA A N 1
ATOM 2635 C CA . ALA A 1 348 ? -2.065 -18.173 3.026 1.00 63.03 348 ALA A CA 1
ATOM 2636 C C . ALA A 1 348 ? -1.322 -16.847 2.787 1.00 63.03 348 ALA A C 1
ATOM 2638 O O . ALA A 1 348 ? -0.666 -16.681 1.759 1.00 63.03 348 ALA A O 1
ATOM 2639 N N . GLY A 1 349 ? -1.439 -15.899 3.722 1.00 67.44 349 GLY A N 1
ATOM 2640 C CA . GLY A 1 349 ? -0.804 -14.587 3.594 1.00 67.44 349 GLY A CA 1
ATOM 2641 C C . GLY A 1 349 ? 0.731 -14.654 3.578 1.00 67.44 349 GLY A C 1
ATOM 2642 O O . GLY A 1 349 ? 1.326 -15.609 4.077 1.00 67.44 349 GLY A O 1
ATOM 2643 N N . GLY A 1 350 ? 1.380 -13.628 3.022 1.00 81.19 350 GLY A N 1
ATOM 2644 C CA . GLY A 1 350 ? 2.832 -13.601 2.812 1.00 81.19 350 GLY A CA 1
ATOM 2645 C C . GLY A 1 350 ? 3.486 -12.228 2.987 1.00 81.19 350 GLY A C 1
ATOM 2646 O O . GLY A 1 350 ? 2.825 -11.220 3.246 1.00 81.19 350 GLY A O 1
ATOM 2647 N N . SER A 1 351 ? 4.814 -12.201 2.855 1.00 85.50 351 SER A N 1
ATOM 2648 C CA . SER A 1 351 ? 5.598 -10.966 2.714 1.00 85.50 351 SER A CA 1
ATOM 2649 C C . SER A 1 351 ? 5.698 -10.577 1.233 1.00 85.50 351 SER A C 1
ATOM 2651 O O . SER A 1 351 ? 5.750 -11.475 0.394 1.00 85.50 351 SER A O 1
ATOM 2653 N N . PRO A 1 352 ? 5.791 -9.276 0.901 1.00 88.94 352 PRO A N 1
ATOM 2654 C CA . PRO A 1 352 ? 5.975 -8.849 -0.482 1.00 88.94 352 PRO A CA 1
ATOM 2655 C C . PRO A 1 352 ? 7.288 -9.378 -1.078 1.00 88.94 352 PRO A C 1
ATOM 2657 O O . PRO A 1 352 ? 8.329 -9.320 -0.417 1.00 88.94 352 PRO A O 1
ATOM 2660 N N . SER A 1 353 ? 7.243 -9.839 -2.327 1.00 92.94 353 SER A N 1
ATOM 2661 C CA . SER A 1 353 ? 8.400 -10.268 -3.120 1.00 92.94 353 SER A CA 1
ATOM 2662 C C . SER A 1 353 ? 8.738 -9.215 -4.171 1.00 92.94 353 SER A C 1
ATOM 2664 O O . SER A 1 353 ? 7.876 -8.801 -4.940 1.00 92.94 353 SER A O 1
ATOM 2666 N N . GLU A 1 354 ? 10.000 -8.789 -4.255 1.00 93.12 354 GLU A N 1
ATOM 2667 C CA . GLU A 1 354 ? 10.385 -7.734 -5.204 1.00 93.12 354 GLU A CA 1
ATOM 2668 C C . GLU A 1 354 ? 10.139 -8.123 -6.667 1.00 93.12 354 GLU A C 1
ATOM 2670 O O . GLU A 1 354 ? 9.702 -7.281 -7.449 1.00 93.12 354 GLU A O 1
ATOM 2675 N N . GLU A 1 355 ? 10.335 -9.393 -7.028 1.00 95.12 355 GLU A N 1
ATOM 2676 C CA . GLU A 1 355 ? 10.086 -9.877 -8.392 1.00 95.12 355 GLU A CA 1
ATOM 2677 C C . GLU A 1 355 ? 8.587 -9.956 -8.717 1.00 95.12 355 GLU A C 1
ATOM 2679 O O . GLU A 1 355 ? 8.163 -9.625 -9.827 1.00 95.12 355 GLU A O 1
ATOM 2684 N N . ALA A 1 356 ? 7.757 -10.325 -7.736 1.00 94.69 356 ALA A N 1
ATOM 2685 C CA . ALA A 1 356 ? 6.305 -10.313 -7.899 1.00 94.69 356 ALA A CA 1
ATOM 2686 C C . ALA A 1 356 ? 5.773 -8.875 -8.025 1.00 94.69 356 ALA A C 1
ATOM 2688 O O . ALA A 1 356 ? 4.924 -8.599 -8.872 1.00 94.69 356 ALA A O 1
ATOM 2689 N N . VAL A 1 357 ? 6.335 -7.938 -7.252 1.00 97.12 357 VAL A N 1
ATOM 2690 C CA . VAL A 1 357 ? 6.048 -6.498 -7.358 1.00 97.12 357 VAL A CA 1
ATOM 2691 C C . VAL A 1 357 ? 6.456 -5.955 -8.732 1.00 97.12 357 VAL A C 1
ATOM 2693 O O . VAL A 1 357 ? 5.695 -5.193 -9.324 1.00 97.12 357 VAL A O 1
ATOM 2696 N N . LEU A 1 358 ? 7.615 -6.356 -9.268 1.00 97.44 358 LEU A N 1
ATOM 2697 C CA . LEU A 1 358 ? 8.051 -5.984 -10.619 1.00 97.44 358 LEU A CA 1
ATOM 2698 C C . LEU A 1 358 ? 7.103 -6.518 -11.689 1.00 97.44 358 LEU A C 1
ATOM 2700 O O . LEU A 1 358 ? 6.646 -5.756 -12.538 1.00 97.44 358 LEU A O 1
ATOM 2704 N N . THR A 1 359 ? 6.774 -7.806 -11.619 1.00 96.69 359 THR A N 1
ATOM 2705 C CA . THR A 1 359 ? 5.838 -8.449 -12.549 1.00 96.69 359 THR A CA 1
ATOM 2706 C C . THR A 1 359 ? 4.485 -7.739 -12.535 1.00 96.69 359 THR A C 1
ATOM 2708 O O . THR A 1 359 ? 3.919 -7.446 -13.589 1.00 96.69 359 THR A O 1
ATOM 2711 N N . LEU A 1 360 ? 3.984 -7.399 -11.344 1.00 96.69 360 LEU A N 1
ATOM 2712 C CA . LEU A 1 360 ? 2.748 -6.642 -11.190 1.00 96.69 360 LEU A CA 1
ATOM 2713 C C . LEU A 1 360 ? 2.856 -5.226 -11.770 1.00 96.69 360 LEU A C 1
ATOM 2715 O O . LEU A 1 360 ? 1.924 -4.774 -12.431 1.00 96.69 360 LEU A O 1
ATOM 2719 N N . ALA A 1 361 ? 3.974 -4.530 -11.553 1.00 97.56 361 ALA A N 1
ATOM 2720 C CA . ALA A 1 361 ? 4.194 -3.191 -12.092 1.00 97.56 361 ALA A CA 1
ATOM 2721 C C . ALA A 1 361 ? 4.190 -3.186 -13.630 1.00 97.56 361 ALA A C 1
ATOM 2723 O O . ALA A 1 361 ? 3.520 -2.346 -14.230 1.00 97.56 361 ALA A O 1
ATOM 2724 N N . LEU A 1 362 ? 4.869 -4.152 -14.261 1.00 97.38 362 LEU A N 1
ATOM 2725 C CA . LEU A 1 362 ? 4.891 -4.322 -15.719 1.00 97.38 362 LEU A CA 1
ATOM 2726 C C . LEU A 1 362 ? 3.481 -4.568 -16.275 1.00 97.38 362 LEU A C 1
ATOM 2728 O O . LEU A 1 362 ? 3.055 -3.877 -17.198 1.00 97.38 362 LEU A O 1
ATOM 2732 N N . ARG A 1 363 ? 2.723 -5.496 -15.672 1.00 95.56 363 ARG A N 1
ATOM 2733 C CA . ARG A 1 363 ? 1.330 -5.770 -16.070 1.00 95.56 363 ARG A CA 1
ATOM 2734 C C . ARG A 1 363 ? 0.431 -4.548 -15.907 1.00 95.56 363 ARG A C 1
ATOM 2736 O O . ARG A 1 363 ? -0.297 -4.203 -16.828 1.00 95.56 363 ARG A O 1
ATOM 2743 N N . THR A 1 364 ? 0.537 -3.854 -14.775 1.00 94.56 364 THR A N 1
ATOM 2744 C CA . THR A 1 364 ? -0.267 -2.655 -14.493 1.00 94.56 364 THR A CA 1
ATOM 2745 C C . THR A 1 364 ? 0.014 -1.540 -15.509 1.00 94.56 364 THR A C 1
ATOM 2747 O O . THR A 1 364 ? -0.915 -0.841 -15.907 1.00 94.56 364 THR A O 1
ATOM 2750 N N . LEU A 1 365 ? 1.267 -1.376 -15.956 1.00 94.62 365 LEU A N 1
ATOM 2751 C CA . LEU A 1 365 ? 1.618 -0.411 -17.007 1.00 94.62 365 LEU A CA 1
ATOM 2752 C C . LEU A 1 365 ? 1.007 -0.779 -18.360 1.00 94.62 365 LEU A C 1
ATOM 2754 O O . LEU A 1 365 ? 0.483 0.100 -19.038 1.00 94.62 365 LEU A O 1
ATOM 2758 N N . LEU A 1 366 ? 1.032 -2.060 -18.734 1.00 94.38 366 LEU A N 1
ATOM 2759 C CA . LEU A 1 366 ? 0.382 -2.528 -19.962 1.00 94.38 366 LEU A CA 1
ATOM 2760 C C . LEU A 1 366 ? -1.137 -2.331 -19.906 1.00 94.38 366 LEU A C 1
ATOM 2762 O O . LEU A 1 366 ? -1.725 -1.861 -20.869 1.00 94.38 366 LEU A O 1
ATOM 2766 N N . GLU A 1 367 ? -1.777 -2.640 -18.778 1.00 91.06 367 GLU A N 1
ATOM 2767 C CA . GLU A 1 367 ? -3.224 -2.457 -18.591 1.00 91.06 367 GLU A CA 1
ATOM 2768 C C . GLU A 1 367 ? -3.651 -0.979 -18.565 1.00 91.06 367 GLU A C 1
ATOM 2770 O O . GLU A 1 367 ? -4.793 -0.658 -18.892 1.00 91.06 367 GLU A O 1
ATOM 2775 N N . ASN A 1 368 ? -2.753 -0.074 -18.161 1.00 88.88 368 ASN A N 1
ATOM 2776 C CA . ASN A 1 368 ? -2.978 1.374 -18.204 1.00 88.88 368 ASN A CA 1
ATOM 2777 C C . ASN A 1 368 ? -2.965 1.949 -19.616 1.00 88.88 368 ASN A C 1
ATOM 2779 O O . ASN A 1 368 ? -3.496 3.041 -19.827 1.00 88.88 368 ASN A O 1
ATOM 2783 N N . ASP A 1 369 ? -2.319 1.261 -20.551 1.00 88.00 369 ASP A N 1
ATOM 2784 C CA . ASP A 1 369 ? -2.131 1.749 -21.901 1.00 88.00 369 ASP A CA 1
ATOM 2785 C C . ASP A 1 369 ? -3.191 1.146 -22.841 1.00 88.00 369 ASP A C 1
ATOM 2787 O O . ASP A 1 369 ? -3.175 -0.055 -23.112 1.00 88.00 369 ASP A O 1
ATOM 2791 N N . PRO A 1 370 ? -4.117 1.958 -23.383 1.00 78.88 370 PRO A N 1
ATOM 2792 C CA . PRO A 1 370 ? -5.293 1.466 -24.109 1.00 78.88 370 PRO A CA 1
ATOM 2793 C C . PRO A 1 370 ? -4.967 0.733 -25.421 1.00 78.88 370 PRO A C 1
ATOM 2795 O O . PRO A 1 370 ? -5.846 0.093 -25.999 1.00 78.88 370 PRO A O 1
ATOM 2798 N N . HIS A 1 371 ? -3.727 0.829 -25.907 1.00 81.69 371 HIS A N 1
ATOM 2799 C CA . HIS A 1 371 ? -3.266 0.202 -27.147 1.00 81.69 371 HIS A CA 1
ATOM 2800 C C . HIS A 1 371 ? -2.281 -0.952 -26.914 1.00 81.69 371 HIS A C 1
ATOM 2802 O O . HIS A 1 371 ? -1.828 -1.568 -27.881 1.00 81.69 371 HIS A O 1
ATOM 2808 N N . SER A 1 372 ? -1.970 -1.265 -25.656 1.00 81.19 372 SER A N 1
ATOM 2809 C CA . SER A 1 372 ? -1.096 -2.373 -25.278 1.00 81.19 372 SER A CA 1
ATOM 2810 C C . SER A 1 372 ? -1.871 -3.685 -25.129 1.00 81.19 372 SER A C 1
ATOM 2812 O O . SER A 1 372 ? -3.088 -3.704 -24.935 1.00 81.19 372 SER A O 1
ATOM 2814 N N . ARG A 1 373 ? -1.164 -4.817 -25.226 1.00 78.38 373 ARG A N 1
ATOM 2815 C CA . ARG A 1 373 ? -1.728 -6.157 -24.981 1.00 78.38 373 ARG A CA 1
ATOM 2816 C C . ARG A 1 373 ? -0.884 -6.919 -23.969 1.00 78.38 373 ARG A C 1
ATOM 2818 O O . ARG A 1 373 ? 0.336 -6.952 -24.101 1.00 78.38 373 ARG A O 1
ATOM 2825 N N . VAL A 1 374 ? -1.535 -7.574 -23.012 1.00 79.38 374 VAL A N 1
ATOM 2826 C CA . VAL A 1 374 ? -0.892 -8.515 -22.080 1.00 79.38 374 VAL A CA 1
ATOM 2827 C C . VAL A 1 374 ? -0.937 -9.914 -22.697 1.00 79.38 374 VAL A C 1
ATOM 2829 O O . VAL A 1 374 ? -1.999 -10.344 -23.146 1.00 79.38 374 VAL A O 1
ATOM 2832 N N . GLU A 1 375 ? 0.193 -10.620 -22.754 1.00 75.44 375 GLU A N 1
ATOM 2833 C CA . GLU A 1 375 ? 0.232 -12.004 -23.244 1.00 75.44 375 GLU A CA 1
ATOM 2834 C C . GLU A 1 375 ? 0.041 -12.984 -22.066 1.00 75.44 375 GLU A C 1
ATOM 2836 O O . GLU A 1 375 ? 0.690 -12.861 -21.028 1.00 75.44 375 GLU A O 1
ATOM 2841 N N . GLY A 1 376 ? -0.876 -13.952 -22.211 1.00 58.50 376 GLY A N 1
ATOM 2842 C CA . GLY A 1 376 ? -1.120 -15.007 -21.211 1.00 58.50 376 GLY A CA 1
ATOM 2843 C C . GLY A 1 376 ? -2.060 -14.648 -20.048 1.00 58.50 376 GLY A C 1
ATOM 2844 O O . GLY A 1 376 ? -1.846 -15.146 -18.942 1.00 58.50 376 GLY A O 1
ATOM 2845 N N . ALA A 1 377 ? -3.057 -13.785 -20.283 1.00 43.25 377 ALA A N 1
ATOM 2846 C CA . ALA A 1 377 ? -4.142 -13.506 -19.333 1.00 43.25 377 ALA A CA 1
ATOM 2847 C C . ALA A 1 377 ? -5.159 -14.653 -19.235 1.00 43.25 377 ALA A C 1
ATOM 2849 O O . ALA A 1 377 ? -5.514 -15.210 -20.302 1.00 43.25 377 ALA A O 1
#

pLDDT: mean 87.84, std 12.23, range [36.56, 98.25]

Solvent-accessible surface area (backbone atoms only — not comparable to full-atom values): 20981 Å² total; per-residue (Å²): 112,21,68,68,61,52,49,54,54,40,43,74,75,54,35,61,73,50,62,71,66,51,52,75,76,48,76,92,79,46,52,77,64,95,54,74,87,78,57,62,26,28,47,33,53,38,44,48,26,53,37,34,69,49,22,48,68,30,72,68,54,49,51,49,42,52,69,46,60,78,52,81,89,75,83,74,80,33,45,47,58,92,55,93,72,73,97,73,76,75,76,50,39,60,40,82,74,55,56,64,69,58,36,44,26,37,52,33,42,56,51,17,50,49,50,56,72,68,39,67,69,86,76,78,83,63,44,77,66,54,92,84,69,72,46,29,38,75,40,49,26,59,54,52,30,50,56,34,50,52,51,36,28,40,73,18,53,53,72,39,65,90,91,35,36,35,35,35,33,42,48,25,45,68,44,29,49,50,36,47,48,50,51,28,14,41,63,71,51,50,68,59,70,69,60,45,50,50,52,31,60,74,67,72,48,75,57,73,56,46,29,61,44,63,48,49,57,54,45,23,78,73,65,38,32,88,34,31,34,39,26,38,46,66,84,48,51,33,69,77,64,72,46,99,58,91,68,68,75,65,80,72,42,12,18,30,51,48,52,45,43,22,63,21,29,56,49,26,33,66,76,61,35,88,80,46,28,47,53,34,36,62,64,40,47,43,68,57,40,48,68,47,86,60,35,33,57,42,84,58,73,94,45,46,72,58,50,52,54,53,18,48,54,41,36,53,50,51,74,72,42,85,37,52,70,46,70,58,65,68,45,30,49,48,62,101,53,73,70,49,70,50,54,102,79,66,45,72,49,35,74,62,44,70,66,58,26,44,54,49,49,47,50,53,54,35,73,70,36,93,75,29,44,75,62,90,124

Mean predicted aligned error: 6.94 Å

Sequence (377 aa):
MSRSVAWVAHLRSGGTTPWRAFCAQMPDTAPAPADAADIPGAQQLEALRRLNQVGRPSPTLVDRVLAGDLVGRGRGDLGLLGEPHVRFGTPPVDPAELPTTELLRVLTGLLAEDVVRTGLPQRPAGRRPRIRRVRYQLSGDPWLAVPMRAELARHGYPPGGGRAVTYLVGRDLGGMLIDAWTRRSLVDGAAGWEAWLRKLRRADRLPARADLARQARWWARRVGPENVRIVTDPALVPSILGVDLALPRPPVLAADALDLARRISPLVGLFAGPGHREELMLHGLVPRLARVPGAPLALPQRFEGWVARRARLVHEELTGGDYAVLGDPALVLGGPGAAAAPDASGRAGGSPSEEAVLTLALRTLLENDPHSRVEGA

Foldseek 3Di:
DALQVVLLVCLLVLHQDFSVRSVVVDDPPHDADPDPVPGAALLLSLLSSVLSVQFFFDSVLNVCSRPFAQDDDDAGRAAAPPHDDDPDGDHHDRSVPDDLVRNLRRLLLVVLVLLVVVAFDDDPDADAADPDEQAAAEAAQCLLRVQQQVQCRSPRHHYHDPLHAYEHEDFALFLSLLSVVLLCLQAVADDFSVVRLVVCVVVLHDDPRSQSLNVLVVVCVVRNQASYEYEHDSQCVCVVRVHPDDGDDRQFAAQLLSVSSSSNLVSNCVVNDPPCRNSSRRRPRRVVRSPDDHAGAGDPPVCQVSSLVVLVVSLVSVVPDPHHYDDDSCRNNDDRPPSDPPDVVRDHHDHHDSVVNSSVSSVVSQVSRPPIDGPPD

Radius of gyration: 25.06 Å; Cα contacts (8 Å, |Δi|>4): 607; chains: 1; bounding box: 69×38×70 Å